Protein AF-A0AAU0U426-F1 (afdb_monomer_lite)

Foldseek 3Di:
DPPDPPPLLVLLPPPAQDDDQLLQLLLCQLLVQLVCCVLVFFDHQDLPSSQGQDADPDPDPALLFGADHPRTLETEHEEADPDDDPVNVVSSLRSQLPHDWWHQEYEYEYSAPDHDPRVVVVLVVLQVVQADPVHGPGRPTDRSVVPNHRYHYHYPSRSLVSQVVDPLSCLLCPVDDDDNLQVQSRSDNLNLLLVLLVCLVAADAQLDDFDDPLLLVLLCVLLVQADLVLLLCFLVAQKHFLSNLVSLVSSLVSLVVLNVLSVVSVCLSVLCSDPDPVSVVSSSSSVSVSSVSSSVSNNNNNCVVLSVLSVVLSVQCVDPQFWAFDWDWDDDPNDTDIDTHSRIIGGACDDQPDPGGPHYDPSVVSSVSSNVSSVSSVRNSDRDDDDPPPPD

Radius of gyration: 29.65 Å; chains: 1; bounding box: 84×39×88 Å

Sequence (392 aa):
MNTLLTAASDQTRGITPPSTWQEFQSFCVDAFPLVQHKYSIGRRPTVNYWVSSGYGKNGDTQNGVDIFDHFSPATMQCKRVEKFNLAHLQKELRALEGYHAPLSAHFIVTSLEETNQQVSKFVTQHNSALEDDKHPGQVPPMLPAVRLPKLYLLNWPEIRAILCTDLFLAWKWGFHLAHPQYHNLNGVDLKTVIGAASTLGCSLPPGGGGKSPRVLDAINVLTQSLDAIAIASLGETEKVASSTIFGMREFLELMGQTRDMARAVRPSLAQCESLDGVSKRNGLKALNHIVTFQARIEAYKYLNRLEGMIERLVRNLDHEHFFSYGQKEFHYEEMSVWDTDESTRYYNFSDSNTETPPWYIPGQRLLQDARFIASQIRKVRVNIPPPRFDFD

Secondary structure (DSSP, 8-state):
---SSSHHHHHTTTPPPPSSHHHHHHHHHHHHHHHHHHTT-SPPPPTTTTS-S---SSTTSSTT-SEE-TTSSEEEEEE--S---HHHHHHHHHHHTT--S-BSEEEEEES-SS--HHHHHHHHHHHHHH--TTSTT----B-TTTS--EEEEE-HHHHHHHHTT-HHHHHHTT-SSS--TTTTTTT--HHHHHHHHHTTT--PPTT-SPPPHHHHHHHHHHTTT--HHHHHTBTTBSEEEHHHHHHHHHHHHHHHHHHHHHHHHHHHHHHHT-SSHHHHHHHHHHHHHHGGGHHHHHHHHHHHHHHHHHHHHHHHHSSTTTEEEEEEEEEETTEEEEEEEEEEEEEBSS-TT-SSSSPB--HHHHHHHHHHHHHHHHHHTS--PPP-----

Structure (mmCIF, N/CA/C/O backbone):
data_AF-A0AAU0U426-F1
#
_entry.id   AF-A0AAU0U426-F1
#
loop_
_atom_site.group_PDB
_atom_site.id
_atom_site.type_symbol
_atom_site.label_atom_id
_atom_site.label_alt_id
_atom_site.label_comp_id
_atom_site.label_asym_id
_atom_site.label_entity_id
_atom_site.label_seq_id
_atom_site.pdbx_PDB_ins_code
_atom_site.Cartn_x
_atom_site.Cartn_y
_atom_site.Cartn_z
_atom_site.occupancy
_atom_site.B_iso_or_equiv
_atom_site.auth_seq_id
_atom_site.auth_comp_id
_atom_site.auth_asym_id
_atom_site.auth_atom_id
_atom_site.pdbx_PDB_model_num
ATOM 1 N N . MET A 1 1 ? -0.231 -15.416 44.839 1.00 26.36 1 MET A N 1
ATOM 2 C CA . MET A 1 1 ? 0.720 -15.066 43.760 1.00 26.36 1 MET A CA 1
ATOM 3 C C . MET A 1 1 ? -0.014 -14.178 42.763 1.00 26.36 1 MET A C 1
ATOM 5 O O . MET A 1 1 ? -0.779 -14.712 41.983 1.00 26.36 1 MET A O 1
ATOM 9 N N . ASN A 1 2 ? 0.100 -12.847 42.871 1.00 31.23 2 ASN A N 1
ATOM 10 C CA . ASN A 1 2 ? -0.672 -11.872 42.070 1.00 31.23 2 ASN A CA 1
ATOM 11 C C . ASN A 1 2 ? 0.090 -10.531 41.945 1.00 31.23 2 ASN A C 1
ATOM 13 O O . ASN A 1 2 ? -0.428 -9.468 42.265 1.00 31.23 2 ASN A O 1
ATOM 17 N N . THR A 1 3 ? 1.359 -10.570 41.537 1.00 28.41 3 THR A N 1
ATOM 18 C CA . THR A 1 3 ? 2.248 -9.388 41.550 1.00 28.41 3 THR A CA 1
ATOM 19 C C . THR A 1 3 ? 3.034 -9.202 40.248 1.00 28.41 3 THR A C 1
ATOM 21 O O . THR A 1 3 ? 4.191 -8.801 40.274 1.00 28.41 3 THR A O 1
ATOM 24 N N . LEU A 1 4 ? 2.414 -9.467 39.090 1.00 28.88 4 LEU A N 1
ATOM 25 C CA . LEU A 1 4 ? 3.029 -9.201 37.774 1.00 28.88 4 LEU A CA 1
ATOM 26 C C . LEU A 1 4 ? 2.209 -8.294 36.832 1.00 28.88 4 LEU A C 1
ATOM 28 O O . LEU A 1 4 ? 2.685 -7.979 35.748 1.00 28.88 4 LEU A O 1
ATOM 32 N N . LEU A 1 5 ? 1.021 -7.810 37.222 1.00 33.09 5 LEU A N 1
ATOM 33 C CA . LEU A 1 5 ? 0.148 -7.027 36.323 1.00 33.09 5 LEU A CA 1
ATOM 34 C C . LEU A 1 5 ? 0.309 -5.496 36.400 1.00 33.09 5 LEU A C 1
ATOM 36 O O . LEU A 1 5 ? -0.232 -4.793 35.553 1.00 33.09 5 LEU A O 1
ATOM 40 N N . THR A 1 6 ? 1.047 -4.949 37.367 1.00 35.31 6 THR A N 1
ATOM 41 C CA . THR A 1 6 ? 1.113 -3.489 37.586 1.00 35.31 6 THR A CA 1
ATOM 42 C C . THR A 1 6 ? 2.337 -2.800 36.976 1.00 35.31 6 THR A C 1
ATOM 44 O O . THR A 1 6 ? 2.234 -1.641 36.582 1.00 35.31 6 THR A O 1
ATOM 47 N N . ALA A 1 7 ? 3.468 -3.494 36.811 1.00 33.03 7 ALA A N 1
ATOM 48 C CA . ALA A 1 7 ? 4.722 -2.868 36.368 1.00 33.03 7 ALA A CA 1
ATOM 49 C C . ALA A 1 7 ? 4.751 -2.494 34.869 1.00 33.03 7 ALA A C 1
ATOM 51 O O . ALA A 1 7 ? 5.378 -1.507 34.497 1.00 33.03 7 ALA A O 1
ATOM 52 N N . ALA A 1 8 ? 4.028 -3.222 34.008 1.00 39.12 8 ALA A N 1
ATOM 53 C CA . ALA A 1 8 ? 3.905 -2.868 32.588 1.00 39.12 8 ALA A CA 1
ATOM 54 C C . ALA A 1 8 ? 2.995 -1.642 32.351 1.00 39.12 8 ALA A C 1
ATOM 56 O O . ALA A 1 8 ? 3.082 -1.005 31.303 1.00 39.12 8 ALA A O 1
ATOM 57 N N . SER A 1 9 ? 2.138 -1.286 33.323 1.00 43.19 9 SER A N 1
ATOM 58 C CA . SER A 1 9 ? 1.142 -0.216 33.169 1.00 43.19 9 SER A CA 1
ATOM 59 C C . SER A 1 9 ? 1.755 1.189 33.227 1.00 43.19 9 SER A C 1
ATOM 61 O O . SER A 1 9 ? 1.293 2.080 32.516 1.00 43.19 9 SER A O 1
ATOM 63 N N . ASP A 1 10 ? 2.830 1.389 34.000 1.00 48.34 10 ASP A N 1
ATOM 64 C CA . ASP A 1 10 ? 3.435 2.717 34.181 1.00 48.34 10 ASP A CA 1
ATOM 65 C C . ASP A 1 10 ? 4.200 3.205 32.945 1.00 48.34 10 ASP A C 1
ATOM 67 O O . ASP A 1 10 ? 4.209 4.398 32.649 1.00 48.34 10 ASP A O 1
ATOM 71 N N . GLN A 1 11 ? 4.782 2.295 32.165 1.00 51.81 11 GLN A N 1
ATOM 72 C CA . GLN A 1 11 ? 5.619 2.651 31.015 1.00 51.81 11 GLN A CA 1
ATOM 73 C C . GLN A 1 11 ? 4.812 3.004 29.757 1.00 51.81 11 GLN A C 1
ATOM 75 O O . GLN A 1 11 ? 5.325 3.668 28.860 1.00 51.81 11 GLN A O 1
ATOM 80 N N . THR A 1 12 ? 3.532 2.622 29.702 1.00 58.00 12 THR A N 1
ATOM 81 C CA . THR A 1 12 ? 2.620 2.973 28.600 1.00 58.00 12 THR A CA 1
ATOM 82 C C . THR A 1 12 ? 1.748 4.196 28.885 1.00 58.00 12 THR A C 1
ATOM 84 O O . THR A 1 12 ? 1.035 4.647 27.991 1.00 58.00 12 THR A O 1
ATOM 87 N N . ARG A 1 13 ? 1.791 4.762 30.105 1.00 63.84 13 ARG A N 1
ATOM 88 C CA . ARG A 1 13 ? 0.946 5.909 30.498 1.00 63.84 13 ARG A CA 1
ATOM 89 C C . ARG A 1 13 ? 1.147 7.135 29.612 1.00 63.84 13 ARG A C 1
ATOM 91 O O . ARG A 1 13 ? 0.164 7.790 29.288 1.00 63.84 13 ARG A O 1
ATOM 98 N N . GLY A 1 14 ? 2.386 7.403 29.193 1.00 67.06 14 GLY A N 1
ATOM 99 C CA . GLY A 1 14 ? 2.741 8.551 28.349 1.00 67.06 14 GLY A CA 1
ATOM 100 C C . GLY A 1 14 ? 2.368 8.412 26.870 1.00 67.06 14 GLY A C 1
ATOM 101 O O . GLY A 1 14 ? 2.594 9.338 26.098 1.00 67.06 14 GLY A O 1
ATOM 102 N N . ILE A 1 15 ? 1.816 7.269 26.458 1.00 77.81 15 ILE A N 1
ATOM 103 C CA . ILE A 1 15 ? 1.409 7.043 25.073 1.00 77.81 15 ILE A CA 1
ATOM 104 C C . ILE A 1 15 ? 0.055 7.709 24.848 1.00 77.81 15 ILE A C 1
ATOM 106 O O . ILE A 1 15 ? -0.939 7.309 25.459 1.00 77.81 15 ILE A O 1
ATOM 110 N N . THR A 1 16 ? 0.030 8.693 23.954 1.00 84.69 16 THR A N 1
ATOM 111 C CA . THR A 1 16 ? -1.151 9.467 23.566 1.00 84.69 16 THR A CA 1
ATOM 112 C C . THR A 1 16 ? -1.900 8.824 22.391 1.00 84.69 16 THR A C 1
ATOM 114 O O . THR A 1 16 ? -1.311 8.056 21.625 1.00 84.69 16 THR A O 1
ATOM 117 N N . PRO A 1 17 ? -3.202 9.121 22.221 1.00 86.62 17 PRO A N 1
ATOM 118 C CA . PRO A 1 17 ? -3.971 8.641 21.076 1.00 86.62 17 PRO A CA 1
ATOM 119 C C . PRO A 1 17 ? -3.431 9.201 19.743 1.00 86.62 17 PRO A C 1
ATOM 121 O O . PRO A 1 17 ? -3.073 10.385 19.699 1.00 86.62 17 PRO A O 1
ATOM 124 N N . PRO A 1 18 ? -3.448 8.410 18.644 1.00 85.88 18 PRO A N 1
ATOM 125 C CA . PRO A 1 18 ? -2.975 8.819 17.318 1.00 85.88 18 PRO A CA 1
ATOM 126 C C . PRO A 1 18 ? -3.478 10.189 16.866 1.00 85.88 18 PRO A C 1
ATOM 128 O O . PRO A 1 18 ? -4.664 10.475 17.002 1.00 85.88 18 PRO A O 1
ATOM 131 N N . SER A 1 19 ? -2.582 11.017 16.324 1.00 82.56 19 SER A N 1
ATOM 132 C CA . SER A 1 19 ? -2.743 12.471 16.176 1.00 82.56 19 SER A CA 1
ATOM 133 C C . SER A 1 19 ? -3.817 12.928 15.182 1.00 82.56 19 SER A C 1
ATOM 135 O O . SER A 1 19 ? -4.388 14.012 15.344 1.00 82.56 19 SER A O 1
ATOM 137 N N . THR A 1 20 ? -4.127 12.100 14.188 1.00 83.50 20 THR A N 1
ATOM 138 C CA . THR A 1 20 ? -5.126 12.383 13.150 1.00 83.50 20 THR A CA 1
ATOM 139 C C . THR A 1 20 ? -6.326 11.444 13.268 1.00 83.50 20 THR A C 1
ATOM 141 O O . THR A 1 20 ? -6.245 10.372 13.873 1.00 83.50 20 THR A O 1
ATOM 144 N N . TRP A 1 21 ? -7.475 11.841 12.712 1.00 82.81 21 TRP A N 1
ATOM 145 C CA . TRP A 1 21 ? -8.669 10.992 12.745 1.00 82.81 21 TRP A CA 1
ATOM 146 C C . TRP A 1 21 ? -8.479 9.719 11.909 1.00 82.81 21 TRP A C 1
ATOM 148 O O . TRP A 1 21 ? -8.935 8.656 12.322 1.00 82.81 21 TRP A O 1
ATOM 158 N N . GLN A 1 22 ? -7.746 9.802 10.792 1.00 81.12 22 GLN A N 1
ATOM 159 C CA . GLN A 1 22 ? -7.433 8.661 9.932 1.00 81.12 22 GLN A CA 1
ATOM 160 C C . GLN A 1 22 ? -6.568 7.635 10.666 1.00 81.12 22 GLN A C 1
ATOM 162 O O . GLN A 1 22 ? -6.876 6.447 10.653 1.00 81.12 22 GLN A O 1
ATOM 167 N N . GLU A 1 23 ? -5.511 8.085 11.348 1.00 79.88 23 GLU A N 1
ATOM 168 C CA . GLU A 1 23 ? -4.664 7.192 12.142 1.00 79.88 23 GLU A CA 1
ATOM 169 C C . GLU A 1 23 ? -5.442 6.567 13.301 1.00 79.88 23 GLU A C 1
ATOM 171 O O . GLU A 1 23 ? -5.262 5.385 13.581 1.00 79.88 23 GLU A O 1
ATOM 176 N N . PHE A 1 24 ? -6.331 7.323 13.957 1.00 86.38 24 PHE A N 1
ATOM 177 C CA . PHE A 1 24 ? -7.166 6.790 15.035 1.00 86.38 24 PHE A CA 1
ATOM 178 C C . PHE A 1 24 ? -8.150 5.727 14.532 1.00 86.38 24 PHE A C 1
ATOM 180 O O . PHE A 1 24 ? -8.339 4.700 15.181 1.00 86.38 24 PHE A O 1
ATOM 187 N N . GLN A 1 25 ? -8.736 5.926 13.349 1.00 84.50 25 GLN A N 1
ATOM 188 C CA . GLN A 1 25 ? -9.575 4.916 12.713 1.00 84.50 25 GLN A CA 1
ATOM 189 C C . GLN A 1 25 ? -8.761 3.667 12.347 1.00 84.50 25 GLN A C 1
ATOM 191 O O . GLN A 1 25 ? -9.185 2.561 12.670 1.00 84.50 25 GLN A O 1
ATOM 196 N N . SER A 1 26 ? -7.572 3.814 11.752 1.00 81.38 26 SER A N 1
ATOM 197 C CA . SER A 1 26 ? -6.676 2.678 11.478 1.00 81.38 26 SER A CA 1
ATOM 198 C C . SER A 1 26 ? -6.273 1.936 12.759 1.00 81.38 26 SER A C 1
ATOM 200 O O . SER A 1 26 ? -6.247 0.708 12.781 1.00 81.38 26 SER A O 1
ATOM 202 N N . PHE A 1 27 ? -6.008 2.667 13.844 1.00 85.69 27 PHE A N 1
ATOM 203 C CA . PHE A 1 27 ? -5.718 2.098 15.163 1.00 85.69 27 PHE A CA 1
ATOM 204 C C . PHE A 1 27 ? -6.874 1.244 15.669 1.00 85.69 27 PHE A C 1
ATOM 206 O O . PHE A 1 27 ? -6.701 0.097 16.075 1.00 85.69 27 PHE A O 1
ATOM 213 N N . CYS A 1 28 ? -8.078 1.793 15.591 1.00 87.44 28 CYS A N 1
ATOM 214 C CA . CYS A 1 28 ? -9.295 1.087 15.918 1.00 87.44 28 CYS A CA 1
ATOM 215 C C . CYS A 1 28 ? -9.495 -0.181 15.074 1.00 87.44 28 CYS A C 1
ATOM 217 O O . CYS A 1 28 ? -9.854 -1.222 15.616 1.00 87.44 28 CYS A O 1
ATOM 219 N N . VAL A 1 29 ? -9.247 -0.119 13.762 1.00 84.94 29 VAL A N 1
ATOM 220 C CA . VAL A 1 29 ? -9.362 -1.275 12.856 1.00 84.94 29 VAL A CA 1
ATOM 221 C C . VAL A 1 29 ? -8.477 -2.431 13.326 1.00 84.94 29 VAL A C 1
ATOM 223 O O . VAL A 1 29 ? -8.947 -3.568 13.371 1.00 84.94 29 VAL A O 1
ATOM 226 N N . ASP A 1 30 ? -7.236 -2.143 13.722 1.00 83.06 30 ASP A N 1
ATOM 227 C CA . ASP A 1 30 ? -6.317 -3.148 14.266 1.00 83.06 30 ASP A CA 1
ATOM 228 C C . ASP A 1 30 ? -6.780 -3.689 15.628 1.00 83.06 30 ASP A C 1
ATOM 230 O O . ASP A 1 30 ? -6.631 -4.876 15.918 1.00 83.06 30 ASP A O 1
ATOM 234 N N . ALA A 1 31 ? -7.341 -2.825 16.479 1.00 86.75 31 ALA A N 1
ATOM 235 C CA . ALA A 1 31 ? -7.774 -3.191 17.824 1.00 86.75 31 ALA A CA 1
ATOM 236 C C . ALA A 1 31 ? -9.077 -4.010 17.842 1.00 86.75 31 ALA A C 1
ATOM 238 O O . ALA A 1 31 ? -9.312 -4.757 18.795 1.00 86.75 31 ALA A O 1
ATOM 239 N N . PHE A 1 32 ? -9.931 -3.885 16.818 1.00 88.19 32 PHE A N 1
ATOM 240 C CA . PHE A 1 32 ? -11.293 -4.425 16.838 1.00 88.19 32 PHE A CA 1
ATOM 241 C C . PHE A 1 32 ? -11.373 -5.927 17.160 1.00 88.19 32 PHE A C 1
ATOM 243 O O . PHE A 1 32 ? -12.149 -6.287 18.048 1.00 88.19 32 PHE A O 1
ATOM 250 N N . PRO A 1 33 ? -10.545 -6.811 16.568 1.00 86.19 33 PRO A N 1
ATOM 251 C CA . PRO A 1 33 ? -10.603 -8.236 16.894 1.00 86.19 33 PRO A CA 1
ATOM 252 C C . PRO A 1 33 ? -10.205 -8.548 18.343 1.00 86.19 33 PRO A C 1
ATOM 254 O O . PRO A 1 33 ? -10.738 -9.476 18.953 1.00 86.19 33 PRO A O 1
ATOM 257 N N . LEU A 1 34 ? -9.290 -7.764 18.924 1.00 86.81 34 LEU A N 1
ATOM 258 C CA . LEU A 1 34 ? -8.903 -7.898 20.331 1.00 86.81 34 LEU A CA 1
ATOM 259 C C . LEU A 1 34 ? -10.010 -7.391 21.265 1.00 86.81 34 LEU A C 1
ATOM 261 O O . LEU A 1 34 ? -10.251 -7.993 22.312 1.00 86.81 34 LEU A O 1
ATOM 265 N N . VAL A 1 35 ? -10.719 -6.326 20.874 1.00 90.12 35 VAL A N 1
ATOM 266 C CA . VAL A 1 35 ? -11.910 -5.832 21.582 1.00 90.12 35 VAL A CA 1
ATOM 267 C C . VAL A 1 35 ? -13.002 -6.900 21.581 1.00 90.12 35 VAL A C 1
ATOM 269 O O . VAL A 1 35 ? -13.468 -7.302 22.646 1.00 90.12 35 VAL A O 1
ATOM 272 N N . GLN A 1 36 ? -13.357 -7.418 20.405 1.00 88.25 36 GLN A N 1
ATOM 273 C CA . GLN A 1 36 ? -14.320 -8.510 20.237 1.00 88.25 36 GLN A CA 1
ATOM 274 C C . GLN A 1 36 ? -13.975 -9.708 21.133 1.00 88.25 36 GLN A C 1
ATOM 276 O O . GLN A 1 36 ? -14.822 -10.190 21.887 1.00 88.25 36 GLN A O 1
ATOM 281 N N . HIS A 1 37 ? -12.707 -10.126 21.136 1.00 86.12 37 HIS A N 1
ATOM 282 C CA . HIS A 1 37 ? -12.229 -11.206 21.992 1.00 86.12 37 HIS A CA 1
ATOM 283 C C . HIS A 1 37 ? -12.366 -10.902 23.488 1.00 86.12 37 HIS A C 1
ATOM 285 O O . HIS A 1 37 ? -12.906 -11.726 24.225 1.00 86.12 37 HIS A O 1
ATOM 291 N N . LYS A 1 38 ? -11.917 -9.725 23.947 1.00 88.81 38 LYS A N 1
ATOM 292 C CA . LYS A 1 38 ? -11.970 -9.341 25.368 1.00 88.81 38 LYS A CA 1
ATOM 293 C C . LYS A 1 38 ? -13.390 -9.384 25.923 1.00 88.81 38 LYS A C 1
ATOM 295 O O . LYS A 1 38 ? -13.583 -9.810 27.058 1.00 88.81 38 LYS A O 1
ATOM 300 N N . TYR A 1 39 ? -14.370 -8.958 25.132 1.00 88.12 39 TYR A N 1
ATOM 301 C CA . TYR A 1 39 ? -15.772 -8.954 25.545 1.00 88.12 39 TYR A CA 1
ATOM 302 C C . TYR A 1 39 ? -16.524 -10.235 25.164 1.00 88.12 39 TYR A C 1
ATOM 304 O O . TYR A 1 39 ? -17.728 -10.311 25.386 1.00 88.12 39 TYR A O 1
ATOM 312 N N . SER A 1 40 ? -15.832 -11.257 24.644 1.00 84.81 40 SER A N 1
ATOM 313 C CA . SER A 1 40 ? -16.429 -12.526 24.202 1.00 84.81 40 SER A CA 1
ATOM 314 C C . SER A 1 40 ? -17.554 -12.346 23.171 1.00 84.81 40 SER A C 1
ATOM 316 O O . SER A 1 40 ? -18.519 -13.107 23.150 1.00 84.81 40 SER A O 1
ATOM 318 N N . ILE A 1 41 ? -17.434 -11.334 22.306 1.00 82.31 41 ILE A N 1
ATOM 319 C CA . ILE A 1 41 ? -18.411 -11.019 21.263 1.00 82.31 41 ILE A CA 1
ATOM 320 C C . ILE A 1 41 ? -17.799 -11.328 19.899 1.00 82.31 41 ILE A C 1
ATOM 322 O O . ILE A 1 41 ? -16.936 -10.603 19.413 1.00 82.31 41 ILE A O 1
ATOM 326 N N . GLY A 1 42 ? -18.301 -12.370 19.241 1.00 71.50 42 GLY A N 1
ATOM 327 C CA . GLY A 1 42 ? -17.915 -12.695 17.871 1.00 71.50 42 GLY A CA 1
ATOM 328 C C . GLY A 1 42 ? -16.635 -13.524 17.766 1.00 71.50 42 GLY A C 1
ATOM 329 O O . GLY A 1 42 ? -16.472 -14.537 18.447 1.00 71.50 42 GLY A O 1
ATOM 330 N N . ARG A 1 43 ? -15.770 -13.151 16.817 1.00 65.00 43 ARG A N 1
ATOM 331 C CA . ARG A 1 43 ? -14.671 -13.993 16.331 1.00 65.00 43 ARG A CA 1
ATOM 332 C C . ARG A 1 43 ? -13.496 -14.022 17.315 1.00 65.00 43 ARG A C 1
ATOM 334 O O . ARG A 1 43 ? -13.072 -12.990 17.826 1.00 65.00 43 ARG A O 1
ATOM 341 N N . ARG A 1 44 ? -12.918 -15.210 17.538 1.00 64.69 44 ARG A N 1
ATOM 342 C CA . ARG A 1 44 ? -11.624 -15.334 18.233 1.00 64.69 44 ARG A CA 1
ATOM 343 C C . ARG A 1 44 ? -10.514 -14.665 17.406 1.00 64.69 44 ARG A C 1
ATOM 345 O O . ARG A 1 44 ? -10.587 -14.727 16.174 1.00 64.69 44 ARG A O 1
ATOM 352 N N . PRO A 1 45 ? -9.468 -14.103 18.043 1.00 64.19 45 PRO A N 1
ATOM 353 C CA . PRO A 1 45 ? -8.300 -13.608 17.336 1.00 64.19 45 PRO A CA 1
ATOM 354 C C . PRO A 1 45 ? -7.755 -14.736 16.464 1.00 64.19 45 PRO A C 1
ATOM 356 O O . PRO A 1 45 ? -7.551 -15.858 16.931 1.00 64.19 45 PRO A O 1
ATOM 359 N N . THR A 1 46 ? -7.590 -14.464 15.175 1.00 64.25 46 THR A N 1
ATOM 360 C CA . THR A 1 46 ? -6.915 -15.401 14.270 1.00 64.25 46 THR A CA 1
ATOM 361 C C . THR A 1 46 ? -5.421 -15.131 14.294 1.00 64.25 46 THR A C 1
ATOM 363 O O . THR A 1 46 ? -5.004 -14.076 14.749 1.00 64.25 46 THR A O 1
ATOM 366 N N . VAL A 1 47 ? -4.611 -16.026 13.732 1.00 60.19 47 VAL A N 1
ATOM 367 C CA . VAL A 1 47 ? -3.162 -15.800 13.600 1.00 60.19 47 VAL A CA 1
ATOM 368 C C . VAL A 1 47 ? -2.840 -14.481 12.865 1.00 60.19 47 VAL A C 1
ATOM 370 O O . VAL A 1 47 ? -1.777 -13.935 13.078 1.00 60.19 47 VAL A O 1
ATOM 373 N N . ASN A 1 48 ? -3.782 -13.912 12.097 1.00 64.06 48 ASN A N 1
ATOM 374 C CA . ASN A 1 48 ? -3.649 -12.641 11.377 1.00 64.06 48 ASN A CA 1
ATOM 375 C C . ASN A 1 48 ? -4.675 -11.580 11.829 1.00 64.06 48 ASN A C 1
ATOM 377 O O . ASN A 1 48 ? -5.253 -10.886 10.995 1.00 64.06 48 ASN A O 1
ATOM 381 N N . TYR A 1 49 ? -4.975 -11.447 13.127 1.00 66.06 49 TYR A N 1
ATOM 382 C CA . TYR A 1 49 ? -6.001 -10.488 13.584 1.00 66.06 49 TYR A CA 1
ATOM 383 C C . TYR A 1 49 ? -5.645 -9.006 13.298 1.00 66.06 49 TYR A C 1
ATOM 385 O O . TYR A 1 49 ? -6.542 -8.175 13.267 1.00 66.06 49 TYR A O 1
ATOM 393 N N . TRP A 1 50 ? -4.385 -8.664 13.002 1.00 65.62 50 TRP A N 1
ATOM 394 C CA . TRP A 1 50 ? -3.975 -7.344 12.473 1.00 65.62 50 TRP A CA 1
ATOM 395 C C . TRP A 1 50 ? -4.330 -7.120 10.991 1.00 65.62 50 TRP A C 1
ATOM 397 O O . TRP A 1 50 ? -4.078 -6.053 10.433 1.00 65.62 50 TRP A O 1
ATOM 407 N N . VAL A 1 51 ? -4.877 -8.131 10.314 1.00 62.75 51 VAL A N 1
ATOM 408 C CA . VAL A 1 51 ? -5.397 -8.051 8.947 1.00 62.75 51 VAL A CA 1
ATOM 409 C C . VAL A 1 51 ? -6.922 -8.031 9.043 1.00 62.75 51 VAL A C 1
ATOM 411 O O . VAL A 1 51 ? -7.581 -9.066 8.955 1.00 62.75 51 VAL A O 1
ATOM 414 N N . SER A 1 52 ? -7.494 -6.849 9.285 1.00 58.06 52 SER A N 1
ATOM 415 C CA . SER A 1 52 ? -8.933 -6.703 9.553 1.00 58.06 52 SER A CA 1
ATOM 416 C C . SER A 1 52 ? -9.831 -7.305 8.454 1.00 58.06 52 SER A C 1
ATOM 418 O O . SER A 1 52 ? -9.603 -7.149 7.244 1.00 58.06 52 SER A O 1
ATOM 420 N N . SER A 1 53 ? -10.901 -7.996 8.866 1.00 51.62 53 SER A N 1
ATOM 421 C CA . SER A 1 53 ? -11.863 -8.643 7.965 1.00 51.62 53 SER A CA 1
ATOM 422 C C . SER A 1 53 ? -12.747 -7.642 7.210 1.00 51.62 53 SER A C 1
ATOM 424 O O . SER A 1 53 ? -13.064 -7.904 6.047 1.00 51.62 53 SER A O 1
ATOM 426 N N . GLY A 1 54 ? -13.031 -6.460 7.763 1.00 57.25 54 GLY A N 1
ATOM 427 C CA . GLY A 1 54 ? -13.856 -5.432 7.123 1.00 57.25 54 GLY A CA 1
ATOM 428 C C . GLY A 1 54 ? -13.816 -4.089 7.858 1.00 57.25 54 GLY A C 1
ATOM 429 O O . GLY A 1 54 ? -13.720 -4.035 9.078 1.00 57.25 54 GLY A O 1
ATOM 430 N N . TYR A 1 55 ? -13.850 -2.995 7.101 1.00 62.22 55 TYR A N 1
ATOM 431 C CA . TYR A 1 55 ? -14.154 -1.651 7.597 1.00 62.22 55 TYR A CA 1
ATOM 432 C C . TYR A 1 55 ? -14.659 -0.797 6.430 1.00 62.22 55 TYR A C 1
ATOM 434 O O . TYR A 1 55 ? -14.386 -1.108 5.262 1.00 62.22 55 TYR A O 1
ATOM 442 N N . GLY A 1 56 ? -15.413 0.260 6.728 1.00 52.91 56 GLY A N 1
ATOM 443 C CA . GLY A 1 56 ? -15.910 1.178 5.714 1.00 52.91 56 GLY A CA 1
ATOM 444 C C . GLY A 1 56 ? -14.774 1.922 5.028 1.00 52.91 56 GLY A C 1
ATOM 445 O O . GLY A 1 56 ? -14.108 2.758 5.636 1.00 52.91 56 GLY A O 1
ATOM 446 N N . LYS A 1 57 ? -14.537 1.639 3.742 1.00 42.25 57 LYS A N 1
ATOM 447 C CA . LYS A 1 57 ? -13.699 2.499 2.902 1.00 42.25 57 LYS A CA 1
ATOM 448 C C . LYS A 1 57 ? -14.535 3.714 2.510 1.00 42.25 57 LYS A C 1
ATOM 450 O O . LYS A 1 57 ? -15.299 3.628 1.556 1.00 42.25 57 LYS A O 1
ATOM 455 N N . ASN A 1 58 ? -14.334 4.803 3.253 1.00 39.41 58 ASN A N 1
ATOM 456 C CA . ASN A 1 58 ? -14.822 6.179 3.070 1.00 39.41 58 ASN A CA 1
ATOM 457 C C . ASN A 1 58 ? -15.842 6.618 4.128 1.00 39.41 58 ASN A C 1
ATOM 459 O O . ASN A 1 58 ? -16.837 5.942 4.381 1.00 39.41 58 ASN A O 1
ATOM 463 N N . GLY A 1 59 ? -15.556 7.783 4.719 1.00 39.56 59 GLY A N 1
ATOM 464 C CA . GLY A 1 59 ? -16.348 8.426 5.761 1.00 39.56 59 GLY A CA 1
ATOM 465 C C . GLY A 1 59 ? -17.816 8.639 5.392 1.00 39.56 59 GLY A C 1
ATOM 466 O O . GLY A 1 59 ? -18.194 8.647 4.220 1.00 39.56 59 GLY A O 1
ATOM 467 N N . ASP A 1 60 ? -18.629 8.781 6.436 1.00 41.12 60 ASP A N 1
ATOM 468 C CA . ASP A 1 60 ? -20.035 9.214 6.458 1.00 41.12 60 ASP A CA 1
ATOM 469 C C . ASP A 1 60 ? -21.066 8.450 5.606 1.00 41.12 60 ASP A C 1
ATOM 471 O O . ASP A 1 60 ? -22.259 8.711 5.731 1.00 41.12 60 ASP A O 1
ATOM 475 N N . THR A 1 61 ? -20.677 7.450 4.812 1.00 45.75 61 THR A N 1
ATOM 476 C CA . THR A 1 61 ? -21.620 6.681 3.970 1.00 45.75 61 THR A CA 1
ATOM 477 C C . THR A 1 61 ? -22.197 5.427 4.639 1.00 45.75 61 THR A C 1
ATOM 479 O O . THR A 1 61 ? -23.002 4.729 4.030 1.00 45.75 61 THR A O 1
ATOM 482 N N . GLN A 1 62 ? -21.826 5.131 5.891 1.00 57.25 62 GLN A N 1
ATOM 483 C CA . GLN A 1 62 ? -22.184 3.881 6.579 1.00 57.25 62 GLN A CA 1
ATOM 484 C C . GLN A 1 62 ? -23.048 4.063 7.832 1.00 57.25 62 GLN A C 1
ATOM 486 O O . GLN A 1 62 ? -22.818 3.383 8.826 1.00 57.25 62 GLN A O 1
ATOM 491 N N . ASN A 1 63 ? -24.044 4.958 7.802 1.00 66.69 63 ASN A N 1
ATOM 492 C CA . ASN A 1 63 ? -25.080 5.067 8.846 1.00 66.69 63 ASN A CA 1
ATOM 493 C C . ASN A 1 63 ? -24.509 5.017 10.289 1.00 66.69 63 ASN A C 1
ATOM 495 O O . ASN A 1 63 ? -25.026 4.311 11.146 1.00 66.69 63 ASN A O 1
ATOM 499 N N . GLY A 1 64 ? -23.398 5.720 10.551 1.00 67.38 64 GLY A N 1
ATOM 500 C CA . GLY A 1 64 ? -22.767 5.761 11.880 1.00 67.38 64 GLY A CA 1
ATOM 501 C C . GLY A 1 64 ? -21.961 4.519 12.289 1.00 67.38 64 GLY A C 1
ATOM 502 O O . GLY A 1 64 ? -21.867 4.240 13.482 1.00 67.38 64 GLY A O 1
ATOM 503 N N . VAL A 1 65 ? -21.406 3.764 11.333 1.00 76.31 65 VAL A N 1
ATOM 504 C CA . VAL A 1 65 ? -20.460 2.664 11.582 1.00 76.31 65 VAL A CA 1
ATOM 505 C C . VAL A 1 65 ? -19.143 2.914 10.849 1.00 76.31 65 VAL A C 1
ATOM 507 O O . VAL A 1 65 ? -19.118 2.995 9.625 1.00 76.31 65 VAL A O 1
ATOM 510 N N . ASP A 1 66 ? -18.031 2.956 11.585 1.00 77.56 66 ASP A N 1
ATOM 511 C CA . ASP A 1 66 ? -16.694 3.050 10.982 1.00 77.56 66 ASP A CA 1
ATOM 512 C C . ASP A 1 66 ? -16.127 1.666 10.627 1.00 77.56 66 ASP A C 1
ATOM 514 O O . ASP A 1 66 ? -15.411 1.501 9.633 1.00 77.56 66 ASP A O 1
ATOM 518 N N . ILE A 1 67 ? -16.393 0.666 11.477 1.00 85.69 67 ILE A N 1
ATOM 519 C CA . ILE A 1 67 ? -15.770 -0.662 11.435 1.00 85.69 67 ILE A CA 1
ATOM 520 C C . ILE A 1 67 ? -16.825 -1.731 11.733 1.00 85.69 67 ILE A C 1
ATOM 522 O O . ILE A 1 67 ? -17.585 -1.632 12.697 1.00 85.69 67 ILE A O 1
ATOM 526 N N . PHE A 1 68 ? -16.855 -2.790 10.927 1.00 83.62 68 PHE A N 1
ATOM 527 C CA . PHE A 1 68 ? -17.766 -3.921 11.092 1.00 83.62 68 PHE A CA 1
ATOM 528 C C . PHE A 1 68 ? -17.065 -5.223 10.709 1.00 83.62 68 PHE A C 1
ATOM 530 O O . PHE A 1 68 ? -16.190 -5.243 9.846 1.00 83.62 68 PHE A O 1
ATOM 537 N N . ASP A 1 69 ? -17.500 -6.338 11.286 1.00 77.12 69 ASP A N 1
ATOM 538 C CA . ASP A 1 69 ? -17.060 -7.669 10.866 1.00 77.12 69 ASP A CA 1
ATOM 539 C C . ASP A 1 69 ? -18.268 -8.464 10.371 1.00 77.12 69 ASP A C 1
ATOM 541 O O . ASP A 1 69 ? -19.178 -8.746 11.144 1.00 77.12 69 ASP A O 1
ATOM 545 N N . HIS A 1 70 ? -18.274 -8.838 9.087 1.00 74.81 70 HIS A N 1
ATOM 546 C CA . HIS A 1 70 ? -19.371 -9.587 8.449 1.00 74.81 70 HIS A CA 1
ATOM 547 C C . HIS A 1 70 ? -19.683 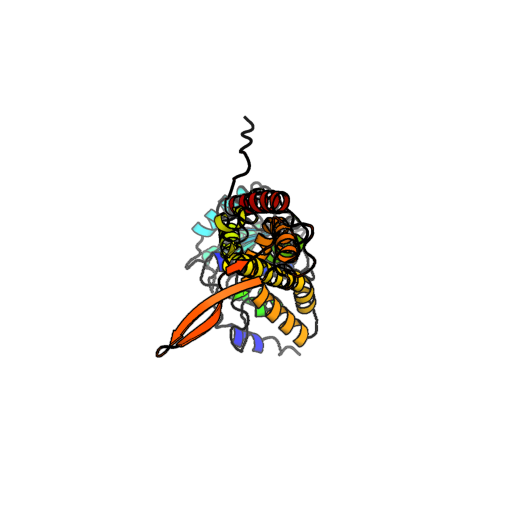-10.922 9.130 1.00 74.81 70 HIS A C 1
ATOM 549 O O . HIS A 1 70 ? -20.768 -11.469 8.952 1.00 74.81 70 HIS A O 1
ATOM 555 N N . PHE A 1 71 ? -18.734 -11.453 9.898 1.00 75.31 71 PHE A N 1
ATOM 556 C CA . PHE A 1 71 ? -18.870 -12.723 10.600 1.00 75.31 71 PHE A CA 1
ATOM 557 C C . PHE A 1 71 ? -19.186 -12.548 12.089 1.00 75.31 71 PHE A C 1
ATOM 559 O O . PHE A 1 71 ? -19.132 -13.518 12.844 1.00 75.31 71 PHE A O 1
ATOM 566 N N . SER A 1 72 ? -19.514 -11.328 12.525 1.00 83.31 72 SER A N 1
ATOM 567 C CA . SER A 1 72 ? -19.878 -11.043 13.907 1.00 83.31 72 SER A CA 1
ATOM 568 C C . SER A 1 72 ? -21.083 -10.099 14.002 1.00 83.31 72 SER A C 1
ATOM 570 O O . SER A 1 72 ? -21.247 -9.217 13.163 1.00 83.31 72 SER A O 1
ATOM 572 N N . PRO A 1 73 ? -21.884 -10.198 15.072 1.00 88.50 73 PRO A N 1
ATOM 573 C CA . PRO A 1 73 ? -22.948 -9.240 15.367 1.00 88.50 73 PRO A CA 1
ATOM 574 C C . PRO A 1 73 ? -22.417 -7.967 16.061 1.00 88.50 73 PRO A C 1
ATOM 576 O O . PRO A 1 73 ? -23.122 -7.365 16.874 1.00 88.50 73 PRO A O 1
ATOM 579 N N . ALA A 1 74 ? -21.162 -7.583 15.804 1.00 89.94 74 ALA A N 1
ATOM 580 C CA . ALA A 1 74 ? -20.505 -6.443 16.430 1.00 89.94 74 ALA A CA 1
ATOM 581 C C . ALA A 1 74 ? -20.065 -5.397 15.409 1.00 89.94 74 ALA A C 1
ATOM 583 O O . ALA A 1 74 ? -19.590 -5.712 14.316 1.00 89.94 74 ALA A O 1
ATOM 584 N N . THR A 1 75 ? -20.161 -4.138 15.819 1.00 91.00 75 THR A N 1
ATOM 585 C CA . THR A 1 75 ? -19.658 -2.976 15.077 1.00 91.00 75 THR A CA 1
ATOM 586 C C . THR A 1 75 ? -18.896 -2.052 16.006 1.00 91.00 75 THR A C 1
ATOM 588 O O . THR A 1 75 ? -19.036 -2.133 17.228 1.00 91.00 75 THR A O 1
ATOM 591 N N . MET A 1 76 ? -18.092 -1.169 15.427 1.00 91.00 76 MET A N 1
ATOM 592 C CA . MET A 1 76 ? -17.344 -0.176 16.170 1.00 91.00 76 MET A CA 1
ATOM 593 C C . MET A 1 76 ? -17.341 1.179 15.463 1.00 91.00 76 MET A C 1
ATOM 595 O O . MET A 1 76 ? -17.145 1.265 14.252 1.00 91.00 76 MET A O 1
ATOM 599 N N . GLN A 1 77 ? -17.536 2.229 16.252 1.00 91.12 77 GLN A N 1
ATOM 600 C CA . GLN A 1 77 ? -17.432 3.627 15.868 1.00 91.12 77 GLN A CA 1
ATOM 601 C C . GLN A 1 77 ? -16.247 4.259 16.601 1.00 91.12 77 GLN A C 1
ATOM 603 O O . GLN A 1 77 ? -16.130 4.138 17.819 1.00 91.12 77 GLN A O 1
ATOM 608 N N . CYS A 1 78 ? -15.382 4.962 15.879 1.00 89.69 78 CYS A N 1
ATOM 609 C CA . CYS A 1 78 ? -14.150 5.542 16.391 1.00 89.69 78 CYS A CA 1
ATOM 610 C C . CYS A 1 78 ? -14.148 7.060 16.271 1.00 89.69 78 CYS A C 1
ATOM 612 O O . CYS A 1 78 ? -14.211 7.638 15.191 1.00 89.69 78 CYS A O 1
ATOM 614 N N . LYS A 1 79 ? -14.054 7.732 17.417 1.00 89.81 79 LYS A N 1
ATOM 615 C CA . LYS A 1 79 ? -14.152 9.186 17.521 1.00 89.81 79 LYS A CA 1
ATOM 616 C C . LYS A 1 79 ? -12.885 9.772 18.135 1.00 89.81 79 LYS A C 1
ATOM 618 O O . LYS A 1 79 ? -12.667 9.685 19.343 1.00 89.81 79 LYS A O 1
ATOM 623 N N . ARG A 1 80 ? -12.079 10.443 17.308 1.00 90.12 80 ARG A N 1
ATOM 624 C CA . ARG A 1 80 ? -11.029 11.341 17.800 1.00 90.12 80 ARG A CA 1
ATOM 625 C C . ARG A 1 80 ? -11.654 12.695 18.137 1.00 90.12 80 ARG A C 1
ATOM 627 O O . ARG A 1 80 ? -11.952 13.474 17.239 1.00 90.12 80 ARG A O 1
ATOM 634 N N . VAL A 1 81 ? -11.906 12.945 19.418 1.00 89.94 81 VAL A N 1
ATOM 635 C CA . VAL A 1 81 ? -12.650 14.115 19.910 1.00 89.94 81 VAL A CA 1
ATOM 636 C C . VAL A 1 81 ? -12.033 14.675 21.187 1.00 89.94 81 VAL A C 1
ATOM 638 O O . VAL A 1 81 ? -11.444 13.941 21.973 1.00 89.94 81 VAL A O 1
ATOM 641 N N . GLU A 1 82 ? -12.234 15.972 21.419 1.00 88.94 82 GLU A N 1
ATOM 642 C CA . GLU A 1 82 ? -11.900 16.637 22.690 1.00 88.94 82 GLU A CA 1
ATOM 643 C C . GLU A 1 82 ? -13.008 16.482 23.740 1.00 88.94 82 GLU A C 1
ATOM 645 O O . GLU A 1 82 ? -12.761 16.574 24.939 1.00 88.94 82 GLU A O 1
ATOM 650 N N . LYS A 1 83 ? -14.251 16.238 23.300 1.00 91.19 83 LYS A N 1
ATOM 651 C CA . LYS A 1 83 ? -15.401 16.010 24.180 1.00 91.19 83 LYS A CA 1
ATOM 652 C C . LYS A 1 83 ? -16.419 15.059 23.561 1.00 91.19 83 LYS A C 1
ATOM 654 O O . LYS A 1 83 ? -16.764 15.169 22.385 1.00 91.19 83 LYS A O 1
ATOM 659 N N . PHE A 1 84 ? -16.987 14.189 24.390 1.00 92.88 84 PHE A N 1
ATOM 660 C CA . PHE A 1 84 ? -18.078 13.293 24.018 1.00 92.88 84 PHE A CA 1
ATOM 661 C C . PHE A 1 84 ? -19.195 13.400 25.061 1.00 92.88 84 PHE A C 1
ATOM 663 O O . PHE A 1 84 ? -19.010 13.043 26.222 1.00 92.88 84 PHE A O 1
ATOM 670 N N . ASN A 1 85 ? -20.332 13.980 24.668 1.00 93.69 85 ASN A N 1
ATOM 671 C CA . ASN A 1 85 ? -21.472 14.232 25.548 1.00 93.69 85 ASN A CA 1
ATOM 672 C C . ASN A 1 85 ? -22.697 13.424 25.094 1.00 93.69 85 ASN A C 1
ATOM 674 O O . ASN A 1 85 ? -22.660 12.728 24.078 1.00 93.69 85 ASN A O 1
ATOM 678 N N . LEU A 1 86 ? -23.796 13.534 25.842 1.00 94.44 86 LEU A N 1
ATOM 679 C CA . LEU A 1 86 ? -25.009 12.771 25.560 1.00 94.44 86 LEU A CA 1
ATOM 680 C C . LEU A 1 86 ? -25.609 13.082 24.179 1.00 94.44 86 LEU A C 1
ATOM 682 O O . LEU A 1 86 ? -26.080 12.170 23.510 1.00 94.44 86 LEU A O 1
ATOM 686 N N . ALA A 1 87 ? -25.548 14.336 23.723 1.00 93.62 87 ALA A N 1
ATOM 687 C CA . ALA A 1 87 ? -26.045 14.713 22.401 1.00 93.62 87 ALA A CA 1
ATOM 688 C C . ALA A 1 87 ? -25.237 14.044 21.275 1.00 93.62 87 ALA A C 1
ATOM 690 O O . ALA A 1 87 ? -25.817 13.591 20.289 1.00 93.62 87 ALA A O 1
ATOM 691 N N . HIS A 1 88 ? -23.912 13.933 21.437 1.00 93.44 88 HIS A N 1
ATOM 692 C CA . HIS A 1 88 ? -23.067 13.186 20.504 1.00 93.44 88 HIS A CA 1
ATOM 693 C C . HIS A 1 88 ? -23.460 11.708 20.479 1.00 93.44 88 HIS A C 1
ATOM 695 O O . HIS A 1 88 ? -23.716 11.181 19.403 1.00 93.44 88 HIS A O 1
ATOM 701 N N . LEU A 1 89 ? -23.601 11.066 21.647 1.00 93.94 89 LEU A N 1
ATOM 702 C CA . LEU A 1 89 ? -24.040 9.670 21.723 1.00 93.94 89 LEU A CA 1
ATOM 703 C C . LEU A 1 89 ? -25.392 9.463 21.027 1.00 93.94 89 LEU A C 1
ATOM 705 O O . LEU A 1 89 ? -25.525 8.573 20.198 1.00 93.94 89 LEU A O 1
ATOM 709 N N . GLN A 1 90 ? -26.386 10.302 21.317 1.00 94.38 90 GLN A N 1
ATOM 710 C CA . GLN A 1 90 ? -27.714 10.197 20.706 1.00 94.38 90 GLN A CA 1
ATOM 711 C C . GLN A 1 90 ? -27.675 10.349 19.183 1.00 94.38 90 GLN A C 1
ATOM 713 O O . GLN A 1 90 ? -28.429 9.675 18.487 1.00 94.38 90 GLN A O 1
ATOM 718 N N . LYS A 1 91 ? -26.797 11.212 18.657 1.00 92.25 91 LYS A N 1
ATOM 719 C CA . LYS A 1 91 ? -26.592 11.344 17.212 1.00 92.25 91 LYS A CA 1
ATOM 720 C C . LYS A 1 91 ? -26.037 10.053 16.605 1.00 92.25 91 LYS A C 1
ATOM 722 O O . LYS A 1 91 ? -26.552 9.621 15.580 1.00 92.25 91 LYS A O 1
ATOM 727 N N . GLU A 1 92 ? -25.040 9.435 17.240 1.00 90.81 92 GLU A N 1
ATOM 728 C CA . GLU A 1 92 ? -24.482 8.155 16.777 1.00 90.81 92 GLU A CA 1
ATOM 729 C C . GLU A 1 92 ? -25.529 7.037 16.815 1.00 90.81 92 GLU A C 1
ATOM 731 O O . GLU A 1 92 ? -25.673 6.299 15.848 1.00 90.81 92 GLU A O 1
ATOM 736 N N . LEU A 1 93 ? -26.323 6.950 17.887 1.00 93.12 93 LEU A N 1
ATOM 737 C CA . LEU A 1 93 ? -27.366 5.927 18.011 1.00 93.12 93 LEU A CA 1
ATOM 738 C C . LEU A 1 93 ? -28.472 6.085 16.962 1.00 93.12 93 LEU A C 1
ATOM 740 O O . LEU A 1 93 ? -28.896 5.091 16.384 1.00 93.12 93 LEU A O 1
ATOM 744 N N . ARG A 1 94 ? -28.887 7.322 16.659 1.00 92.50 94 ARG A N 1
ATOM 745 C CA . ARG A 1 94 ? -29.837 7.592 15.566 1.00 92.50 94 ARG A CA 1
ATOM 746 C C . ARG A 1 94 ? -29.275 7.209 14.202 1.00 92.50 94 ARG A C 1
ATOM 748 O O . ARG A 1 94 ? -30.017 6.735 13.354 1.00 92.50 94 ARG A O 1
ATOM 755 N N . ALA A 1 95 ? -27.982 7.432 13.971 1.00 90.31 95 ALA A N 1
ATOM 756 C CA . ALA A 1 95 ? -27.351 6.988 12.735 1.00 90.31 95 ALA A CA 1
ATOM 757 C C . ALA A 1 95 ? -27.358 5.452 12.654 1.00 90.31 95 ALA A C 1
ATOM 759 O O . ALA A 1 95 ? -27.774 4.899 11.635 1.00 90.31 95 ALA A O 1
ATOM 760 N N . LEU A 1 96 ? -27.004 4.783 13.759 1.00 91.06 96 LEU A N 1
ATOM 761 C CA . LEU A 1 96 ? -26.921 3.326 13.861 1.00 91.06 96 LEU A CA 1
ATOM 762 C C . LEU A 1 96 ? -28.246 2.617 13.551 1.00 91.06 96 LEU A C 1
ATOM 764 O O . LEU A 1 96 ? -28.215 1.507 13.028 1.00 91.06 96 LEU A O 1
ATOM 768 N N . GLU A 1 97 ? -29.401 3.238 13.815 1.00 90.88 97 GLU A N 1
ATOM 769 C CA . GLU A 1 97 ? -30.725 2.709 13.439 1.00 90.88 97 GLU A CA 1
ATOM 770 C C . GLU A 1 97 ? -30.827 2.384 11.938 1.00 90.88 97 GLU A C 1
ATOM 772 O O . GLU A 1 97 ? -31.506 1.431 11.560 1.00 90.88 97 GLU A O 1
ATOM 777 N N . GLY A 1 98 ? -30.107 3.119 11.083 1.00 87.19 98 GLY A N 1
ATOM 778 C CA . GLY A 1 98 ? -30.044 2.867 9.643 1.00 87.19 98 GLY A CA 1
ATOM 779 C C . GLY A 1 98 ? -29.164 1.679 9.239 1.00 87.19 98 GLY A C 1
ATOM 780 O O . GLY A 1 98 ? -29.099 1.348 8.057 1.00 87.19 98 GLY A O 1
ATOM 781 N N . TYR A 1 99 ? -28.449 1.036 10.163 1.00 88.44 99 TYR A N 1
ATOM 782 C CA . TYR A 1 99 ? -27.565 -0.082 9.842 1.00 88.44 99 TYR A CA 1
ATOM 783 C C . TYR A 1 99 ? -28.358 -1.364 9.532 1.00 88.44 99 TYR A C 1
ATOM 785 O O . TYR A 1 99 ? -29.254 -1.772 10.268 1.00 88.44 99 TYR A O 1
ATOM 793 N N . HIS A 1 100 ? -28.019 -2.023 8.422 1.00 86.94 100 HIS A N 1
ATOM 794 C CA . HIS A 1 100 ? -28.870 -3.051 7.810 1.00 86.94 100 HIS A CA 1
ATOM 795 C C . HIS A 1 100 ? -28.610 -4.491 8.277 1.00 86.94 100 HIS A C 1
ATOM 797 O O . HIS A 1 100 ? -29.264 -5.410 7.787 1.00 86.94 100 HIS A O 1
ATOM 803 N N . ALA A 1 101 ? -27.667 -4.716 9.195 1.00 87.38 101 ALA A N 1
ATOM 804 C CA . ALA A 1 101 ? -27.360 -6.052 9.706 1.00 87.38 101 ALA A CA 1
ATOM 805 C C . ALA A 1 101 ? -27.661 -6.167 11.213 1.00 87.38 101 ALA A C 1
ATOM 807 O O . ALA A 1 101 ? -27.484 -5.189 11.943 1.00 87.38 101 ALA A O 1
ATOM 808 N N . PRO A 1 102 ? -28.106 -7.343 11.701 1.00 90.19 102 PRO A N 1
ATOM 809 C CA . PRO A 1 102 ? -28.378 -7.544 13.120 1.00 90.19 102 PRO A CA 1
ATOM 810 C C . PRO A 1 102 ? -27.129 -7.376 13.990 1.00 90.19 102 PRO A C 1
ATOM 812 O O . PRO A 1 102 ? -26.077 -7.943 13.693 1.00 90.19 102 PRO A O 1
ATOM 815 N N . LEU A 1 103 ? -27.270 -6.651 15.100 1.00 90.75 103 LEU A N 1
ATOM 816 C CA . LEU A 1 103 ? -26.207 -6.386 16.064 1.00 90.75 103 LEU A CA 1
ATOM 817 C C . LEU A 1 103 ? -26.605 -6.831 17.468 1.00 90.75 103 LEU A C 1
ATOM 819 O O . LEU A 1 103 ? -27.738 -6.628 17.903 1.00 90.75 103 LEU A O 1
ATOM 823 N N . SER A 1 104 ? -25.652 -7.407 18.195 1.00 91.44 104 SER A N 1
ATOM 824 C CA . SER A 1 104 ? -25.746 -7.625 19.643 1.00 91.44 104 SER A CA 1
ATOM 825 C C . SER A 1 104 ? -24.914 -6.615 20.424 1.00 91.44 104 SER A C 1
ATOM 827 O O . SER A 1 104 ? -25.270 -6.283 21.555 1.00 91.44 104 SER A O 1
ATOM 829 N N . ALA A 1 105 ? -23.840 -6.095 19.822 1.00 92.88 105 ALA A N 1
ATOM 830 C CA . ALA A 1 105 ? -22.949 -5.134 20.453 1.00 92.88 105 ALA A CA 1
ATOM 831 C C . ALA A 1 105 ? -22.520 -4.020 19.497 1.00 92.88 105 ALA A C 1
ATOM 833 O O . ALA A 1 105 ? -22.254 -4.250 18.316 1.00 92.88 105 ALA A O 1
ATOM 834 N N . HIS A 1 106 ? -22.394 -2.817 20.042 1.00 93.75 106 HIS A N 1
ATOM 835 C CA . HIS A 1 106 ? -21.808 -1.676 19.358 1.00 93.75 106 HIS A CA 1
ATOM 836 C C . HIS A 1 106 ? -20.782 -1.008 20.271 1.00 93.75 106 HIS A C 1
ATOM 838 O O . HIS A 1 106 ? -21.089 -0.614 21.400 1.00 93.75 106 HIS A O 1
ATOM 844 N N . PHE A 1 107 ? -19.549 -0.921 19.783 1.00 94.44 107 PHE A N 1
ATOM 845 C CA . PHE A 1 107 ? -18.431 -0.316 20.489 1.00 94.44 107 PHE A CA 1
ATOM 846 C C . PHE A 1 107 ? -18.259 1.127 20.033 1.00 94.44 107 PHE A C 1
ATOM 848 O O . PHE A 1 107 ? -18.140 1.401 18.846 1.00 94.44 107 PHE A O 1
ATOM 855 N N . ILE A 1 108 ? -18.196 2.055 20.972 1.00 94.69 108 ILE A N 1
ATOM 856 C CA . ILE A 1 108 ? -17.867 3.451 20.718 1.00 94.69 108 ILE A CA 1
ATOM 857 C C . ILE A 1 108 ? -16.505 3.675 21.355 1.00 94.69 108 ILE A C 1
ATOM 859 O O . ILE A 1 108 ? -16.363 3.601 22.572 1.00 94.69 108 ILE A O 1
ATOM 863 N N . VAL A 1 109 ? -15.489 3.903 20.534 1.00 94.69 109 VAL A N 1
ATOM 864 C CA . VAL A 1 109 ? -14.118 4.128 20.987 1.00 94.69 109 VAL A CA 1
ATOM 865 C C . VAL A 1 109 ? -13.800 5.603 20.852 1.00 94.69 109 VAL A C 1
ATOM 867 O O . VAL A 1 109 ? -13.952 6.182 19.775 1.00 94.69 109 VAL A O 1
ATOM 870 N N . THR A 1 110 ? -13.350 6.224 21.937 1.00 94.12 110 THR A N 1
ATOM 871 C CA . THR A 1 110 ? -13.007 7.647 21.948 1.00 94.12 110 THR A CA 1
ATOM 872 C C . THR A 1 110 ? -11.537 7.866 22.282 1.00 94.12 110 THR A C 1
ATOM 874 O O . THR A 1 110 ? -10.915 7.068 22.982 1.00 94.12 110 THR A O 1
ATOM 877 N N . SER A 1 111 ? -10.968 8.968 21.792 1.00 93.31 111 SER A N 1
ATOM 878 C CA . SER A 1 111 ? -9.610 9.399 22.152 1.00 93.31 111 SER A CA 1
ATOM 879 C C . SER A 1 111 ? -9.512 10.044 23.542 1.00 93.31 111 SER A C 1
ATOM 881 O O . SER A 1 111 ? -8.475 10.614 23.866 1.00 93.31 111 SER A O 1
ATOM 883 N N . LEU A 1 112 ? -10.586 10.032 24.335 1.00 93.38 112 LEU A N 1
ATOM 884 C CA . LEU A 1 112 ? -10.629 10.665 25.651 1.00 93.38 112 LEU A CA 1
ATOM 885 C C . LEU A 1 112 ? -9.965 9.777 26.703 1.00 93.38 112 LEU A C 1
ATOM 887 O O . LEU A 1 112 ? -9.990 8.555 26.586 1.00 93.38 112 LEU A O 1
ATOM 891 N N . GLU A 1 113 ? -9.419 10.384 27.755 1.00 91.25 113 GLU A N 1
ATOM 892 C CA . GLU A 1 113 ? -8.932 9.652 28.935 1.00 91.25 113 GLU A CA 1
ATOM 893 C C . GLU A 1 113 ? -10.095 9.113 29.781 1.00 91.25 113 GLU A C 1
ATOM 895 O O . GLU A 1 113 ? -10.035 8.003 30.310 1.00 91.25 113 GLU A O 1
ATOM 900 N N . GLU A 1 114 ? -11.189 9.875 29.860 1.00 90.25 114 GLU A N 1
ATOM 901 C CA . GLU A 1 114 ? -12.339 9.572 30.707 1.00 90.25 114 GLU A CA 1
ATOM 902 C C . GLU A 1 114 ? -13.674 9.808 29.992 1.00 90.25 114 GLU A C 1
ATOM 904 O O . GLU A 1 114 ? -13.810 10.656 29.106 1.00 90.25 114 GLU A O 1
ATOM 909 N N . THR A 1 115 ? -14.693 9.069 30.434 1.00 89.44 115 THR A N 1
ATOM 910 C CA . THR A 1 115 ? -16.061 9.175 29.929 1.00 89.44 115 THR A CA 1
ATOM 911 C C . THR A 1 115 ? -16.830 10.208 30.738 1.00 89.44 115 THR A C 1
ATOM 913 O O . THR A 1 115 ? -16.825 10.186 31.968 1.00 89.44 115 THR A O 1
ATOM 916 N N . ASN A 1 116 ? -17.611 11.048 30.057 1.00 92.38 116 ASN A N 1
ATOM 917 C CA . ASN A 1 116 ? -18.566 11.926 30.720 1.00 92.38 116 ASN A CA 1
ATOM 918 C C . ASN A 1 116 ? -19.599 11.130 31.550 1.00 92.38 116 ASN A C 1
ATOM 920 O O . ASN A 1 116 ? -20.305 10.272 31.024 1.00 92.38 116 ASN A O 1
ATOM 924 N N . GLN A 1 117 ? -19.773 11.474 32.829 1.00 92.94 117 GLN A N 1
ATOM 925 C CA . GLN A 1 117 ? -20.674 10.753 33.741 1.00 92.94 117 GLN A CA 1
ATOM 926 C C . GLN A 1 117 ? -22.122 10.611 33.240 1.00 92.94 117 GLN A C 1
ATOM 928 O O . GLN A 1 117 ? -22.758 9.594 33.510 1.00 92.94 117 GLN A O 1
ATOM 933 N N . GLN A 1 118 ? -22.665 11.606 32.528 1.00 94.81 118 GLN A N 1
ATOM 934 C CA . GLN A 1 118 ? -24.020 11.522 31.968 1.00 94.81 118 GLN A CA 1
ATOM 935 C C . GLN A 1 118 ? -24.104 10.462 30.868 1.00 94.81 118 GLN A C 1
ATOM 937 O O . GLN A 1 118 ? -25.087 9.729 30.794 1.00 94.81 118 GLN A O 1
ATOM 942 N N . VAL A 1 119 ? -23.052 10.349 30.055 1.00 94.56 119 VAL A N 1
ATOM 943 C CA . VAL A 1 119 ? -22.930 9.311 29.028 1.00 94.56 119 VAL A CA 1
ATOM 944 C C . VAL A 1 119 ? -22.830 7.936 29.688 1.00 94.56 119 VAL A C 1
ATOM 946 O O . VAL A 1 119 ? -23.588 7.044 29.316 1.00 94.56 119 VAL A O 1
ATOM 949 N N . SER A 1 120 ? -21.988 7.777 30.718 1.00 93.56 120 SER A N 1
ATOM 950 C CA . SER A 1 120 ? -21.892 6.515 31.471 1.00 93.56 120 SER A CA 1
ATOM 951 C C . SER A 1 120 ? -23.238 6.095 32.059 1.00 93.56 120 SER A C 1
ATOM 953 O O . SER A 1 120 ? -23.649 4.953 31.888 1.00 93.56 120 SER A O 1
ATOM 955 N N . LYS A 1 121 ? -23.957 7.019 32.713 1.00 95.50 121 LYS A N 1
ATOM 956 C CA . LYS A 1 121 ? -25.280 6.740 33.295 1.00 95.50 121 LYS A CA 1
ATOM 957 C C . LYS A 1 121 ? -26.282 6.286 32.237 1.00 95.50 121 LYS A C 1
ATOM 959 O O . LYS A 1 121 ? -26.985 5.308 32.467 1.00 95.50 121 LYS A O 1
ATOM 964 N N . PHE A 1 122 ? -26.319 6.965 31.091 1.00 96.38 122 PHE A N 1
ATOM 965 C CA . PHE A 1 122 ? -27.197 6.590 29.985 1.00 96.38 122 PHE A CA 1
ATOM 966 C C . PHE A 1 122 ? -26.868 5.190 29.452 1.00 96.38 122 PHE A C 1
ATOM 968 O O . PHE A 1 122 ? -27.766 4.366 29.316 1.00 96.38 122 PHE A O 1
ATOM 975 N N . VAL A 1 123 ? -25.587 4.896 29.198 1.00 94.50 123 VAL A N 1
ATOM 976 C CA . VAL A 1 123 ? -25.142 3.582 28.703 1.00 94.50 123 VAL A CA 1
ATOM 977 C C . VAL A 1 123 ? -25.494 2.470 29.691 1.00 94.50 123 VAL A C 1
ATOM 979 O O . VAL A 1 123 ? -25.996 1.430 29.274 1.00 94.50 123 VAL A O 1
ATOM 982 N N . THR A 1 124 ? -25.296 2.689 30.994 1.00 93.44 124 THR A N 1
ATOM 983 C CA . THR A 1 124 ? -25.689 1.721 32.027 1.00 93.44 124 THR A CA 1
ATOM 984 C C . THR A 1 124 ? -27.196 1.485 32.028 1.00 93.44 124 THR A C 1
ATOM 986 O O . THR A 1 124 ? -27.618 0.337 31.979 1.00 93.44 124 THR A O 1
ATOM 989 N N . GLN A 1 125 ? -28.009 2.546 32.028 1.00 94.12 125 GLN A N 1
ATOM 990 C CA . GLN A 1 125 ? -29.472 2.427 32.005 1.00 94.12 125 GLN A CA 1
ATOM 991 C C . GLN A 1 125 ? -29.970 1.692 30.757 1.00 94.12 125 GLN A C 1
ATOM 993 O O . GLN A 1 125 ? -30.797 0.790 30.866 1.00 94.12 125 GLN A O 1
ATOM 998 N N . HIS A 1 126 ? -29.431 2.045 29.587 1.00 93.62 126 HIS A N 1
ATOM 999 C CA . HIS A 1 126 ? -29.732 1.383 28.319 1.00 93.62 126 HIS A CA 1
ATOM 1000 C C . HIS A 1 126 ? -29.381 -0.106 28.364 1.00 93.62 126 HIS A C 1
ATOM 1002 O O . HIS A 1 126 ? -30.219 -0.949 28.066 1.00 93.62 126 HIS A O 1
ATOM 1008 N N . ASN A 1 127 ? -28.162 -0.445 28.789 1.00 93.00 127 ASN A N 1
ATOM 1009 C CA . ASN A 1 127 ? -27.712 -1.832 28.842 1.00 93.00 127 ASN A CA 1
ATOM 1010 C C . ASN A 1 127 ? -28.497 -2.661 29.864 1.00 93.00 127 ASN A C 1
ATOM 1012 O O . ASN A 1 127 ? -28.839 -3.797 29.559 1.00 93.00 127 ASN A O 1
ATOM 1016 N N . SER A 1 128 ? -28.821 -2.105 31.035 1.00 89.00 128 SER A N 1
ATOM 1017 C CA . SER A 1 128 ? -29.653 -2.789 32.031 1.00 89.00 128 SER A CA 1
ATOM 1018 C C . SER A 1 128 ? -31.069 -3.051 31.518 1.00 89.00 128 SER A C 1
ATOM 1020 O O . SER A 1 128 ? -31.633 -4.093 31.820 1.00 89.00 128 SER A O 1
ATOM 1022 N N . ALA A 1 129 ? -31.630 -2.161 30.694 1.00 88.50 129 ALA A N 1
ATOM 1023 C CA . ALA A 1 129 ? -32.935 -2.383 30.065 1.00 88.50 129 ALA A CA 1
ATOM 1024 C C . ALA A 1 129 ? -32.920 -3.489 28.988 1.00 88.50 129 ALA A C 1
ATOM 1026 O O . ALA A 1 129 ? -33.979 -3.966 28.583 1.00 88.50 129 ALA A O 1
ATOM 1027 N N . LEU A 1 130 ? -31.737 -3.885 28.504 1.00 85.62 130 LEU A N 1
ATOM 1028 C CA . LEU A 1 130 ? -31.564 -4.972 27.537 1.00 85.62 130 LEU A CA 1
ATOM 1029 C C . LEU A 1 130 ? -31.332 -6.339 28.191 1.00 85.62 130 LEU A C 1
ATOM 1031 O O . LEU A 1 130 ? -31.407 -7.350 27.489 1.00 85.62 130 LEU A O 1
ATOM 1035 N N . GLU A 1 131 ? -30.991 -6.375 29.479 1.00 75.50 131 GLU A N 1
ATOM 1036 C CA . GLU A 1 131 ? -30.718 -7.617 30.197 1.00 75.50 131 GLU A CA 1
ATOM 1037 C C . GLU A 1 131 ? -32.037 -8.353 30.480 1.00 75.50 131 GLU A C 1
ATOM 1039 O O . GLU A 1 131 ? -32.948 -7.821 31.103 1.00 75.50 131 GLU A O 1
ATOM 1044 N N . ASP A 1 132 ? -32.147 -9.578 29.959 1.00 66.88 132 ASP A N 1
ATOM 1045 C CA . ASP A 1 132 ? -33.249 -10.501 30.239 1.00 66.88 132 ASP A CA 1
ATOM 1046 C C . ASP A 1 132 ? -32.884 -11.333 31.476 1.00 66.88 132 ASP A C 1
ATOM 1048 O O . ASP A 1 132 ? -31.817 -11.957 31.506 1.00 66.88 132 ASP A O 1
ATOM 1052 N N . ASP A 1 133 ? -33.782 -11.388 32.464 1.00 54.84 133 ASP A N 1
ATOM 1053 C CA . ASP A 1 133 ? -33.632 -12.179 33.694 1.00 54.84 133 ASP A CA 1
ATOM 1054 C C . ASP A 1 133 ? -33.316 -13.660 33.409 1.00 54.84 133 ASP A C 1
ATOM 1056 O O . ASP A 1 133 ? -32.704 -14.343 34.233 1.00 54.84 133 ASP A O 1
ATOM 1060 N N . LYS A 1 134 ? -33.711 -14.178 32.236 1.00 56.78 134 LYS A N 1
ATOM 1061 C CA . LYS A 1 134 ? -33.473 -15.576 31.844 1.00 56.78 134 LYS A CA 1
ATOM 1062 C C . LYS A 1 134 ? -32.071 -15.848 31.291 1.00 56.78 134 LYS A C 1
ATOM 1064 O O . LYS A 1 134 ? -31.615 -16.986 31.380 1.00 56.78 134 LYS A O 1
ATOM 1069 N N . HIS A 1 135 ? -31.393 -14.851 30.721 1.00 57.66 135 HIS A N 1
ATOM 1070 C CA . HIS A 1 135 ? -30.075 -15.008 30.086 1.00 57.66 135 HIS A CA 1
ATOM 1071 C C . HIS A 1 135 ? -29.176 -13.795 30.386 1.00 57.66 135 HIS A C 1
ATOM 1073 O O . HIS A 1 135 ? -28.893 -12.987 29.492 1.00 57.66 135 HIS A O 1
ATOM 1079 N N . PRO A 1 136 ? -28.704 -13.650 31.640 1.00 61.19 136 PRO A N 1
ATOM 1080 C CA . PRO A 1 136 ? -27.942 -12.482 32.060 1.00 61.19 136 PRO A CA 1
ATOM 1081 C C . PRO A 1 136 ? -26.689 -12.293 31.195 1.00 61.19 136 PRO A C 1
ATOM 1083 O O . PRO A 1 136 ? -25.894 -13.211 30.989 1.00 61.19 136 PRO A O 1
ATOM 1086 N N . GLY A 1 137 ? -26.518 -11.078 30.673 1.00 63.25 137 GLY A N 1
ATOM 1087 C CA . GLY A 1 137 ? -25.350 -10.678 29.887 1.00 63.25 137 GLY A CA 1
ATOM 1088 C C . GLY A 1 137 ? -25.371 -11.047 28.398 1.00 63.25 137 GLY A C 1
ATOM 1089 O O . GLY A 1 137 ? -24.491 -10.573 27.676 1.00 63.25 137 GLY A O 1
ATOM 1090 N N . GLN A 1 138 ? -26.355 -11.813 27.911 1.00 67.12 138 GLN A N 1
ATOM 1091 C CA . GLN A 1 138 ? -26.488 -12.149 26.489 1.00 67.12 138 GLN A CA 1
ATOM 1092 C C . GLN A 1 138 ? -27.612 -11.344 25.831 1.00 67.12 138 GLN A C 1
ATOM 1094 O O . GLN A 1 138 ? -28.788 -11.528 26.125 1.00 67.12 138 GLN A O 1
ATOM 1099 N N . VAL A 1 139 ? -27.246 -10.462 24.897 1.00 79.19 139 VAL A N 1
ATOM 1100 C CA . VAL A 1 139 ? -28.209 -9.709 24.082 1.00 79.19 139 VAL A CA 1
ATOM 1101 C C . VAL A 1 139 ? -28.300 -10.376 22.707 1.00 79.19 139 VAL A C 1
ATOM 1103 O O . VAL A 1 139 ? -27.297 -10.394 21.989 1.00 79.19 139 VAL A O 1
ATOM 1106 N N . PRO A 1 140 ? -29.458 -10.940 22.308 1.00 85.12 140 PRO A N 1
ATOM 1107 C CA . PRO A 1 140 ? -29.584 -11.564 20.996 1.00 85.12 140 PRO A CA 1
ATOM 1108 C C . PRO A 1 140 ? -29.429 -10.513 19.881 1.00 85.12 140 PRO A C 1
ATOM 1110 O O . PRO A 1 140 ? -29.957 -9.402 20.030 1.00 85.12 140 PRO A O 1
ATOM 1113 N N . PRO A 1 141 ? -28.724 -10.831 18.775 1.00 89.12 141 PRO A N 1
ATOM 1114 C CA . PRO A 1 141 ? -28.550 -9.902 17.666 1.00 89.12 141 PRO A CA 1
ATOM 1115 C C . PRO A 1 141 ? -29.891 -9.488 17.058 1.00 89.12 141 PRO A C 1
ATOM 1117 O O . PRO A 1 141 ? -30.695 -10.342 16.694 1.00 89.12 141 PRO A O 1
ATOM 1120 N N . MET A 1 142 ? -30.119 -8.184 16.927 1.00 90.69 142 MET A N 1
ATOM 1121 C CA . MET A 1 142 ? -31.342 -7.611 16.356 1.00 90.69 142 MET A CA 1
ATOM 1122 C C . MET A 1 142 ? -30.994 -6.463 15.414 1.00 90.69 142 MET A C 1
ATOM 1124 O O . MET A 1 142 ? -29.937 -5.849 15.545 1.00 90.69 142 MET A O 1
ATOM 1128 N N . LEU A 1 143 ? -31.876 -6.163 14.457 1.00 92.31 143 LEU A N 1
ATOM 1129 C CA . LEU A 1 143 ? -31.715 -4.967 13.630 1.00 92.31 143 LEU A CA 1
ATOM 1130 C C . LEU A 1 143 ? -31.752 -3.712 14.523 1.00 92.31 143 LEU A C 1
ATOM 1132 O O . LEU A 1 143 ? -32.700 -3.581 15.305 1.00 92.31 143 LEU A O 1
ATOM 1136 N N . PRO A 1 144 ? -30.792 -2.777 14.389 1.00 90.75 144 PRO A N 1
ATOM 1137 C CA . PRO A 1 144 ? -30.757 -1.557 15.197 1.00 90.75 144 PRO A CA 1
ATOM 1138 C C . PRO A 1 144 ? -32.030 -0.708 15.124 1.00 90.75 144 PRO A C 1
ATOM 1140 O O . PRO A 1 144 ? -32.431 -0.152 16.140 1.00 90.75 144 PRO A O 1
ATOM 1143 N N . ALA A 1 145 ? -32.708 -0.683 13.969 1.00 90.88 145 ALA A N 1
ATOM 1144 C CA . ALA A 1 145 ? -34.014 -0.035 13.795 1.00 90.88 145 ALA A CA 1
ATOM 1145 C C . ALA A 1 145 ? -35.123 -0.607 14.701 1.00 90.88 145 ALA A C 1
ATOM 1147 O O . ALA A 1 145 ? -36.092 0.080 15.006 1.00 90.88 145 ALA A O 1
ATOM 1148 N N . VAL A 1 146 ? -35.012 -1.878 15.100 1.00 92.31 146 VAL A N 1
ATOM 1149 C CA . VAL A 1 146 ? -35.977 -2.546 15.988 1.00 92.31 146 VAL A CA 1
ATOM 1150 C C . VAL A 1 146 ? -35.563 -2.372 17.442 1.00 92.31 146 VAL A C 1
ATOM 1152 O O . VAL A 1 146 ? -36.393 -2.098 18.307 1.00 92.31 146 VAL A O 1
ATOM 1155 N N . ARG A 1 147 ? -34.274 -2.572 17.723 1.00 91.06 147 ARG A N 1
ATOM 1156 C CA . ARG A 1 147 ? -33.702 -2.447 19.059 1.00 91.06 147 ARG A CA 1
ATOM 1157 C C . ARG A 1 147 ? -32.214 -2.165 18.948 1.00 91.06 147 ARG A C 1
ATOM 1159 O O . ARG A 1 147 ? -31.479 -2.949 18.348 1.00 91.06 147 ARG A O 1
ATOM 1166 N N . LEU A 1 148 ? -31.767 -1.100 19.601 1.00 92.81 148 LEU A N 1
ATOM 1167 C CA . LEU A 1 148 ? -30.347 -0.779 19.685 1.00 92.81 148 LEU A CA 1
ATOM 1168 C C . LEU A 1 148 ? -29.566 -1.888 20.424 1.00 92.81 148 LEU A C 1
ATOM 1170 O O . LEU A 1 148 ? -30.080 -2.471 21.384 1.00 92.81 148 LEU A O 1
ATOM 1174 N N . PRO A 1 149 ? -28.323 -2.182 20.001 1.00 93.00 149 PRO A N 1
ATOM 1175 C CA . PRO A 1 149 ? -27.492 -3.214 20.616 1.00 93.00 149 PRO A CA 1
ATOM 1176 C C . PRO A 1 149 ? -26.988 -2.806 22.008 1.00 93.00 149 PRO A C 1
ATOM 1178 O O . PRO A 1 149 ? -27.155 -1.663 22.446 1.00 93.00 149 PRO A O 1
ATOM 1181 N N . LYS A 1 150 ? -26.313 -3.738 22.696 1.00 93.75 150 LYS A N 1
ATOM 1182 C CA . LYS A 1 150 ? -25.556 -3.422 23.912 1.00 93.75 150 LYS A CA 1
ATOM 1183 C C . LYS A 1 150 ? -24.428 -2.451 23.570 1.00 93.75 150 LYS A C 1
ATOM 1185 O O . LYS A 1 150 ? -23.673 -2.679 22.623 1.00 93.75 150 LYS A O 1
ATOM 1190 N N . LEU A 1 151 ? -24.316 -1.375 24.338 1.00 94.88 151 LEU A N 1
ATOM 1191 C CA . LEU A 1 151 ? -23.352 -0.310 24.087 1.00 94.88 151 LEU A CA 1
ATOM 1192 C C . LEU A 1 151 ? -22.119 -0.492 24.964 1.00 94.88 151 LEU A C 1
ATOM 1194 O O . LEU A 1 151 ? -22.225 -0.665 26.179 1.00 94.88 151 LEU A O 1
ATOM 1198 N N . TYR A 1 152 ? -20.948 -0.397 24.350 1.00 94.62 152 TYR A N 1
ATOM 1199 C CA . TYR A 1 152 ? -19.664 -0.402 25.039 1.00 94.62 152 TYR A CA 1
ATOM 1200 C C . TYR A 1 152 ? -18.937 0.888 24.707 1.00 94.62 152 TYR A C 1
ATOM 1202 O O . TYR A 1 152 ? -18.639 1.137 23.544 1.00 94.62 152 TYR A O 1
ATOM 1210 N N . LEU A 1 153 ? -18.652 1.708 25.713 1.00 94.44 153 LEU A N 1
ATOM 1211 C CA . LEU A 1 153 ? -17.879 2.926 25.524 1.00 94.44 153 LEU A CA 1
ATOM 1212 C C . LEU A 1 153 ? -16.463 2.696 26.040 1.00 94.44 153 LEU A C 1
ATOM 1214 O O . LEU A 1 153 ? -16.288 2.478 27.235 1.00 94.44 153 LEU A O 1
ATOM 1218 N N . LEU A 1 154 ? -15.491 2.728 25.130 1.00 95.06 154 LEU A N 1
ATOM 1219 C CA . LEU A 1 154 ? -14.083 2.496 25.424 1.00 95.06 154 LEU A CA 1
ATOM 1220 C C . LEU A 1 154 ? -13.299 3.794 25.265 1.00 95.06 154 LEU A C 1
ATOM 1222 O O . LEU A 1 154 ? -13.303 4.421 24.204 1.00 95.06 154 LEU A O 1
ATOM 1226 N N . ASN A 1 155 ? -12.593 4.173 26.318 1.00 93.75 155 ASN A N 1
ATOM 1227 C CA . ASN A 1 155 ? -11.692 5.321 26.301 1.00 93.75 155 ASN A CA 1
ATOM 1228 C C . ASN A 1 155 ? -10.277 4.915 25.914 1.00 93.75 155 ASN A C 1
ATOM 1230 O O . ASN A 1 155 ? -9.938 3.727 25.858 1.00 93.75 155 ASN A O 1
ATOM 1234 N N . TRP A 1 156 ? -9.427 5.918 25.708 1.00 91.88 156 TRP A N 1
ATOM 1235 C CA . TRP A 1 156 ? -8.041 5.722 25.324 1.00 91.88 156 TRP A CA 1
ATOM 1236 C C . TRP A 1 156 ? -7.280 4.745 26.240 1.00 91.88 156 TRP A C 1
ATOM 1238 O O . TRP A 1 156 ? -6.682 3.803 25.711 1.00 91.88 156 TRP A O 1
ATOM 1248 N N . PRO A 1 157 ? -7.344 4.845 27.585 1.00 89.75 157 PRO A N 1
ATOM 1249 C CA . PRO A 1 157 ? -6.661 3.895 28.462 1.00 89.75 157 PRO A CA 1
ATOM 1250 C C . PRO A 1 157 ? -7.098 2.445 28.253 1.00 89.75 157 PRO A C 1
ATOM 1252 O O . PRO A 1 157 ? -6.265 1.537 28.294 1.00 89.75 157 PRO A O 1
ATOM 1255 N N . GLU A 1 158 ? -8.391 2.224 28.015 1.00 89.75 158 GLU A N 1
ATOM 1256 C CA . GLU A 1 158 ? -8.965 0.889 27.873 1.00 89.75 158 GLU A CA 1
ATOM 1257 C C . GLU A 1 158 ? -8.568 0.254 26.547 1.00 89.75 158 GLU A C 1
ATOM 1259 O O . GLU A 1 158 ? -8.099 -0.885 26.534 1.00 89.75 158 GLU A O 1
ATOM 1264 N N . ILE A 1 159 ? -8.712 0.988 25.439 1.00 89.00 159 ILE A N 1
ATOM 1265 C CA . ILE A 1 159 ? -8.359 0.472 24.115 1.00 89.00 159 ILE A CA 1
ATOM 1266 C C . ILE A 1 159 ? -6.844 0.285 23.977 1.00 89.00 159 ILE A C 1
ATOM 1268 O O . ILE A 1 159 ? -6.398 -0.725 23.432 1.00 89.00 159 ILE A O 1
ATOM 1272 N N . ARG A 1 160 ? -6.045 1.185 24.569 1.00 87.12 160 ARG A N 1
ATOM 1273 C CA . ARG A 1 160 ? -4.588 1.038 24.670 1.00 87.12 160 ARG A CA 1
ATOM 1274 C C . ARG A 1 160 ? -4.221 -0.246 25.409 1.00 87.12 160 ARG A C 1
ATOM 1276 O O . ARG A 1 160 ? -3.419 -1.024 24.904 1.00 87.12 160 ARG A O 1
ATOM 1283 N N . ALA A 1 161 ? -4.827 -0.501 26.570 1.00 84.06 161 ALA A N 1
ATOM 1284 C CA . ALA A 1 161 ? -4.560 -1.710 27.346 1.00 84.06 161 ALA A CA 1
ATOM 1285 C C . ALA A 1 161 ? -4.950 -2.992 26.591 1.00 84.06 161 ALA A C 1
ATOM 1287 O O . ALA A 1 161 ? -4.226 -3.980 26.667 1.00 84.06 161 ALA A O 1
ATOM 1288 N N . ILE A 1 162 ? -6.061 -2.971 25.844 1.00 86.50 162 ILE A N 1
ATOM 1289 C CA . ILE A 1 162 ? -6.483 -4.088 24.984 1.00 86.50 162 ILE A CA 1
ATOM 1290 C C . ILE A 1 162 ? -5.431 -4.368 23.918 1.00 86.50 162 ILE A C 1
ATOM 1292 O O . ILE A 1 162 ? -5.021 -5.513 23.756 1.00 86.50 162 ILE A O 1
ATOM 1296 N N . L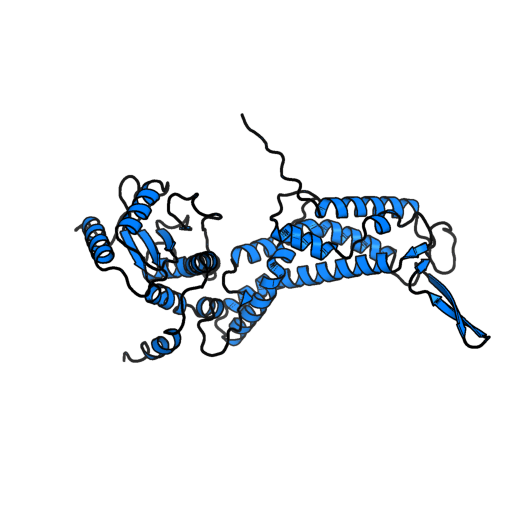EU A 1 163 ? -4.960 -3.337 23.219 1.00 82.00 163 LEU A N 1
ATOM 1297 C CA . LEU A 1 163 ? -3.983 -3.507 22.150 1.00 82.00 163 LEU A CA 1
ATOM 1298 C C . LEU A 1 163 ? -2.615 -3.963 22.679 1.00 82.00 163 LEU A C 1
ATOM 1300 O O . LEU A 1 163 ? -1.986 -4.815 22.064 1.00 82.00 163 LEU A O 1
ATOM 1304 N N . CYS A 1 164 ? -2.200 -3.492 23.861 1.00 78.50 164 CYS A N 1
ATOM 1305 C CA . CYS A 1 164 ? -0.979 -3.948 24.535 1.00 78.50 164 CYS A CA 1
ATOM 1306 C C . CYS A 1 164 ? -0.996 -5.432 24.939 1.00 78.50 164 CYS A C 1
ATOM 1308 O O . CYS A 1 164 ? 0.058 -5.965 25.284 1.00 78.50 164 CYS A O 1
ATOM 1310 N N . THR A 1 165 ? -2.151 -6.111 24.907 1.00 77.75 165 THR A N 1
ATOM 1311 C CA . THR A 1 165 ? -2.186 -7.578 25.068 1.00 77.75 165 THR A CA 1
ATOM 1312 C C . THR A 1 165 ? -1.532 -8.300 23.897 1.00 77.75 165 THR A C 1
ATOM 1314 O O . THR A 1 165 ? -1.173 -9.470 24.030 1.00 77.75 165 THR A O 1
ATOM 1317 N N . ASP A 1 166 ? -1.322 -7.595 22.784 1.00 78.56 166 ASP A N 1
ATOM 1318 C CA . ASP A 1 166 ? -0.615 -8.102 21.636 1.00 78.56 166 ASP A CA 1
ATOM 1319 C C . ASP A 1 166 ? 0.710 -7.377 21.360 1.00 78.56 166 ASP A C 1
ATOM 1321 O O . ASP A 1 166 ? 0.770 -6.168 21.133 1.00 78.56 166 ASP A O 1
ATOM 1325 N N . LEU A 1 167 ? 1.787 -8.163 21.303 1.00 75.56 167 LEU A N 1
ATOM 1326 C CA . LEU A 1 167 ? 3.140 -7.650 21.110 1.00 75.56 167 LEU A CA 1
ATOM 1327 C C . LEU A 1 167 ? 3.360 -7.048 19.715 1.00 75.56 167 LEU A C 1
ATOM 1329 O O . LEU A 1 167 ? 4.060 -6.047 19.593 1.00 75.56 167 LEU A O 1
ATOM 1333 N N . PHE A 1 168 ? 2.793 -7.647 18.663 1.00 76.62 168 PHE A N 1
ATOM 1334 C CA . PHE A 1 168 ? 2.970 -7.159 17.297 1.00 76.62 168 PHE A CA 1
ATOM 1335 C C . PHE A 1 168 ? 2.279 -5.811 17.112 1.00 76.62 168 PHE A C 1
ATOM 1337 O O . PHE A 1 168 ? 2.908 -4.880 16.620 1.00 76.62 168 PHE A O 1
ATOM 1344 N N . LEU A 1 169 ? 1.021 -5.678 17.536 1.00 78.75 169 LEU A N 1
ATOM 1345 C CA . LEU A 1 169 ? 0.287 -4.421 17.441 1.00 78.75 169 LEU A CA 1
ATOM 1346 C C . LEU A 1 169 ? 0.871 -3.349 18.357 1.00 78.75 169 LEU A C 1
ATOM 1348 O O . LEU A 1 169 ? 1.011 -2.207 17.923 1.00 78.75 169 LEU A O 1
ATOM 1352 N N . ALA A 1 170 ? 1.278 -3.703 19.580 1.00 79.00 170 ALA A N 1
ATOM 1353 C CA . ALA A 1 170 ? 1.992 -2.774 20.451 1.00 79.00 170 ALA A CA 1
ATOM 1354 C C . ALA A 1 170 ? 3.250 -2.229 19.755 1.00 79.00 170 ALA A C 1
ATOM 1356 O O . ALA A 1 170 ? 3.496 -1.026 19.760 1.00 79.00 170 ALA A O 1
ATOM 1357 N N . TRP A 1 171 ? 4.022 -3.087 19.083 1.00 77.00 171 TRP A N 1
ATOM 1358 C CA . TRP A 1 171 ? 5.207 -2.664 18.331 1.00 77.00 171 TRP A CA 1
ATOM 1359 C C . TRP A 1 171 ? 4.861 -1.879 17.069 1.00 77.00 171 TRP A C 1
ATOM 1361 O O . TRP A 1 171 ? 5.515 -0.869 16.805 1.00 77.00 171 TRP A O 1
ATOM 1371 N N . LYS A 1 172 ? 3.824 -2.300 16.331 1.00 79.31 172 LYS A N 1
ATOM 1372 C CA . LYS A 1 172 ? 3.296 -1.612 15.147 1.00 79.31 172 LYS A CA 1
ATOM 1373 C C . LYS A 1 172 ? 3.001 -0.159 15.470 1.00 79.31 172 LYS A C 1
ATOM 1375 O O . LYS A 1 172 ? 3.419 0.676 14.693 1.00 79.31 172 LYS A O 1
ATOM 1380 N N . TRP A 1 173 ? 2.343 0.100 16.603 1.00 79.31 173 TRP A N 1
ATOM 1381 C CA . TRP A 1 173 ? 1.906 1.425 17.056 1.00 79.31 173 TRP A CA 1
ATOM 1382 C C . TRP A 1 173 ? 2.924 2.167 17.934 1.00 79.31 173 TRP A C 1
ATOM 1384 O O . TRP A 1 173 ? 2.621 3.218 18.497 1.00 79.31 173 TRP A O 1
ATOM 1394 N N . GLY A 1 174 ? 4.147 1.642 18.059 1.00 71.88 174 GLY A N 1
ATOM 1395 C CA . GLY A 1 174 ? 5.233 2.307 18.780 1.00 71.88 174 GLY A CA 1
ATOM 1396 C C . GLY A 1 174 ? 5.090 2.307 20.305 1.00 71.88 174 GLY A C 1
ATOM 1397 O O . GLY A 1 174 ? 5.703 3.135 20.975 1.00 71.88 174 GLY A O 1
ATOM 1398 N N . PHE A 1 175 ? 4.316 1.384 20.879 1.00 75.06 175 PHE A N 1
ATOM 1399 C CA . PHE A 1 175 ? 4.116 1.250 22.323 1.00 75.06 175 PHE A CA 1
ATOM 1400 C C . PHE A 1 175 ? 5.301 0.512 22.960 1.00 75.06 175 PHE A C 1
ATOM 1402 O O . PHE A 1 175 ? 5.179 -0.621 23.429 1.00 75.06 175 PHE A O 1
ATOM 1409 N N . HIS A 1 176 ? 6.487 1.132 22.921 1.00 61.59 176 HIS A N 1
ATOM 1410 C CA . HIS A 1 176 ? 7.728 0.488 23.340 1.00 61.59 176 HIS A CA 1
ATOM 1411 C C . HIS A 1 176 ? 8.735 1.426 24.028 1.00 61.59 176 HIS A C 1
ATOM 1413 O O . HIS A 1 176 ? 8.784 2.623 23.766 1.00 61.59 176 HIS A O 1
ATOM 1419 N N . LEU A 1 177 ? 9.574 0.844 24.895 1.00 49.19 177 LEU A N 1
ATOM 1420 C CA . LEU A 1 177 ? 10.517 1.529 25.798 1.00 49.19 177 LEU A CA 1
ATOM 1421 C C . LEU A 1 177 ? 11.738 2.168 25.120 1.00 49.19 177 LEU A C 1
ATOM 1423 O O . LEU A 1 177 ? 12.480 2.895 25.774 1.00 49.19 177 LEU A O 1
ATOM 1427 N N . ALA A 1 178 ? 11.986 1.897 23.837 1.00 46.97 178 ALA A N 1
ATOM 1428 C CA . ALA A 1 178 ? 13.180 2.378 23.150 1.00 46.97 178 ALA A CA 1
ATOM 1429 C C . ALA A 1 178 ? 12.923 2.653 21.658 1.00 46.97 178 ALA A C 1
ATOM 1431 O O . ALA A 1 178 ? 13.025 1.747 20.829 1.00 46.97 178 ALA A O 1
ATOM 1432 N N . HIS A 1 179 ? 12.675 3.936 21.360 1.00 49.88 179 HIS A N 1
ATOM 1433 C CA . HIS A 1 179 ? 12.611 4.585 20.038 1.00 49.88 179 HIS A CA 1
ATOM 1434 C C . HIS A 1 179 ? 11.521 4.063 19.071 1.00 49.88 179 HIS A C 1
ATOM 1436 O O . HIS A 1 179 ? 11.219 2.870 19.044 1.00 49.88 179 HIS A O 1
ATOM 1442 N N . PRO A 1 180 ? 10.939 4.928 18.214 1.00 55.72 180 PRO A N 1
ATOM 1443 C CA . PRO A 1 180 ? 9.950 4.508 17.224 1.00 55.72 180 PRO A CA 1
ATOM 1444 C C . PRO A 1 180 ? 10.645 3.763 16.072 1.00 55.72 180 PRO A C 1
ATOM 1446 O O . PRO A 1 180 ? 10.942 4.331 15.023 1.00 55.72 180 PRO A O 1
ATOM 1449 N N . GLN A 1 181 ? 10.940 2.474 16.265 1.00 64.31 181 GLN A N 1
ATOM 1450 C CA . GLN A 1 181 ? 11.653 1.663 15.266 1.00 64.31 181 GLN A CA 1
ATOM 1451 C C . GLN A 1 181 ? 10.818 1.418 13.993 1.00 64.31 181 GLN A C 1
ATOM 1453 O O . GLN A 1 181 ? 11.396 1.131 12.946 1.00 64.31 181 GLN A O 1
ATOM 1458 N N . TYR A 1 182 ? 9.486 1.573 14.056 1.00 73.06 182 TYR A N 1
ATOM 1459 C CA . TYR A 1 182 ? 8.565 1.176 12.981 1.00 73.06 182 TYR A CA 1
ATOM 1460 C C . TYR A 1 182 ? 7.527 2.247 12.590 1.00 73.06 182 TYR A C 1
ATOM 1462 O O . TYR A 1 182 ? 6.359 1.942 12.368 1.00 73.06 182 TYR A O 1
ATOM 1470 N N . HIS A 1 183 ? 7.942 3.513 12.497 1.00 72.00 183 HIS A N 1
ATOM 1471 C CA . HIS A 1 183 ? 7.052 4.647 12.196 1.00 72.00 183 HIS A CA 1
ATOM 1472 C C . HIS A 1 183 ? 6.230 4.505 10.903 1.00 72.00 183 HIS A C 1
ATOM 1474 O O . HIS A 1 183 ? 5.131 5.044 10.839 1.00 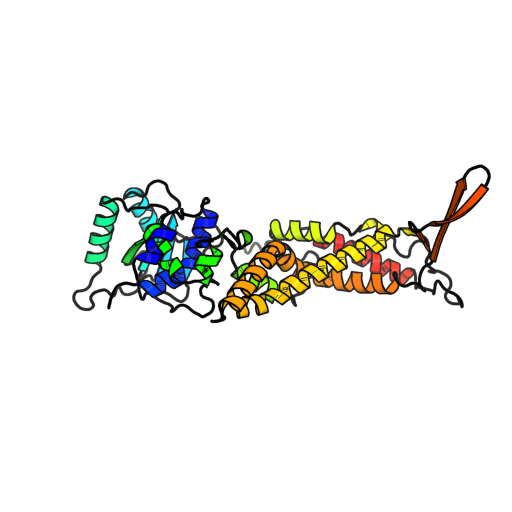72.00 183 HIS A O 1
ATOM 1480 N N . ASN A 1 184 ? 6.719 3.774 9.895 1.00 80.12 184 ASN A N 1
ATOM 1481 C CA . ASN A 1 184 ? 5.989 3.601 8.637 1.00 80.12 184 ASN A CA 1
ATOM 1482 C C . ASN A 1 184 ? 4.858 2.576 8.750 1.00 80.12 184 ASN A C 1
ATOM 1484 O O . ASN A 1 184 ? 3.995 2.550 7.882 1.00 80.12 184 ASN A O 1
ATOM 1488 N N . LEU A 1 185 ? 4.854 1.715 9.775 1.00 75.25 185 LEU A N 1
ATOM 1489 C CA . LEU A 1 185 ? 3.761 0.766 10.004 1.00 75.25 185 LEU A CA 1
ATOM 1490 C C . LEU A 1 185 ? 2.549 1.406 10.688 1.00 75.25 185 LEU A C 1
ATOM 1492 O O . LEU A 1 185 ? 1.442 0.869 10.577 1.00 75.25 185 LEU A O 1
ATOM 1496 N N . ASN A 1 186 ? 2.741 2.538 11.371 1.00 72.69 186 ASN A N 1
ATOM 1497 C CA . ASN A 1 186 ? 1.662 3.287 12.005 1.00 72.69 186 ASN A CA 1
ATOM 1498 C C . ASN A 1 186 ? 0.607 3.670 10.961 1.00 72.69 186 ASN A C 1
ATOM 1500 O O . ASN A 1 186 ? 0.924 4.238 9.919 1.00 72.69 186 ASN A O 1
ATOM 1504 N N . GLY A 1 187 ? -0.661 3.358 11.230 1.00 67.00 187 GLY A N 1
ATOM 1505 C CA . GLY A 1 187 ? -1.773 3.752 10.361 1.00 67.00 187 GLY A CA 1
ATOM 1506 C C . GLY A 1 187 ? -1.885 3.010 9.023 1.00 67.00 187 GLY A C 1
ATOM 1507 O O . GLY A 1 187 ? -2.898 3.183 8.342 1.00 67.00 187 GLY A O 1
ATOM 1508 N N . VAL A 1 188 ? -0.917 2.160 8.653 1.00 76.12 188 VAL A N 1
ATOM 1509 C CA . VAL A 1 188 ? -0.964 1.389 7.403 1.00 76.12 188 VAL A CA 1
ATOM 1510 C C . VAL A 1 188 ? -1.917 0.201 7.525 1.00 76.12 188 VAL A C 1
ATOM 1512 O O . VAL A 1 188 ? -1.794 -0.645 8.420 1.00 76.12 188 VAL A O 1
ATOM 1515 N N . ASP A 1 189 ? -2.833 0.104 6.560 1.00 75.62 189 ASP A N 1
ATOM 1516 C CA . ASP A 1 189 ? -3.665 -1.077 6.344 1.00 75.62 189 ASP A CA 1
ATOM 1517 C C . ASP A 1 189 ? -2.846 -2.193 5.674 1.00 75.62 189 ASP A C 1
ATOM 1519 O O . ASP A 1 189 ? -2.656 -2.228 4.450 1.00 75.62 189 ASP A O 1
ATOM 1523 N N . LEU A 1 190 ? -2.378 -3.139 6.491 1.00 79.19 190 LEU A N 1
ATOM 1524 C CA . LEU A 1 190 ? -1.609 -4.296 6.033 1.00 79.19 190 LEU A CA 1
ATOM 1525 C C . LEU A 1 190 ? -2.405 -5.181 5.069 1.00 79.19 190 LEU A C 1
ATOM 1527 O O . LEU A 1 190 ? -1.801 -5.817 4.207 1.00 79.19 190 LEU A O 1
ATOM 1531 N N . LYS A 1 191 ? -3.744 -5.187 5.132 1.00 78.31 191 LYS A N 1
ATOM 1532 C CA . LYS A 1 191 ? -4.579 -5.926 4.173 1.00 78.31 191 LYS A CA 1
ATOM 1533 C C . LYS A 1 191 ? -4.373 -5.415 2.759 1.00 78.31 191 LYS A C 1
ATOM 1535 O O . LYS A 1 191 ? -4.314 -6.209 1.822 1.00 78.31 191 LYS A O 1
ATOM 1540 N N . THR A 1 192 ? -4.238 -4.103 2.597 1.00 80.38 192 THR A N 1
ATOM 1541 C CA . THR A 1 192 ? -3.997 -3.511 1.286 1.00 80.38 192 THR A CA 1
ATOM 1542 C C . THR A 1 192 ? -2.609 -3.908 0.759 1.00 80.38 192 THR A C 1
ATOM 1544 O O . THR A 1 192 ? -2.499 -4.306 -0.400 1.00 80.38 192 THR A O 1
ATOM 1547 N N . VAL A 1 193 ? -1.572 -3.920 1.606 1.00 86.25 193 VAL A N 1
ATOM 1548 C CA . VAL A 1 193 ? -0.216 -4.382 1.235 1.00 86.25 193 VAL A CA 1
ATOM 1549 C C . VAL A 1 193 ? -0.221 -5.866 0.841 1.00 86.25 193 VAL A C 1
ATOM 1551 O O . VAL A 1 193 ? 0.311 -6.237 -0.204 1.00 86.25 193 VAL A O 1
ATOM 1554 N N . ILE A 1 194 ? -0.873 -6.714 1.643 1.00 87.38 194 ILE A N 1
ATOM 1555 C CA . ILE A 1 194 ? -1.021 -8.156 1.390 1.00 87.38 194 ILE A CA 1
ATOM 1556 C C . ILE A 1 194 ? -1.784 -8.407 0.091 1.00 87.38 194 ILE A C 1
ATOM 1558 O O . ILE A 1 194 ? -1.367 -9.227 -0.730 1.00 87.38 194 ILE A O 1
ATOM 1562 N N . GLY A 1 195 ? -2.895 -7.698 -0.110 1.00 84.50 195 GLY A N 1
ATOM 1563 C CA . GLY A 1 195 ? -3.698 -7.786 -1.322 1.00 84.50 195 GLY A CA 1
ATOM 1564 C C . GLY A 1 195 ? -2.892 -7.391 -2.556 1.00 84.50 195 GLY A C 1
ATOM 1565 O O . GLY A 1 195 ? -2.896 -8.117 -3.547 1.00 84.50 195 GLY A O 1
ATOM 1566 N N . ALA A 1 196 ? -2.134 -6.297 -2.475 1.00 85.12 196 ALA A N 1
ATOM 1567 C CA . ALA A 1 196 ? -1.259 -5.845 -3.550 1.00 85.12 196 ALA A CA 1
ATOM 1568 C C . ALA A 1 196 ? -0.203 -6.899 -3.909 1.00 85.12 196 ALA A C 1
ATOM 1570 O O . ALA A 1 196 ? -0.103 -7.296 -5.072 1.00 85.12 196 ALA A O 1
ATOM 1571 N N . ALA A 1 197 ? 0.505 -7.423 -2.905 1.00 88.81 197 ALA A N 1
ATOM 1572 C CA . ALA A 1 197 ? 1.498 -8.480 -3.074 1.00 88.81 197 ALA A CA 1
ATOM 1573 C C . ALA A 1 197 ? 0.893 -9.767 -3.661 1.00 88.81 197 ALA A C 1
ATOM 1575 O O . ALA A 1 197 ? 1.481 -10.401 -4.534 1.00 88.81 197 ALA A O 1
ATOM 1576 N N . SER A 1 198 ? -0.327 -10.124 -3.254 1.00 85.62 198 SER A N 1
ATOM 1577 C CA . SER A 1 198 ? -1.044 -11.291 -3.787 1.00 85.62 198 SER A CA 1
ATOM 1578 C C . SER A 1 198 ? -1.417 -11.128 -5.266 1.00 85.62 198 SER A C 1
ATOM 1580 O O . SER A 1 198 ? -1.571 -12.118 -5.977 1.00 85.62 198 SER A O 1
ATOM 1582 N N . THR A 1 199 ? -1.518 -9.888 -5.756 1.00 83.19 199 THR A N 1
ATOM 1583 C CA . THR A 1 199 ? -1.802 -9.571 -7.167 1.00 83.19 199 THR A CA 1
ATOM 1584 C C . THR A 1 199 ? -0.555 -9.362 -8.029 1.00 83.19 199 THR A C 1
ATOM 1586 O O . THR A 1 199 ? -0.683 -8.936 -9.174 1.00 83.19 199 THR A O 1
ATOM 1589 N N . LEU A 1 200 ? 0.645 -9.693 -7.539 1.00 81.38 200 LEU A N 1
ATOM 1590 C CA . LEU A 1 200 ? 1.896 -9.595 -8.310 1.00 81.38 200 LEU A CA 1
ATOM 1591 C C . LEU A 1 200 ? 1.848 -10.331 -9.656 1.00 81.38 200 LEU A C 1
ATOM 1593 O O . LEU A 1 200 ? 2.372 -9.846 -10.656 1.00 81.38 200 LEU A O 1
ATOM 1597 N N . GLY A 1 201 ? 1.221 -11.511 -9.675 1.00 75.56 201 GLY A N 1
ATOM 1598 C CA . GLY A 1 201 ? 1.047 -12.310 -10.890 1.00 75.56 201 GLY A CA 1
ATOM 1599 C C . GLY A 1 201 ? -0.069 -11.802 -11.808 1.00 75.56 201 GLY A C 1
ATOM 1600 O O . GLY A 1 201 ? -0.183 -12.257 -12.944 1.00 75.56 201 GLY A O 1
ATOM 1601 N N . CYS A 1 202 ? -0.904 -10.868 -11.343 1.00 80.75 202 CYS A N 1
ATOM 1602 C CA . CYS A 1 202 ? -1.952 -10.284 -12.16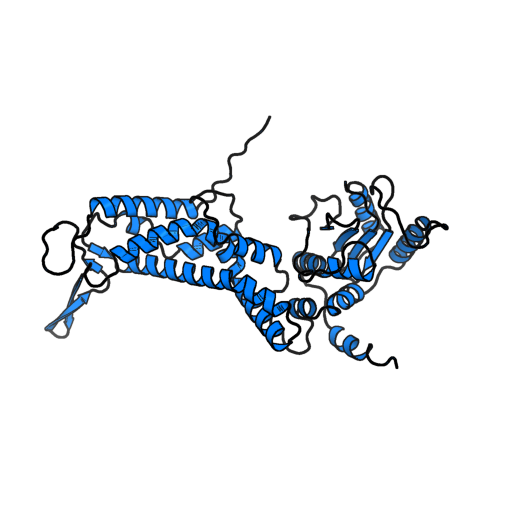5 1.00 80.75 202 CYS A CA 1
ATOM 1603 C C . CYS A 1 202 ? -1.345 -9.314 -13.175 1.00 80.75 202 CYS A C 1
ATOM 1605 O O . CYS A 1 202 ? -0.425 -8.552 -12.882 1.00 80.75 202 CYS A O 1
ATOM 1607 N N . SER A 1 203 ? -1.917 -9.312 -14.373 1.00 77.62 203 SER A N 1
ATOM 1608 C CA . SER A 1 203 ? -1.440 -8.480 -15.460 1.00 77.62 203 SER A CA 1
ATOM 1609 C C . SER A 1 203 ? -2.611 -7.784 -16.130 1.00 77.62 203 SER A C 1
ATOM 1611 O O . SER A 1 203 ? -3.360 -8.404 -16.893 1.00 77.62 203 SER A O 1
ATOM 1613 N N . LEU A 1 204 ? -2.773 -6.497 -15.832 1.00 76.94 204 LEU A N 1
ATOM 1614 C CA . LEU A 1 204 ? -3.780 -5.659 -16.469 1.00 76.94 204 LEU A CA 1
ATOM 1615 C C . LEU A 1 204 ? -3.219 -5.068 -17.769 1.00 76.94 204 LEU A C 1
ATOM 1617 O O . LEU A 1 204 ? -2.025 -4.765 -17.847 1.00 76.94 204 LEU A O 1
ATOM 1621 N N . PRO A 1 205 ? -4.046 -4.915 -18.816 1.00 68.88 205 PRO A N 1
ATOM 1622 C CA . PRO A 1 205 ? -3.614 -4.208 -20.012 1.00 68.88 205 PRO A CA 1
ATOM 1623 C C . PRO A 1 205 ? -3.271 -2.746 -19.667 1.00 68.88 205 PRO A C 1
ATOM 1625 O O . PRO A 1 205 ? -3.957 -2.145 -18.835 1.00 68.88 205 PRO A O 1
ATOM 1628 N N . PRO A 1 206 ? -2.252 -2.147 -20.308 1.00 63.31 206 PRO A N 1
ATOM 1629 C CA . PRO A 1 206 ? -1.939 -0.729 -20.153 1.00 63.31 206 PRO A CA 1
ATOM 1630 C C . PRO A 1 206 ? -3.158 0.168 -20.391 1.00 63.31 206 PRO A C 1
ATOM 1632 O O . PRO A 1 206 ? -3.845 0.041 -21.403 1.00 63.31 206 PRO A O 1
ATOM 1635 N N . GLY A 1 207 ? -3.443 1.057 -19.436 1.00 60.72 207 GLY A N 1
ATOM 1636 C CA . GLY A 1 207 ? -4.642 1.906 -19.435 1.00 60.72 207 GLY A CA 1
ATOM 1637 C C . GLY A 1 207 ? -5.899 1.250 -18.842 1.00 60.72 207 GLY A C 1
ATOM 1638 O O . GLY A 1 207 ? -6.843 1.959 -18.516 1.00 60.72 207 GLY A O 1
ATOM 1639 N N . GLY A 1 208 ? -5.905 -0.065 -18.607 1.00 61.81 208 GLY A N 1
ATOM 1640 C CA . GLY A 1 208 ? -7.009 -0.774 -17.956 1.00 61.81 208 GLY A CA 1
ATOM 1641 C C . GLY A 1 208 ? -7.049 -0.572 -16.439 1.00 61.81 208 GLY A C 1
ATOM 1642 O O . GLY A 1 208 ? -6.019 -0.308 -15.814 1.00 61.81 208 GLY A O 1
ATOM 1643 N N . GLY A 1 209 ? -8.244 -0.722 -15.857 1.00 65.81 209 GLY A N 1
ATOM 1644 C CA . GLY A 1 209 ? -8.504 -0.644 -14.416 1.00 65.81 209 GLY A CA 1
ATOM 1645 C C . GLY A 1 209 ? -8.448 0.779 -13.847 1.00 65.81 209 GLY A C 1
ATOM 1646 O O . GLY A 1 209 ? -7.545 1.558 -14.161 1.00 65.81 209 GLY A O 1
ATOM 1647 N N . GLY A 1 210 ? -9.407 1.109 -12.977 1.00 71.69 210 GLY A N 1
ATOM 1648 C CA . GLY A 1 210 ? -9.391 2.369 -12.235 1.00 71.69 210 GLY A CA 1
ATOM 1649 C C . GLY A 1 210 ? -8.185 2.431 -11.294 1.00 71.69 210 GLY A C 1
ATOM 1650 O O . GLY A 1 210 ? -7.979 1.526 -10.482 1.00 71.69 210 GLY A O 1
ATOM 1651 N N . LYS A 1 211 ? -7.377 3.488 -11.412 1.00 81.94 211 LYS A N 1
ATOM 1652 C CA . LYS A 1 211 ? -6.196 3.723 -10.568 1.00 81.94 211 LYS A CA 1
ATOM 1653 C C . LYS A 1 211 ? -6.546 4.760 -9.510 1.00 81.94 211 LYS A C 1
ATOM 1655 O O . LYS A 1 211 ? -7.159 5.780 -9.824 1.00 81.94 211 LYS A O 1
ATOM 1660 N N . SER A 1 212 ? -6.158 4.515 -8.261 1.00 83.50 212 SER A N 1
ATOM 1661 C CA . SER A 1 212 ? -6.186 5.571 -7.248 1.00 83.50 212 SER A CA 1
ATOM 1662 C C . SER A 1 212 ? -5.084 6.601 -7.548 1.00 83.50 212 SER A C 1
ATOM 1664 O O . SER A 1 212 ? -4.082 6.230 -8.169 1.00 83.50 212 SER A O 1
ATOM 1666 N N . PRO A 1 213 ? -5.217 7.865 -7.101 1.00 85.62 213 PRO A N 1
ATOM 1667 C CA . PRO A 1 213 ? -4.194 8.894 -7.317 1.00 85.62 213 PRO A CA 1
ATOM 1668 C C . PRO A 1 213 ? -2.794 8.442 -6.883 1.00 85.62 213 PRO A C 1
ATOM 1670 O O . PRO A 1 213 ? -1.860 8.477 -7.672 1.00 85.62 213 PRO A O 1
ATOM 1673 N N . ARG A 1 214 ? -2.683 7.841 -5.692 1.00 87.75 214 ARG A N 1
ATOM 1674 C CA . ARG A 1 214 ? -1.420 7.308 -5.161 1.00 87.75 214 ARG A CA 1
ATOM 1675 C C . ARG A 1 214 ? -0.770 6.251 -6.065 1.00 87.75 214 ARG A C 1
ATOM 1677 O O . ARG A 1 214 ? 0.450 6.198 -6.185 1.00 87.75 214 ARG A O 1
ATOM 1684 N N . VAL A 1 215 ? -1.576 5.376 -6.669 1.00 89.19 215 VAL A N 1
ATOM 1685 C CA . VAL A 1 215 ? -1.073 4.350 -7.596 1.00 89.19 215 VAL A CA 1
ATOM 1686 C C . VAL A 1 215 ? -0.629 4.988 -8.910 1.00 89.19 215 VAL A C 1
ATOM 1688 O O . VAL A 1 215 ? 0.381 4.570 -9.468 1.00 89.19 215 VAL A O 1
ATOM 1691 N N . LEU A 1 216 ? -1.344 6.006 -9.392 1.00 90.06 216 LEU A N 1
ATOM 1692 C CA . LEU A 1 216 ? -0.949 6.752 -10.584 1.00 90.06 216 LEU A CA 1
ATOM 1693 C C . LEU A 1 216 ? 0.375 7.499 -10.371 1.00 90.06 216 LEU A C 1
ATOM 1695 O O . LEU A 1 216 ? 1.254 7.419 -11.223 1.00 90.06 216 LEU A O 1
ATOM 1699 N N . ASP A 1 217 ? 0.554 8.139 -9.217 1.00 91.56 217 ASP A N 1
ATOM 1700 C CA . ASP A 1 217 ? 1.811 8.801 -8.856 1.00 91.56 217 ASP A CA 1
ATOM 1701 C C . ASP A 1 217 ? 2.971 7.801 -8.815 1.00 91.56 217 ASP A C 1
ATOM 1703 O O . ASP A 1 217 ? 4.034 8.049 -9.383 1.00 91.56 217 ASP A O 1
ATOM 1707 N N . ALA A 1 218 ? 2.751 6.620 -8.229 1.00 93.12 218 ALA A N 1
ATOM 1708 C CA . ALA A 1 218 ? 3.745 5.552 -8.238 1.00 93.12 218 ALA A CA 1
ATOM 1709 C C . ALA A 1 218 ? 4.074 5.065 -9.659 1.00 93.12 218 ALA A C 1
ATOM 1711 O O . ALA A 1 218 ? 5.242 4.821 -9.950 1.00 93.12 218 ALA A O 1
ATOM 1712 N N . ILE A 1 219 ? 3.086 4.959 -10.557 1.00 94.06 219 ILE A N 1
ATOM 1713 C CA . ILE A 1 219 ? 3.317 4.637 -11.976 1.00 94.06 219 ILE A CA 1
ATOM 1714 C C . ILE A 1 219 ? 4.164 5.720 -12.653 1.00 94.06 219 ILE A C 1
ATOM 1716 O O . ILE A 1 219 ? 5.089 5.397 -13.400 1.00 94.06 219 ILE A O 1
ATOM 1720 N N . ASN A 1 220 ? 3.874 6.995 -12.397 1.00 93.50 220 ASN A N 1
ATOM 1721 C CA . ASN A 1 220 ? 4.623 8.107 -12.976 1.00 93.50 220 ASN A CA 1
ATOM 1722 C C . ASN A 1 220 ? 6.082 8.096 -12.514 1.00 93.50 220 ASN A C 1
ATOM 1724 O O . ASN A 1 220 ? 6.968 8.209 -13.353 1.00 93.50 220 ASN A O 1
ATOM 1728 N N . VAL A 1 221 ? 6.327 7.866 -11.220 1.00 93.75 221 VAL A N 1
ATOM 1729 C CA . VAL A 1 221 ? 7.683 7.723 -10.666 1.00 93.75 221 VAL A CA 1
ATOM 1730 C C . VAL A 1 221 ? 8.398 6.511 -11.260 1.00 93.75 221 VAL A C 1
ATOM 1732 O O . VAL A 1 221 ? 9.517 6.640 -11.740 1.00 93.75 221 VAL A O 1
ATOM 1735 N N . LEU A 1 222 ? 7.755 5.338 -11.276 1.00 95.62 222 LEU A N 1
ATOM 1736 C CA . LEU A 1 222 ? 8.367 4.116 -11.808 1.00 95.62 222 LEU A CA 1
ATOM 1737 C C . LEU A 1 222 ? 8.716 4.256 -13.289 1.00 95.62 222 LEU A C 1
ATOM 1739 O O . LEU A 1 222 ? 9.743 3.756 -13.718 1.00 95.62 222 LEU A O 1
ATOM 1743 N N . THR A 1 223 ? 7.881 4.938 -14.072 1.00 96.00 223 THR A N 1
ATOM 1744 C CA . THR A 1 223 ? 8.100 5.102 -15.514 1.00 96.00 223 THR A CA 1
ATOM 1745 C C . THR A 1 223 ? 8.866 6.372 -15.877 1.00 96.00 223 THR A C 1
ATOM 1747 O O . THR A 1 223 ? 9.019 6.624 -17.067 1.00 96.00 223 THR A O 1
ATOM 1750 N N . GLN A 1 224 ? 9.325 7.183 -14.919 1.00 95.00 224 GLN A N 1
ATOM 1751 C CA . GLN A 1 224 ? 9.879 8.520 -15.177 1.00 95.00 224 GLN A CA 1
ATOM 1752 C C . GLN A 1 224 ? 11.087 8.503 -16.122 1.00 95.00 224 GLN A C 1
ATOM 1754 O O . GLN A 1 224 ? 11.201 9.377 -16.978 1.00 95.00 224 GLN A O 1
ATOM 1759 N N . SER A 1 225 ? 11.940 7.486 -16.006 1.00 96.12 225 SER A N 1
ATOM 1760 C CA . SER A 1 225 ? 13.137 7.301 -16.832 1.00 96.12 225 SER A CA 1
ATOM 1761 C C . SER A 1 225 ? 12.832 6.932 -18.293 1.00 96.12 225 SER A C 1
ATOM 1763 O O . SER A 1 225 ? 13.717 6.961 -19.146 1.00 96.12 225 SER A O 1
ATOM 1765 N N . LEU A 1 226 ? 11.583 6.571 -18.611 1.00 96.81 226 LEU A N 1
ATOM 1766 C CA . LEU A 1 226 ? 11.183 6.149 -19.951 1.00 96.81 226 LEU A CA 1
ATOM 1767 C C . LEU A 1 226 ? 10.796 7.348 -20.824 1.00 96.81 226 LEU A C 1
ATOM 1769 O O . LEU A 1 226 ? 9.698 7.908 -20.693 1.00 96.81 226 LEU A O 1
ATOM 1773 N N . ASP A 1 227 ? 11.648 7.677 -21.790 1.00 95.31 227 ASP A N 1
ATOM 1774 C CA . ASP A 1 227 ? 11.314 8.616 -22.859 1.00 95.31 227 ASP A CA 1
ATOM 1775 C C . ASP A 1 227 ? 10.541 7.902 -23.980 1.00 95.31 227 ASP A C 1
ATOM 1777 O O . ASP A 1 227 ? 11.100 7.244 -24.855 1.00 95.31 227 ASP A O 1
ATOM 1781 N N . ALA A 1 228 ? 9.213 8.040 -23.963 1.00 94.62 228 ALA A N 1
ATOM 1782 C CA . ALA A 1 228 ? 8.345 7.429 -24.966 1.00 94.62 228 ALA A CA 1
ATOM 1783 C C . ALA A 1 228 ? 8.552 7.988 -26.386 1.00 94.62 228 ALA A C 1
ATOM 1785 O O . ALA A 1 228 ? 8.135 7.341 -27.345 1.00 94.62 228 ALA A O 1
ATOM 1786 N N . ILE A 1 229 ? 9.111 9.190 -26.547 1.00 94.69 229 ILE A N 1
ATOM 1787 C CA . ILE A 1 229 ? 9.402 9.759 -27.869 1.00 94.69 229 ILE A CA 1
ATOM 1788 C C . ILE A 1 229 ? 10.680 9.119 -28.404 1.00 94.69 229 ILE A C 1
ATOM 1790 O O . ILE A 1 229 ? 10.635 8.535 -29.483 1.00 94.69 229 ILE A O 1
ATOM 1794 N N . ALA A 1 230 ? 11.759 9.126 -27.617 1.00 94.00 230 ALA A N 1
ATOM 1795 C CA . ALA A 1 230 ? 13.028 8.513 -28.011 1.00 94.00 230 ALA A CA 1
ATOM 1796 C C . ALA A 1 230 ? 12.915 6.993 -28.224 1.00 94.00 230 ALA A C 1
ATOM 1798 O O . ALA A 1 230 ? 13.492 6.444 -29.161 1.00 94.00 230 ALA A O 1
ATOM 1799 N N . ILE A 1 231 ? 12.113 6.300 -27.405 1.00 96.00 231 ILE A N 1
ATOM 1800 C CA . ILE A 1 231 ? 11.831 4.872 -27.608 1.00 96.00 231 ILE A CA 1
ATOM 1801 C C . ILE A 1 231 ? 11.073 4.657 -28.926 1.00 96.00 231 ILE A C 1
ATOM 1803 O O . ILE A 1 231 ? 11.377 3.717 -29.648 1.00 96.00 231 ILE A O 1
ATOM 1807 N N . ALA A 1 232 ? 10.116 5.519 -29.288 1.00 95.81 232 ALA A N 1
ATOM 1808 C CA . ALA A 1 232 ? 9.328 5.341 -30.512 1.00 95.81 232 ALA A CA 1
ATOM 1809 C C . ALA A 1 232 ? 10.154 5.435 -31.809 1.00 95.81 232 ALA A C 1
ATOM 1811 O O . ALA A 1 232 ? 9.695 4.924 -32.830 1.00 95.81 232 ALA A O 1
ATOM 1812 N N . SER A 1 233 ? 11.328 6.074 -31.768 1.00 93.19 233 SER A N 1
ATOM 1813 C CA . SER A 1 233 ? 12.241 6.226 -32.908 1.00 93.19 233 SER A CA 1
ATOM 1814 C C . SER A 1 233 ? 13.335 5.152 -32.983 1.00 93.19 233 SER A C 1
ATOM 1816 O O . SER A 1 233 ? 14.162 5.181 -33.893 1.00 93.19 233 SER A O 1
ATOM 1818 N N . LEU A 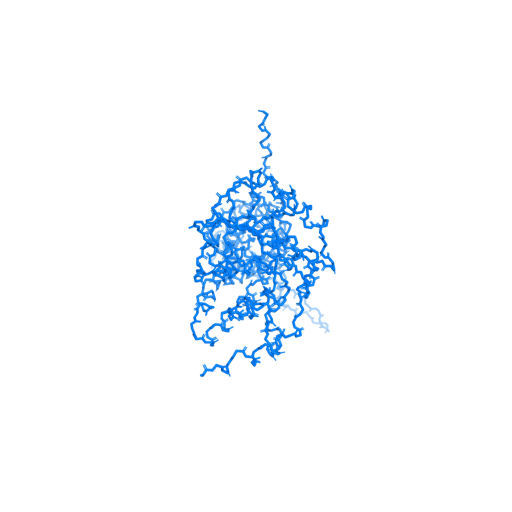1 234 ? 13.382 4.193 -32.049 1.00 93.00 234 LEU A N 1
ATOM 1819 C CA . LEU A 1 234 ? 14.361 3.102 -32.114 1.00 93.00 234 LEU A CA 1
ATOM 1820 C C . LEU A 1 234 ? 14.164 2.280 -33.394 1.00 93.00 234 LEU A C 1
ATOM 1822 O O . LEU A 1 234 ? 13.064 1.808 -33.668 1.00 93.00 234 LEU A O 1
ATOM 1826 N N . GLY A 1 235 ? 15.237 2.093 -34.166 1.00 88.50 235 GLY A N 1
ATOM 1827 C CA . GLY A 1 235 ? 15.196 1.405 -35.460 1.00 88.50 235 GLY A CA 1
ATOM 1828 C C . GLY A 1 235 ? 14.910 2.307 -36.665 1.00 88.50 235 GLY A C 1
ATOM 1829 O O . GLY A 1 235 ? 14.947 1.808 -37.786 1.00 88.50 235 GLY A O 1
ATOM 1830 N N . GLU A 1 236 ? 14.653 3.610 -36.473 1.00 89.44 236 GLU A N 1
ATOM 1831 C CA . GLU A 1 236 ? 14.583 4.580 -37.585 1.00 89.44 236 GLU A CA 1
ATOM 1832 C C . GLU A 1 236 ? 15.977 4.981 -38.075 1.00 89.44 236 GLU A C 1
ATOM 1834 O O . GLU A 1 236 ? 16.200 5.120 -39.275 1.00 89.44 236 GLU A O 1
ATOM 1839 N N . THR A 1 237 ? 16.918 5.153 -37.144 1.00 89.94 237 THR A N 1
ATOM 1840 C CA . THR A 1 237 ? 18.302 5.539 -37.427 1.00 89.94 237 THR A CA 1
ATOM 1841 C C . THR A 1 237 ? 19.271 4.654 -36.665 1.00 89.94 237 THR A C 1
ATOM 1843 O O . THR A 1 237 ? 19.007 4.294 -35.524 1.00 89.94 237 THR A O 1
ATOM 1846 N N . GLU A 1 238 ? 20.430 4.376 -37.258 1.00 89.75 238 GLU A N 1
ATOM 1847 C CA . GLU A 1 238 ? 21.512 3.597 -36.632 1.00 89.75 238 GLU A CA 1
ATOM 1848 C C . GLU A 1 238 ? 22.076 4.273 -35.372 1.00 89.75 238 GLU A C 1
ATOM 1850 O O . GLU A 1 238 ? 22.605 3.605 -34.489 1.00 89.75 238 GLU A O 1
ATOM 1855 N N . LYS A 1 239 ? 21.917 5.597 -35.256 1.00 92.38 239 LYS A N 1
ATOM 1856 C CA . LYS A 1 239 ? 22.303 6.387 -34.083 1.00 92.38 239 LYS A CA 1
ATOM 1857 C C . LYS A 1 239 ? 21.184 6.394 -33.048 1.00 92.38 239 LYS A C 1
ATOM 1859 O O . LYS A 1 239 ? 20.075 6.839 -33.339 1.00 92.38 239 LYS A O 1
ATOM 1864 N N . VAL A 1 240 ? 21.494 5.974 -31.828 1.00 92.12 240 VAL A N 1
ATOM 1865 C CA . VAL A 1 240 ? 20.574 5.971 -30.686 1.00 92.12 240 VAL A CA 1
ATOM 1866 C C . VAL A 1 240 ? 21.278 6.565 -29.470 1.00 92.12 240 VAL A C 1
ATOM 1868 O O . VAL A 1 240 ? 22.393 6.171 -29.135 1.00 92.12 240 VAL A O 1
ATOM 1871 N N . ALA A 1 241 ? 20.621 7.485 -28.767 1.00 93.06 241 ALA A N 1
ATOM 1872 C CA . ALA A 1 241 ? 21.171 8.055 -27.540 1.00 93.06 241 ALA A CA 1
ATOM 1873 C C . ALA A 1 241 ? 21.271 6.991 -26.432 1.00 93.06 241 ALA A C 1
ATOM 1875 O O . ALA A 1 241 ? 20.275 6.331 -26.110 1.00 93.06 241 ALA A O 1
ATOM 1876 N N . SER A 1 242 ? 22.440 6.870 -25.797 1.00 93.44 242 SER A N 1
ATOM 1877 C CA . SER A 1 242 ? 22.680 5.927 -24.693 1.00 93.44 242 SER A CA 1
ATOM 1878 C C . SER A 1 242 ? 21.712 6.133 -23.530 1.00 93.44 242 SER A C 1
ATOM 1880 O O . SER A 1 242 ? 21.279 5.161 -22.913 1.00 93.44 242 SER A O 1
ATOM 1882 N N . SER A 1 243 ? 21.304 7.380 -23.274 1.00 94.81 243 SER A N 1
ATOM 1883 C CA . SER A 1 243 ? 20.309 7.736 -22.255 1.00 94.81 243 SER A CA 1
ATOM 1884 C C . SER A 1 243 ? 18.971 7.013 -22.438 1.00 94.81 243 SER A C 1
ATOM 1886 O O . SER A 1 243 ? 18.335 6.667 -21.448 1.00 94.81 243 SER A O 1
ATOM 1888 N N . THR A 1 244 ? 18.568 6.708 -23.676 1.00 95.62 244 THR A N 1
ATOM 1889 C CA . THR A 1 244 ? 17.333 5.954 -23.959 1.00 95.62 244 THR A CA 1
ATOM 1890 C C . THR A 1 244 ? 17.438 4.526 -23.431 1.00 95.62 244 THR A C 1
ATOM 1892 O O . THR A 1 244 ? 16.506 4.010 -22.815 1.00 95.62 244 THR A O 1
ATOM 1895 N N . ILE A 1 245 ? 18.592 3.886 -23.640 1.00 95.38 245 ILE A N 1
ATOM 1896 C CA . ILE A 1 245 ? 18.842 2.523 -23.168 1.00 95.38 245 ILE A CA 1
ATOM 1897 C C . ILE A 1 245 ? 19.014 2.505 -21.644 1.00 95.38 245 ILE A C 1
ATOM 1899 O O . ILE A 1 245 ? 18.413 1.669 -20.968 1.00 95.38 245 ILE A O 1
ATOM 1903 N N . PHE A 1 246 ? 19.761 3.463 -21.089 1.00 95.12 246 PHE A N 1
ATOM 1904 C CA . PHE A 1 246 ? 19.926 3.600 -19.642 1.00 95.12 246 PHE A CA 1
ATOM 1905 C C . PHE A 1 246 ? 18.595 3.854 -18.928 1.00 95.12 246 PHE A C 1
ATOM 1907 O O . PHE A 1 246 ? 18.320 3.197 -17.929 1.00 95.12 246 PHE A O 1
ATOM 1914 N N . GLY A 1 247 ? 17.722 4.702 -19.478 1.00 96.31 247 GLY A N 1
ATOM 1915 C CA . GLY A 1 247 ? 16.394 4.941 -18.913 1.00 96.31 247 GLY A CA 1
ATOM 1916 C C . GLY A 1 247 ? 15.518 3.684 -18.892 1.00 96.31 247 GLY A C 1
ATOM 1917 O O . GLY A 1 247 ? 14.798 3.436 -17.921 1.00 96.31 247 GLY A O 1
ATOM 1918 N N . MET A 1 248 ? 15.623 2.828 -19.917 1.00 97.56 248 MET A N 1
ATOM 1919 C CA . MET A 1 248 ? 14.973 1.513 -19.916 1.00 97.56 248 MET A CA 1
ATOM 1920 C C . MET A 1 248 ? 15.555 0.566 -18.859 1.00 97.56 248 MET A C 1
ATOM 1922 O O . MET A 1 248 ? 14.786 -0.135 -18.202 1.00 97.56 248 MET A O 1
ATOM 1926 N N . ARG A 1 249 ? 16.880 0.550 -18.654 1.00 96.56 249 ARG A N 1
ATOM 1927 C CA . ARG A 1 249 ? 17.509 -0.236 -17.576 1.00 96.56 249 ARG A CA 1
ATOM 1928 C C . ARG A 1 249 ? 17.076 0.233 -16.191 1.00 96.56 249 ARG A C 1
ATOM 1930 O O . ARG A 1 249 ? 16.719 -0.606 -15.371 1.00 96.56 249 ARG A O 1
ATOM 1937 N N . GLU A 1 250 ? 17.060 1.540 -15.954 1.00 97.44 250 GLU A N 1
ATOM 1938 C CA . GLU A 1 250 ? 16.625 2.132 -14.685 1.00 97.44 250 GLU A CA 1
ATOM 1939 C C . GLU A 1 250 ? 15.181 1.727 -14.354 1.00 97.44 250 GLU A C 1
ATOM 1941 O O . GLU A 1 250 ? 14.882 1.302 -13.238 1.00 97.44 250 GLU A O 1
ATOM 1946 N N . PHE A 1 251 ? 14.290 1.747 -15.350 1.00 97.75 251 PHE A N 1
ATOM 1947 C CA . PHE A 1 251 ? 12.925 1.249 -15.186 1.00 97.75 251 PHE A CA 1
ATOM 1948 C C . PHE A 1 251 ? 12.891 -0.232 -14.778 1.00 97.75 251 PHE A C 1
ATOM 1950 O O . PHE A 1 251 ? 12.171 -0.595 -13.846 1.00 97.75 251 PHE A O 1
ATOM 1957 N N . LEU A 1 252 ? 13.665 -1.094 -15.451 1.00 97.56 252 LEU A N 1
ATOM 1958 C CA . LEU A 1 252 ? 13.736 -2.521 -15.116 1.00 97.56 252 LEU A CA 1
ATOM 1959 C C . LEU A 1 252 ? 14.290 -2.751 -13.705 1.00 97.56 252 LEU A C 1
ATOM 1961 O O . LEU A 1 252 ? 13.795 -3.624 -12.993 1.00 97.56 252 LEU A O 1
ATOM 1965 N N . GLU A 1 253 ? 15.266 -1.953 -13.276 1.00 97.06 253 GLU A N 1
ATOM 1966 C CA . GLU A 1 253 ? 15.816 -2.012 -11.923 1.00 97.06 253 GLU A CA 1
ATOM 1967 C C . GLU A 1 253 ? 14.762 -1.636 -10.873 1.00 97.06 253 GLU A C 1
ATOM 1969 O O . GLU A 1 253 ? 14.528 -2.395 -9.931 1.00 97.06 253 GLU A O 1
ATOM 1974 N N . LEU A 1 254 ? 14.054 -0.517 -11.062 1.00 96.12 254 LEU A N 1
ATOM 1975 C CA . LEU A 1 254 ? 12.978 -0.081 -10.165 1.00 96.12 254 LEU A CA 1
ATOM 1976 C C . LEU A 1 254 ? 11.837 -1.106 -10.081 1.00 96.12 254 LEU A C 1
ATOM 1978 O O . LEU A 1 254 ? 11.263 -1.335 -9.006 1.00 96.12 254 LEU A O 1
ATOM 1982 N N . MET A 1 255 ? 11.509 -1.741 -11.206 1.00 95.75 255 MET A N 1
ATOM 1983 C CA . MET A 1 255 ? 10.529 -2.823 -11.258 1.00 95.75 255 MET A CA 1
ATOM 1984 C C . MET A 1 255 ? 11.025 -4.079 -10.531 1.00 95.75 255 MET A C 1
ATOM 1986 O O . MET A 1 255 ? 10.260 -4.670 -9.764 1.00 95.75 255 MET A O 1
ATOM 1990 N N . GLY A 1 256 ? 12.302 -4.442 -10.686 1.00 95.56 256 GLY A N 1
ATOM 1991 C CA . GLY A 1 256 ? 12.957 -5.520 -9.941 1.00 95.56 256 GLY A CA 1
ATOM 1992 C C . GLY A 1 256 ? 12.913 -5.292 -8.429 1.00 95.56 256 GLY A C 1
ATOM 1993 O O . GLY A 1 256 ? 12.381 -6.129 -7.700 1.00 95.56 256 GLY A O 1
ATOM 1994 N N . GLN A 1 257 ? 13.339 -4.113 -7.966 1.00 95.38 257 GLN A N 1
ATOM 1995 C CA . GLN A 1 257 ? 13.272 -3.720 -6.552 1.00 95.38 257 GLN A CA 1
ATOM 1996 C C . GLN A 1 257 ? 11.839 -3.818 -6.004 1.00 95.38 257 GLN A C 1
ATOM 1998 O O . GLN A 1 257 ? 11.604 -4.369 -4.927 1.00 95.38 257 GLN A O 1
ATOM 2003 N N . THR A 1 258 ? 10.852 -3.329 -6.763 1.00 94.62 258 THR A N 1
ATOM 2004 C CA . THR A 1 258 ? 9.432 -3.395 -6.378 1.00 94.62 258 THR A CA 1
ATOM 2005 C C . THR A 1 258 ? 8.945 -4.842 -6.256 1.00 94.62 258 THR A C 1
ATOM 2007 O O . THR A 1 258 ? 8.238 -5.185 -5.304 1.00 94.62 258 THR A O 1
ATOM 2010 N N . ARG A 1 259 ? 9.337 -5.704 -7.198 1.00 94.69 259 ARG A N 1
ATOM 2011 C CA . ARG A 1 259 ? 8.994 -7.131 -7.217 1.00 94.69 259 ARG A CA 1
ATOM 2012 C C . ARG A 1 259 ? 9.579 -7.868 -6.015 1.00 94.69 259 ARG A C 1
ATOM 2014 O O . ARG A 1 259 ? 8.876 -8.671 -5.400 1.00 94.69 259 ARG A O 1
ATOM 2021 N N . ASP A 1 260 ? 10.826 -7.581 -5.661 1.00 95.00 260 ASP A N 1
ATOM 2022 C CA . ASP A 1 260 ? 11.507 -8.205 -4.527 1.00 95.00 260 ASP A CA 1
ATOM 2023 C C . ASP A 1 260 ? 10.877 -7.788 -3.194 1.00 95.00 260 ASP A C 1
ATOM 2025 O O . ASP A 1 260 ? 10.573 -8.649 -2.364 1.00 95.00 260 ASP A O 1
ATOM 2029 N N . MET A 1 261 ? 10.552 -6.499 -3.028 1.00 94.88 261 MET A N 1
ATOM 2030 C CA . MET A 1 261 ? 9.816 -6.013 -1.851 1.00 94.88 261 MET A CA 1
ATOM 2031 C C . MET A 1 261 ? 8.451 -6.684 -1.714 1.00 94.88 261 MET A C 1
ATOM 2033 O O . MET A 1 261 ? 8.055 -7.106 -0.628 1.00 94.88 261 MET A O 1
ATOM 2037 N N . ALA A 1 262 ? 7.734 -6.842 -2.822 1.00 92.75 262 ALA A N 1
ATOM 2038 C CA . ALA A 1 262 ? 6.437 -7.494 -2.816 1.00 92.75 262 ALA A CA 1
ATOM 2039 C C . ALA A 1 262 ? 6.532 -8.999 -2.491 1.00 92.75 262 ALA A C 1
ATOM 2041 O O . ALA A 1 262 ? 5.699 -9.527 -1.754 1.00 92.75 262 ALA A O 1
ATOM 2042 N N . ARG A 1 263 ? 7.564 -9.695 -2.989 1.00 93.94 263 ARG A N 1
ATOM 2043 C CA . ARG A 1 263 ? 7.841 -11.104 -2.650 1.00 93.94 263 ARG A CA 1
ATOM 2044 C C . ARG A 1 263 ? 8.214 -11.288 -1.179 1.00 93.94 263 ARG A C 1
ATOM 2046 O O . ARG A 1 263 ? 7.883 -12.325 -0.607 1.00 93.94 263 ARG A O 1
ATOM 2053 N N . ALA A 1 264 ? 8.846 -10.290 -0.564 1.00 94.50 264 ALA A N 1
ATOM 2054 C CA . ALA A 1 264 ? 9.233 -10.316 0.844 1.00 94.50 264 ALA A CA 1
ATOM 2055 C C . ALA A 1 264 ? 8.041 -10.217 1.819 1.00 94.50 264 ALA A C 1
ATOM 2057 O O . ALA A 1 264 ? 8.163 -10.655 2.959 1.00 94.50 264 ALA A O 1
ATOM 2058 N N . VAL A 1 265 ? 6.868 -9.743 1.376 1.00 91.75 265 VAL A N 1
ATOM 2059 C CA . VAL A 1 265 ? 5.672 -9.559 2.228 1.00 91.75 265 VAL A CA 1
ATOM 2060 C C . VAL A 1 265 ? 5.284 -10.844 2.962 1.00 91.75 265 VAL A C 1
ATOM 2062 O O . VAL A 1 265 ? 5.133 -10.840 4.182 1.00 91.75 265 VAL A O 1
ATOM 2065 N N . ARG A 1 266 ? 5.138 -11.962 2.241 1.00 90.00 266 ARG A N 1
ATOM 2066 C CA . ARG A 1 266 ? 4.684 -13.230 2.835 1.00 90.00 266 ARG A CA 1
ATOM 2067 C C . ARG A 1 266 ? 5.702 -13.811 3.834 1.00 90.00 266 ARG A C 1
ATOM 2069 O O . ARG A 1 266 ? 5.280 -14.150 4.939 1.00 90.00 266 ARG A O 1
ATOM 2076 N N . PRO A 1 267 ? 7.008 -13.907 3.514 1.00 91.81 267 PRO A N 1
ATOM 2077 C CA . PRO A 1 267 ? 8.028 -14.285 4.492 1.00 91.81 267 PRO A CA 1
ATOM 2078 C C . PRO A 1 267 ? 8.061 -13.383 5.732 1.00 91.81 267 PRO A C 1
ATOM 2080 O O . PRO A 1 267 ? 8.152 -13.895 6.846 1.00 91.81 267 PRO A O 1
ATOM 2083 N N . SER A 1 268 ? 7.951 -12.060 5.567 1.00 91.19 268 SER A N 1
ATOM 2084 C CA . SER A 1 268 ? 7.965 -11.125 6.699 1.00 91.19 268 SER A CA 1
ATOM 2085 C C . SER A 1 268 ? 6.753 -11.296 7.614 1.00 91.19 268 SER A C 1
ATOM 2087 O O . SER A 1 268 ? 6.904 -11.245 8.830 1.00 91.19 268 SER A O 1
ATOM 2089 N N . LEU A 1 269 ? 5.570 -11.574 7.057 1.00 87.62 269 LEU A N 1
ATOM 2090 C CA . LEU A 1 269 ? 4.378 -11.885 7.852 1.00 87.62 269 LEU A CA 1
ATOM 2091 C C . LEU A 1 269 ? 4.550 -13.171 8.661 1.00 87.62 269 LEU A C 1
ATOM 2093 O O . LEU A 1 269 ? 4.293 -13.168 9.859 1.00 87.62 269 LEU A O 1
ATOM 2097 N N . ALA A 1 270 ? 5.067 -14.238 8.045 1.00 86.94 270 ALA A N 1
ATOM 2098 C CA . ALA A 1 270 ? 5.340 -15.489 8.754 1.00 86.94 270 ALA A CA 1
ATOM 2099 C C . ALA A 1 270 ? 6.342 -15.294 9.909 1.00 86.94 270 ALA A C 1
ATOM 2101 O O . ALA A 1 270 ? 6.210 -15.896 10.972 1.00 86.94 270 ALA A O 1
ATOM 2102 N N . GLN A 1 271 ? 7.330 -14.412 9.732 1.00 88.12 271 GLN A N 1
ATOM 2103 C CA . GLN A 1 271 ? 8.254 -14.036 10.802 1.00 88.12 271 GLN A CA 1
ATOM 2104 C C . GLN A 1 271 ? 7.555 -13.282 11.941 1.00 88.12 271 GLN A C 1
ATOM 2106 O O . GLN A 1 271 ? 7.858 -13.538 13.105 1.00 88.12 271 GLN A O 1
ATOM 2111 N N . CYS A 1 272 ? 6.604 -12.395 11.633 1.00 81.88 272 CYS A N 1
ATOM 2112 C CA . CYS A 1 272 ? 5.804 -11.689 12.638 1.00 81.88 272 CYS A CA 1
ATOM 2113 C C . CYS A 1 272 ? 4.916 -12.625 13.469 1.00 81.88 272 CYS A C 1
ATOM 2115 O O . CYS A 1 272 ? 4.682 -12.346 14.642 1.00 81.88 272 CYS A O 1
ATOM 2117 N N . GLU A 1 273 ? 4.474 -13.742 12.895 1.00 79.94 273 GLU A N 1
ATOM 2118 C CA . GLU A 1 273 ? 3.704 -14.780 13.593 1.00 79.94 273 GLU A CA 1
ATOM 2119 C C . GLU A 1 273 ? 4.571 -15.658 14.519 1.00 79.94 273 GLU A C 1
ATOM 2121 O O . GLU A 1 273 ? 4.042 -16.385 15.360 1.00 79.94 273 GLU A O 1
ATOM 2126 N N . SER A 1 274 ? 5.903 -15.587 14.407 1.00 79.38 274 SER A N 1
ATOM 2127 C CA . SER A 1 274 ? 6.820 -16.417 15.191 1.00 79.38 274 SER A CA 1
ATOM 2128 C C . SER A 1 274 ? 6.734 -16.143 16.699 1.00 79.38 274 SER A C 1
ATOM 2130 O O . SER A 1 274 ? 6.571 -15.005 17.152 1.00 79.38 274 SER A O 1
ATOM 2132 N N . LEU A 1 275 ? 6.903 -17.201 17.496 1.00 76.31 275 LEU A N 1
ATOM 2133 C CA . LEU A 1 275 ? 7.074 -17.103 18.950 1.00 76.31 275 LEU A CA 1
ATOM 2134 C C . LEU A 1 275 ? 8.478 -16.608 19.334 1.00 76.31 275 LEU A C 1
ATOM 2136 O O . LEU A 1 275 ? 8.659 -16.080 20.430 1.00 76.31 275 LEU A O 1
ATOM 2140 N N . ASP A 1 276 ? 9.458 -16.744 18.437 1.00 78.81 276 ASP A N 1
ATOM 2141 C CA . ASP A 1 276 ? 10.799 -16.198 18.629 1.00 78.81 276 ASP A CA 1
ATOM 2142 C C . ASP A 1 276 ? 10.791 -14.669 18.465 1.00 78.81 276 ASP A C 1
ATOM 2144 O O . ASP A 1 276 ? 10.461 -14.129 17.403 1.00 78.81 276 ASP A O 1
ATOM 2148 N N . GLY A 1 277 ? 11.195 -13.967 19.526 1.00 73.19 277 GLY A N 1
ATOM 2149 C CA . GLY A 1 277 ? 11.240 -12.508 19.565 1.00 73.19 277 GLY A CA 1
ATOM 2150 C C . GLY A 1 277 ? 12.193 -11.898 18.532 1.00 73.19 277 GLY A C 1
ATOM 2151 O O . GLY A 1 277 ? 11.903 -10.818 18.015 1.00 73.19 277 GLY A O 1
ATOM 2152 N N . VAL A 1 278 ? 13.290 -12.583 18.181 1.00 82.56 278 VAL A N 1
ATOM 2153 C CA . VAL A 1 278 ? 14.237 -12.105 17.157 1.00 82.56 278 VAL A CA 1
ATOM 2154 C C . VAL A 1 278 ? 13.598 -12.174 15.773 1.00 82.56 278 VAL A C 1
ATOM 2156 O O . VAL A 1 278 ? 13.575 -11.173 15.053 1.00 82.56 278 VAL A O 1
ATOM 2159 N N . SER A 1 279 ? 13.016 -13.322 15.421 1.00 83.62 279 SER A N 1
ATOM 2160 C CA . SER A 1 279 ? 12.268 -13.506 14.173 1.00 83.62 279 SER A CA 1
ATOM 2161 C C . SER A 1 279 ? 11.132 -12.495 14.040 1.00 83.62 279 SER A C 1
ATOM 2163 O O . SER A 1 279 ? 11.038 -11.816 13.019 1.00 83.62 279 SER A O 1
ATOM 2165 N N . LYS A 1 280 ? 10.332 -12.303 15.095 1.00 80.94 280 LYS A N 1
ATOM 2166 C CA . LYS A 1 280 ? 9.238 -11.321 15.108 1.00 80.94 280 LYS A CA 1
ATOM 2167 C C . LYS A 1 280 ? 9.733 -9.896 14.858 1.00 80.94 280 LYS A C 1
ATOM 2169 O O . LYS A 1 280 ? 9.148 -9.171 14.051 1.00 80.94 280 LYS A O 1
ATOM 2174 N N . ARG A 1 281 ? 10.839 -9.503 15.502 1.00 81.19 281 ARG A N 1
ATOM 2175 C CA . ARG A 1 281 ? 11.476 -8.192 15.303 1.00 81.19 281 ARG A CA 1
ATOM 2176 C C . ARG A 1 281 ? 11.968 -8.008 13.865 1.00 81.19 281 ARG A C 1
ATOM 2178 O O . ARG A 1 281 ? 11.758 -6.949 13.278 1.00 81.19 281 ARG A O 1
ATOM 2185 N N . ASN A 1 282 ? 12.596 -9.033 13.290 1.00 87.12 282 ASN A N 1
ATOM 2186 C CA . ASN A 1 282 ? 13.070 -9.009 11.905 1.00 87.12 282 ASN A CA 1
ATOM 2187 C C . ASN A 1 282 ? 11.909 -8.886 10.911 1.00 87.12 282 ASN A C 1
ATOM 2189 O O . ASN A 1 282 ? 11.984 -8.061 10.000 1.00 87.12 282 ASN A O 1
ATOM 2193 N N . GLY A 1 283 ? 10.817 -9.622 11.141 1.00 88.38 283 GLY A N 1
ATOM 2194 C CA . GLY A 1 283 ? 9.595 -9.519 10.345 1.00 88.38 283 GLY A CA 1
ATOM 2195 C C . GLY A 1 283 ? 9.022 -8.103 10.359 1.00 88.38 283 GLY A C 1
ATOM 2196 O O . GLY A 1 283 ? 8.745 -7.538 9.305 1.00 88.38 283 GLY A O 1
ATOM 2197 N N . LEU A 1 284 ? 8.940 -7.470 11.533 1.00 85.12 284 LEU A N 1
ATOM 2198 C CA . LEU A 1 284 ? 8.458 -6.090 11.660 1.00 85.12 284 LEU A CA 1
ATOM 2199 C C . LEU A 1 284 ? 9.371 -5.065 11.002 1.00 85.12 284 LEU A C 1
ATOM 2201 O O . LEU A 1 284 ? 8.886 -4.162 10.324 1.00 85.12 284 LEU A O 1
ATOM 2205 N N . LYS A 1 285 ? 10.689 -5.209 11.158 1.00 87.62 285 LYS A N 1
ATOM 2206 C CA . LYS A 1 285 ? 11.659 -4.350 10.471 1.00 87.62 285 LYS A CA 1
ATOM 2207 C C . LYS A 1 285 ? 11.496 -4.451 8.953 1.00 87.62 285 LYS A C 1
ATOM 2209 O O . LYS A 1 285 ? 11.509 -3.427 8.273 1.00 87.62 285 LYS A O 1
ATOM 2214 N N . ALA A 1 286 ? 11.313 -5.666 8.440 1.00 90.88 286 ALA A N 1
ATOM 2215 C CA . ALA A 1 286 ? 11.081 -5.904 7.025 1.00 90.88 286 ALA A CA 1
ATOM 2216 C C . ALA A 1 286 ? 9.743 -5.307 6.566 1.00 90.88 286 ALA A C 1
ATOM 2218 O O . ALA A 1 286 ? 9.729 -4.546 5.603 1.00 90.88 286 ALA A O 1
ATOM 2219 N N . LEU A 1 287 ? 8.642 -5.543 7.290 1.00 89.88 287 LEU A N 1
ATOM 2220 C CA . LEU A 1 287 ? 7.344 -4.941 6.972 1.00 89.88 287 LEU A CA 1
ATOM 2221 C C . LEU A 1 287 ? 7.411 -3.411 6.982 1.00 89.88 287 LEU A C 1
ATOM 2223 O O . LEU A 1 287 ? 6.913 -2.786 6.054 1.00 89.88 287 LEU A O 1
ATOM 2227 N N . ASN A 1 288 ? 8.073 -2.803 7.970 1.00 89.56 288 ASN A N 1
ATOM 2228 C CA . ASN A 1 288 ? 8.241 -1.351 8.058 1.00 89.56 288 ASN A CA 1
ATOM 2229 C C . ASN A 1 288 ? 8.999 -0.757 6.864 1.00 89.56 288 ASN A C 1
ATOM 2231 O O . ASN A 1 288 ? 8.790 0.401 6.510 1.00 89.56 288 ASN A O 1
ATOM 2235 N N . HIS A 1 289 ? 9.880 -1.538 6.244 1.00 90.81 289 HIS A N 1
ATOM 2236 C CA . HIS A 1 289 ? 10.518 -1.149 4.996 1.00 90.81 289 HIS A CA 1
ATOM 2237 C C . HIS A 1 289 ? 9.590 -1.379 3.797 1.00 90.81 289 HIS A C 1
ATOM 2239 O O . HIS A 1 289 ? 9.410 -0.484 2.986 1.00 90.81 289 HIS A O 1
ATOM 2245 N N . ILE A 1 290 ? 8.929 -2.535 3.717 1.00 93.00 290 ILE A N 1
ATOM 2246 C CA . ILE A 1 290 ? 8.030 -2.907 2.613 1.00 93.00 290 ILE A CA 1
ATOM 2247 C C . ILE A 1 290 ? 6.878 -1.911 2.440 1.00 93.00 290 ILE A C 1
ATOM 2249 O O . ILE A 1 290 ? 6.515 -1.578 1.312 1.00 93.00 290 ILE A O 1
ATOM 2253 N N . VAL A 1 291 ? 6.288 -1.416 3.532 1.00 89.00 291 VAL A N 1
ATOM 2254 C CA . VAL A 1 291 ? 5.142 -0.494 3.455 1.00 89.00 291 VAL A CA 1
ATOM 2255 C C . VAL A 1 291 ? 5.472 0.823 2.751 1.00 89.00 291 VAL A C 1
ATOM 2257 O O . VAL A 1 291 ? 4.583 1.407 2.133 1.00 89.00 291 VAL A O 1
ATOM 2260 N N . THR A 1 292 ? 6.736 1.261 2.735 1.00 89.38 292 THR A N 1
ATOM 2261 C CA . THR A 1 292 ? 7.141 2.458 1.974 1.00 89.38 292 THR A CA 1
ATOM 2262 C C . THR A 1 292 ? 7.045 2.231 0.461 1.00 89.38 292 THR A C 1
ATOM 2264 O O . THR A 1 292 ? 6.875 3.178 -0.305 1.00 89.38 292 THR A O 1
ATOM 2267 N N . PHE A 1 293 ? 7.054 0.968 0.023 1.00 91.69 293 PHE A N 1
ATOM 2268 C CA . PHE A 1 293 ? 6.863 0.556 -1.365 1.00 91.69 293 PHE A CA 1
ATOM 2269 C C . PHE A 1 293 ? 5.403 0.238 -1.701 1.00 91.69 293 PHE A C 1
ATOM 2271 O O . PHE A 1 293 ? 5.126 -0.093 -2.852 1.00 91.69 293 PHE A O 1
ATOM 2278 N N . GLN A 1 294 ? 4.449 0.354 -0.767 1.00 90.38 294 GLN A N 1
ATOM 2279 C CA . GLN A 1 294 ? 3.066 -0.106 -0.966 1.00 90.38 294 GLN A CA 1
ATOM 2280 C C . GLN A 1 294 ? 2.454 0.389 -2.287 1.00 90.38 294 GLN A C 1
ATOM 2282 O O . GLN A 1 294 ? 1.886 -0.399 -3.043 1.00 90.38 294 GLN A O 1
ATOM 2287 N N . ALA A 1 295 ? 2.591 1.681 -2.593 1.00 89.81 295 ALA A N 1
ATOM 2288 C CA . ALA A 1 295 ? 2.045 2.254 -3.821 1.00 89.81 295 ALA A CA 1
ATOM 2289 C C . ALA A 1 295 ? 2.691 1.662 -5.089 1.00 89.81 295 ALA A C 1
ATOM 2291 O O . ALA A 1 295 ? 1.996 1.410 -6.072 1.00 89.81 295 ALA A O 1
ATOM 2292 N N . ARG A 1 296 ? 4.002 1.383 -5.053 1.00 92.44 296 ARG A N 1
ATOM 2293 C CA . ARG A 1 296 ? 4.740 0.732 -6.149 1.00 92.44 296 ARG A CA 1
ATOM 2294 C C . ARG A 1 296 ? 4.322 -0.731 -6.307 1.00 92.44 296 ARG A C 1
ATOM 2296 O O . ARG A 1 296 ? 4.074 -1.176 -7.423 1.00 92.44 296 ARG A O 1
ATOM 2303 N N . ILE A 1 297 ? 4.158 -1.453 -5.197 1.00 93.25 297 ILE A N 1
ATOM 2304 C CA . ILE A 1 297 ? 3.674 -2.843 -5.190 1.00 93.25 297 ILE A CA 1
ATOM 2305 C C . ILE A 1 297 ? 2.267 -2.917 -5.809 1.00 93.25 297 ILE A C 1
ATOM 2307 O O . ILE A 1 297 ? 1.997 -3.783 -6.637 1.00 93.25 297 ILE A O 1
ATOM 2311 N N . GLU A 1 298 ? 1.381 -1.974 -5.480 1.00 90.44 298 GLU A N 1
ATOM 2312 C CA . GLU A 1 298 ? 0.050 -1.868 -6.098 1.00 90.44 298 GLU A CA 1
ATOM 2313 C C . GLU A 1 298 ? 0.093 -1.480 -7.580 1.00 90.44 298 GLU A C 1
ATOM 2315 O O . GLU A 1 298 ? -0.740 -1.950 -8.362 1.00 90.44 298 GLU A O 1
ATOM 2320 N N . ALA A 1 299 ? 1.046 -0.630 -7.970 1.00 91.62 299 ALA A N 1
ATOM 2321 C CA . ALA A 1 299 ? 1.268 -0.221 -9.354 1.00 91.62 299 ALA A CA 1
ATOM 2322 C C . ALA A 1 299 ? 1.790 -1.368 -10.236 1.00 91.62 299 ALA A C 1
ATOM 2324 O O . ALA A 1 299 ? 1.510 -1.393 -11.436 1.00 91.62 299 ALA A O 1
ATOM 2325 N N . TYR A 1 300 ? 2.493 -2.342 -9.652 1.00 92.44 300 TYR A N 1
ATOM 2326 C CA . TYR A 1 300 ? 3.183 -3.410 -10.378 1.00 92.44 300 TYR A CA 1
ATOM 2327 C C . TYR A 1 300 ? 2.280 -4.160 -11.371 1.00 92.44 300 TYR A C 1
ATOM 2329 O O . TYR A 1 300 ? 2.656 -4.366 -12.525 1.00 92.44 300 TYR A O 1
ATOM 2337 N N . LYS A 1 301 ? 1.038 -4.487 -10.985 1.00 89.31 301 LYS A N 1
ATOM 2338 C CA . LYS A 1 301 ? 0.072 -5.200 -11.851 1.00 89.31 301 LYS A CA 1
ATOM 2339 C C . LYS A 1 301 ? -0.294 -4.458 -13.148 1.00 89.31 301 LYS A C 1
ATOM 2341 O O . LYS A 1 301 ? -0.767 -5.086 -14.096 1.00 89.31 301 LYS A O 1
ATOM 2346 N N . TYR A 1 302 ? -0.099 -3.136 -13.192 1.00 89.56 302 TYR A N 1
ATOM 2347 C CA . TYR A 1 302 ? -0.307 -2.307 -14.386 1.00 89.56 302 TYR A CA 1
ATOM 2348 C C . TYR A 1 302 ? 0.943 -2.225 -15.272 1.00 89.56 302 TYR A C 1
ATOM 2350 O O . TYR A 1 302 ? 0.835 -1.894 -16.451 1.00 89.56 302 TYR A O 1
ATOM 2358 N N . LEU A 1 303 ? 2.120 -2.518 -14.711 1.00 92.50 303 LEU A N 1
ATOM 2359 C CA . LEU A 1 303 ? 3.421 -2.323 -15.350 1.00 92.50 303 LEU A CA 1
ATOM 2360 C C . LEU A 1 303 ? 4.111 -3.633 -15.748 1.00 92.50 303 LEU A C 1
ATOM 2362 O O . LEU A 1 303 ? 4.924 -3.607 -16.660 1.00 92.50 303 LEU A O 1
ATOM 2366 N N . ASN A 1 304 ? 3.752 -4.778 -15.164 1.00 90.69 304 ASN A N 1
ATOM 2367 C CA . ASN A 1 304 ? 4.379 -6.085 -15.431 1.00 90.69 304 ASN A CA 1
ATOM 2368 C C . ASN A 1 304 ? 4.425 -6.449 -16.941 1.00 90.69 304 ASN A C 1
ATOM 2370 O O . ASN A 1 304 ? 5.432 -6.913 -17.468 1.00 90.69 304 ASN A O 1
ATOM 2374 N N . ARG A 1 305 ? 3.361 -6.144 -17.704 1.00 90.81 305 ARG A N 1
ATOM 2375 C CA . ARG A 1 305 ? 3.368 -6.314 -19.176 1.00 90.81 305 ARG A CA 1
ATOM 2376 C C . ARG A 1 305 ? 4.414 -5.442 -19.866 1.00 90.81 305 ARG A C 1
ATOM 2378 O O . ARG A 1 305 ? 5.077 -5.910 -20.786 1.00 90.81 305 ARG A O 1
ATOM 2385 N N . LEU A 1 306 ? 4.501 -4.180 -19.453 1.00 93.38 306 LEU A N 1
ATOM 2386 C CA . LEU A 1 306 ? 5.432 -3.204 -20.008 1.00 93.38 306 LEU A CA 1
ATOM 2387 C C . LEU A 1 306 ? 6.879 -3.562 -19.640 1.00 93.38 306 LEU A C 1
ATOM 2389 O O . LEU A 1 306 ? 7.740 -3.518 -20.511 1.00 93.38 306 LEU A O 1
ATOM 2393 N N . GLU A 1 307 ? 7.113 -4.003 -18.403 1.00 94.69 307 GLU A N 1
ATOM 2394 C CA . GLU A 1 307 ? 8.379 -4.573 -17.926 1.00 94.69 307 GLU A CA 1
ATOM 2395 C C . GLU A 1 307 ? 8.869 -5.680 -18.856 1.00 94.69 307 GLU A C 1
ATOM 2397 O O . GLU A 1 307 ? 9.938 -5.545 -19.443 1.00 94.69 307 GLU A O 1
ATOM 2402 N N . GLY A 1 308 ? 8.053 -6.708 -19.108 1.00 93.38 308 GLY A N 1
ATOM 2403 C CA . GLY A 1 308 ? 8.454 -7.798 -19.999 1.00 93.38 308 GLY A CA 1
ATOM 2404 C C . GLY A 1 308 ? 8.697 -7.367 -21.453 1.00 93.38 308 GLY A C 1
ATOM 2405 O O . GLY A 1 308 ? 9.489 -7.994 -22.155 1.00 93.38 308 GLY A O 1
ATOM 2406 N N . MET A 1 309 ? 8.024 -6.318 -21.945 1.00 94.38 309 MET A N 1
ATOM 2407 C CA . MET A 1 309 ? 8.299 -5.768 -23.282 1.00 94.38 309 MET A CA 1
ATOM 2408 C C . MET A 1 309 ? 9.635 -5.025 -23.325 1.00 94.38 309 MET A C 1
ATOM 2410 O O . MET A 1 309 ? 10.416 -5.242 -24.250 1.00 94.38 309 MET A O 1
ATOM 2414 N N . ILE A 1 310 ? 9.902 -4.186 -22.323 1.00 95.81 310 ILE A N 1
ATOM 2415 C CA . ILE A 1 310 ? 11.140 -3.411 -22.225 1.00 95.81 310 ILE A CA 1
ATOM 2416 C C . ILE A 1 310 ? 12.334 -4.329 -21.967 1.00 95.81 310 ILE A C 1
ATOM 2418 O O . ILE A 1 310 ? 13.365 -4.150 -22.599 1.00 95.81 310 ILE A O 1
ATOM 2422 N N . GLU A 1 311 ? 12.197 -5.364 -21.139 1.00 95.81 311 GLU A N 1
ATOM 2423 C CA . GLU A 1 311 ? 13.253 -6.355 -20.901 1.00 95.81 311 GLU A CA 1
ATOM 2424 C C . GLU A 1 311 ? 13.690 -7.040 -22.203 1.00 95.81 311 GLU A C 1
ATOM 2426 O O . GLU A 1 311 ? 14.883 -7.157 -22.482 1.00 95.81 311 GLU A O 1
ATOM 2431 N N . ARG A 1 312 ? 12.729 -7.437 -23.051 1.00 93.12 312 ARG A N 1
ATOM 2432 C CA . ARG A 1 312 ? 13.034 -8.009 -24.372 1.00 93.12 312 ARG A CA 1
ATOM 2433 C C . ARG A 1 312 ? 13.730 -7.008 -25.287 1.00 93.12 312 ARG A C 1
ATOM 2435 O O . ARG A 1 312 ? 14.653 -7.398 -25.995 1.00 93.12 312 ARG A O 1
ATOM 2442 N N . LEU A 1 313 ? 13.288 -5.751 -25.275 1.00 92.88 313 LEU A N 1
ATOM 2443 C CA . LEU A 1 313 ? 13.881 -4.687 -26.079 1.00 92.88 313 LEU A CA 1
ATOM 2444 C C . LEU A 1 313 ? 15.326 -4.402 -25.640 1.00 92.88 313 LEU A C 1
ATOM 2446 O O . LEU A 1 313 ? 16.227 -4.421 -26.470 1.00 92.88 313 LEU A O 1
ATOM 2450 N N . VAL A 1 314 ? 15.561 -4.230 -24.336 1.00 93.62 314 VAL A N 1
ATOM 2451 C CA . VAL A 1 314 ? 16.893 -4.006 -23.756 1.00 93.62 314 VAL A CA 1
ATOM 2452 C C . VAL A 1 314 ? 17.813 -5.184 -24.035 1.00 93.62 314 VAL A C 1
ATOM 2454 O O . VAL A 1 314 ? 18.936 -4.966 -24.460 1.00 93.62 314 VAL A O 1
ATOM 2457 N N . ARG A 1 315 ? 17.358 -6.431 -23.880 1.00 89.81 315 ARG A N 1
ATOM 2458 C CA . ARG A 1 315 ? 18.194 -7.609 -24.165 1.00 89.81 315 ARG A CA 1
ATOM 2459 C C . ARG A 1 315 ? 18.685 -7.659 -25.616 1.00 89.81 315 ARG A C 1
ATOM 2461 O O . ARG A 1 315 ? 19.771 -8.166 -25.863 1.00 89.81 315 ARG A O 1
ATOM 2468 N N . ASN A 1 316 ? 17.889 -7.153 -26.556 1.00 85.69 316 ASN A N 1
ATOM 2469 C CA . ASN A 1 316 ? 18.252 -7.127 -27.972 1.00 85.69 316 ASN A CA 1
ATOM 2470 C C . ASN A 1 316 ? 19.162 -5.943 -28.339 1.00 85.69 316 ASN A C 1
ATOM 2472 O O . ASN A 1 316 ? 19.793 -5.985 -29.386 1.00 85.69 316 ASN A O 1
ATOM 2476 N N . LEU A 1 317 ? 19.198 -4.886 -27.523 1.00 89.06 317 LEU A N 1
ATOM 2477 C CA . LEU A 1 317 ? 19.932 -3.651 -27.819 1.00 89.06 317 LEU A CA 1
ATOM 2478 C C . LEU A 1 317 ? 21.188 -3.482 -26.960 1.00 89.06 317 LEU A C 1
ATOM 2480 O O . LEU A 1 317 ? 22.183 -2.919 -27.395 1.00 89.06 317 LEU A O 1
ATOM 2484 N N . ASP A 1 318 ? 21.160 -3.953 -25.721 1.00 87.56 318 ASP A N 1
ATOM 2485 C CA . ASP A 1 318 ? 22.165 -3.636 -24.720 1.00 87.56 318 ASP A CA 1
ATOM 2486 C C . ASP A 1 318 ? 23.098 -4.812 -24.443 1.00 87.56 318 ASP A C 1
ATOM 2488 O O . ASP A 1 318 ? 23.174 -5.359 -23.337 1.00 87.56 318 ASP A O 1
ATOM 2492 N N . HIS A 1 319 ? 23.781 -5.206 -25.510 1.00 84.94 319 HIS A N 1
ATOM 2493 C CA . HIS A 1 319 ? 24.785 -6.252 -25.518 1.00 84.94 319 HIS A CA 1
ATOM 2494 C C . HIS A 1 319 ? 25.942 -5.811 -26.417 1.00 84.94 319 HIS A C 1
ATOM 2496 O O . HIS A 1 319 ? 25.734 -5.283 -27.506 1.00 84.94 319 HIS A O 1
ATOM 2502 N N . GLU A 1 320 ? 27.167 -6.056 -25.955 1.00 81.50 320 GLU A N 1
ATOM 2503 C CA . GLU A 1 320 ? 28.426 -5.558 -26.537 1.00 81.50 320 GLU A CA 1
ATOM 2504 C C . GLU A 1 320 ? 28.668 -5.904 -28.016 1.00 81.50 320 GLU A C 1
ATOM 2506 O O . GLU A 1 320 ? 29.497 -5.282 -28.667 1.00 81.50 320 GLU A O 1
ATOM 2511 N N . HIS A 1 321 ? 27.948 -6.882 -28.570 1.00 86.81 321 HIS A N 1
ATOM 2512 C CA . HIS A 1 321 ? 28.075 -7.279 -29.972 1.00 86.81 321 HIS A CA 1
ATOM 2513 C C . HIS A 1 321 ? 27.029 -6.633 -30.880 1.00 86.81 321 HIS A C 1
ATOM 2515 O O . HIS A 1 321 ? 27.091 -6.810 -32.090 1.00 86.81 321 HIS A O 1
ATOM 2521 N N . PHE A 1 322 ? 26.057 -5.913 -30.324 1.00 88.75 322 PHE A N 1
ATOM 2522 C CA . PHE A 1 322 ? 24.940 -5.331 -31.070 1.00 88.75 322 PHE A CA 1
ATOM 2523 C C . PHE A 1 322 ? 25.059 -3.822 -31.262 1.00 88.75 322 PHE A C 1
ATOM 2525 O O . PHE A 1 322 ? 24.326 -3.255 -32.070 1.00 88.75 322 PHE A O 1
ATOM 2532 N N . PHE A 1 323 ? 25.989 -3.174 -30.561 1.00 92.25 323 PHE A N 1
ATOM 2533 C CA . PHE A 1 323 ? 26.267 -1.758 -30.741 1.00 92.25 323 PHE A CA 1
ATOM 2534 C C . PHE A 1 323 ? 27.756 -1.452 -30.600 1.00 92.25 323 PHE A C 1
ATOM 2536 O O . PHE A 1 323 ? 28.492 -2.175 -29.932 1.00 92.25 323 PHE A O 1
ATOM 2543 N N . SER A 1 324 ? 28.177 -0.337 -31.187 1.00 91.62 324 SER A N 1
ATOM 2544 C CA . SER A 1 324 ? 29.449 0.319 -30.895 1.00 91.62 324 SER A CA 1
ATOM 2545 C C . SER A 1 324 ? 29.201 1.737 -30.382 1.00 91.62 324 SER A C 1
ATOM 2547 O O . SER A 1 324 ? 28.164 2.346 -30.660 1.00 91.62 324 SER A O 1
ATOM 2549 N N . TYR A 1 325 ? 30.128 2.266 -29.591 1.00 91.62 325 TYR A N 1
ATOM 2550 C CA . TYR A 1 325 ? 30.107 3.678 -29.223 1.00 91.62 325 TYR A CA 1
ATOM 2551 C C . TYR A 1 325 ? 30.717 4.534 -30.333 1.00 91.62 325 TYR A C 1
ATOM 2553 O O . TYR A 1 325 ? 31.516 4.056 -31.143 1.00 91.62 325 TYR A O 1
ATOM 2561 N N . GLY A 1 326 ? 30.329 5.808 -30.369 1.00 81.88 326 GLY A N 1
ATOM 2562 C CA . GLY A 1 326 ? 30.936 6.771 -31.281 1.00 81.88 326 GLY A CA 1
ATOM 2563 C C . GLY A 1 326 ? 32.391 7.075 -30.932 1.00 81.88 326 GLY A C 1
ATOM 2564 O O . GLY A 1 326 ? 32.915 6.639 -29.909 1.00 81.88 326 GLY A O 1
ATOM 2565 N N . GLN A 1 327 ? 33.031 7.876 -31.776 1.00 83.50 327 GLN A N 1
ATOM 2566 C CA . GLN A 1 327 ? 34.329 8.485 -31.497 1.00 83.50 327 GLN A CA 1
ATOM 2567 C C . GLN A 1 327 ? 34.139 10.000 -31.443 1.00 83.50 327 GLN A C 1
ATOM 2569 O O . GLN A 1 327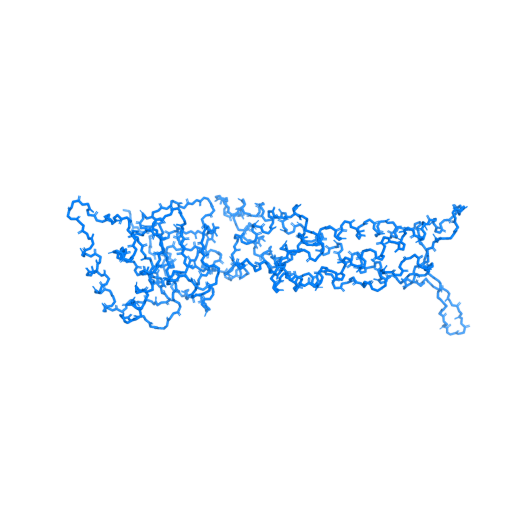 ? 33.440 10.569 -32.286 1.00 83.50 327 GLN A O 1
ATOM 2574 N N . LYS A 1 328 ? 34.750 10.648 -30.454 1.00 80.94 328 LYS A N 1
ATOM 2575 C CA . LYS A 1 328 ? 34.742 12.097 -30.279 1.00 80.94 328 LYS A CA 1
ATOM 2576 C C . LYS A 1 328 ? 36.172 12.608 -30.247 1.00 80.94 328 LYS A C 1
ATOM 2578 O O . LYS A 1 328 ? 37.013 12.090 -29.520 1.00 80.94 328 LYS A O 1
ATOM 2583 N N . GLU A 1 329 ? 36.427 13.639 -31.037 1.00 81.38 329 GLU A N 1
ATOM 2584 C CA . GLU A 1 329 ? 37.710 14.329 -31.058 1.00 81.38 329 GLU A CA 1
ATOM 2585 C C . GLU A 1 329 ? 37.753 15.372 -29.934 1.00 81.38 329 GLU A C 1
ATOM 2587 O O . GLU A 1 329 ? 36.861 16.217 -29.808 1.00 81.38 329 GLU A O 1
ATOM 2592 N N . PHE A 1 330 ? 38.789 15.302 -29.104 1.00 78.88 330 PHE A N 1
ATOM 2593 C CA . PHE A 1 330 ? 39.115 16.287 -28.084 1.00 78.88 330 PHE A CA 1
ATOM 2594 C C . PHE A 1 330 ? 40.384 17.024 -28.501 1.00 78.88 330 PHE A C 1
ATOM 2596 O O . PHE A 1 330 ? 41.418 16.405 -28.749 1.00 78.88 330 PHE A O 1
ATOM 2603 N N . HIS A 1 331 ? 40.313 18.353 -28.555 1.00 73.56 331 HIS A N 1
ATOM 2604 C CA . HIS A 1 331 ? 41.480 19.187 -28.818 1.00 73.56 331 HIS A CA 1
ATOM 2605 C C . HIS A 1 331 ? 42.102 19.631 -27.495 1.00 73.56 331 HIS A C 1
ATOM 2607 O O . HIS A 1 331 ? 41.447 20.309 -26.699 1.00 73.56 331 HIS A O 1
ATOM 2613 N N . TYR A 1 332 ? 43.361 19.265 -27.270 1.00 72.81 332 TYR A N 1
ATOM 2614 C CA . TYR A 1 332 ? 44.142 19.690 -26.111 1.00 72.81 332 TYR A CA 1
ATOM 2615 C C . TYR A 1 332 ? 45.516 20.163 -26.584 1.00 72.81 332 TYR A C 1
ATOM 2617 O O . TYR A 1 332 ? 46.235 19.394 -27.215 1.00 72.81 332 TYR A O 1
ATOM 2625 N N . GLU A 1 333 ? 45.855 21.427 -26.306 1.00 64.50 333 GLU A N 1
ATOM 2626 C CA . GLU A 1 333 ? 47.191 22.014 -26.535 1.00 64.50 333 GLU A CA 1
ATOM 2627 C C . GLU A 1 333 ? 47.815 21.646 -27.904 1.00 64.50 333 GLU A C 1
ATOM 2629 O O . GLU A 1 333 ? 48.922 21.126 -27.975 1.00 64.50 333 GLU A O 1
ATOM 2634 N N . GLU A 1 334 ? 47.081 21.905 -28.996 1.00 64.56 334 GLU A N 1
ATOM 2635 C CA . GLU A 1 334 ? 47.477 21.640 -30.400 1.00 64.56 334 GLU A CA 1
ATOM 2636 C C . GLU A 1 334 ? 47.494 20.162 -30.851 1.00 64.56 334 GLU A C 1
ATOM 2638 O O . GLU A 1 334 ? 47.844 19.875 -31.996 1.00 64.56 334 GLU A O 1
ATOM 2643 N N . MET A 1 335 ? 47.035 19.221 -30.018 1.00 62.03 335 MET A N 1
ATOM 2644 C CA . MET A 1 335 ? 46.826 17.818 -30.395 1.00 62.03 335 MET A CA 1
ATOM 2645 C C . MET A 1 335 ? 45.343 17.434 -30.410 1.00 62.03 335 MET A C 1
ATOM 2647 O O . MET A 1 335 ? 44.561 17.850 -29.553 1.00 62.03 335 MET A O 1
ATOM 2651 N N . SER A 1 336 ? 44.977 16.584 -31.369 1.00 70.94 336 SER A N 1
ATOM 2652 C CA . SER A 1 336 ? 43.675 15.920 -31.431 1.00 70.94 336 SER A CA 1
ATOM 2653 C C . SER A 1 336 ? 43.773 14.512 -30.857 1.00 70.94 336 SER A C 1
ATOM 2655 O O . SER A 1 336 ? 44.491 13.667 -31.394 1.00 70.94 336 SER A O 1
ATOM 2657 N N . VAL A 1 337 ? 43.036 14.252 -29.780 1.00 82.75 337 VAL A N 1
ATOM 2658 C CA . VAL A 1 337 ? 42.901 12.923 -29.175 1.00 82.75 337 VAL A CA 1
ATOM 2659 C C . VAL A 1 337 ? 41.494 12.410 -29.448 1.00 82.75 337 VAL A C 1
ATOM 2661 O O . VAL A 1 337 ? 40.513 13.090 -29.157 1.00 82.75 337 VAL A O 1
ATOM 2664 N N . TRP A 1 338 ? 41.393 11.212 -30.016 1.00 79.88 338 TRP A N 1
ATOM 2665 C CA . TRP A 1 338 ? 40.118 10.523 -30.194 1.00 79.88 338 TRP A CA 1
ATOM 2666 C C . TRP A 1 338 ? 39.801 9.724 -28.935 1.00 79.88 338 TRP A C 1
ATOM 2668 O O . TRP A 1 338 ? 40.627 8.931 -28.487 1.00 79.88 338 TRP A O 1
ATOM 2678 N N . ASP A 1 339 ? 38.617 9.942 -28.375 1.00 84.25 339 ASP A N 1
ATOM 2679 C CA . ASP A 1 339 ? 38.099 9.182 -27.242 1.00 84.25 339 ASP A CA 1
ATOM 2680 C C . ASP A 1 339 ? 36.675 8.687 -27.542 1.00 84.25 339 ASP A C 1
ATOM 2682 O O . ASP A 1 339 ? 36.013 9.128 -28.487 1.00 84.25 339 ASP A O 1
ATOM 2686 N N . THR A 1 340 ? 36.210 7.721 -26.762 1.00 86.12 340 THR A N 1
ATOM 2687 C CA . THR A 1 340 ? 34.937 7.039 -26.982 1.00 86.12 340 THR A CA 1
ATOM 2688 C C . THR A 1 340 ? 33.763 7.940 -26.594 1.00 86.12 340 THR A C 1
ATOM 2690 O O . THR A 1 340 ? 33.662 8.415 -25.465 1.00 86.12 340 THR A O 1
ATOM 2693 N N . ASP A 1 341 ? 32.827 8.156 -27.521 1.00 87.25 341 ASP A N 1
ATOM 2694 C CA . ASP A 1 341 ? 31.580 8.870 -27.245 1.00 87.25 341 ASP A CA 1
ATOM 2695 C C . ASP A 1 341 ? 30.525 7.920 -26.670 1.00 87.25 341 ASP A C 1
ATOM 2697 O O . ASP A 1 341 ? 29.705 7.348 -27.394 1.00 87.25 341 ASP A O 1
ATOM 2701 N N . GLU A 1 342 ? 30.516 7.780 -25.346 1.00 88.19 342 GLU A N 1
ATOM 2702 C CA . GLU A 1 342 ? 29.533 6.956 -24.635 1.00 88.19 342 GLU A CA 1
ATOM 2703 C C . GLU A 1 342 ? 28.109 7.537 -24.659 1.00 88.19 342 GLU A C 1
ATOM 2705 O O . GLU A 1 342 ? 27.161 6.871 -24.234 1.00 88.19 342 GLU A O 1
ATOM 2710 N N . SER A 1 343 ? 27.907 8.760 -25.167 1.00 88.94 343 SER A N 1
ATOM 2711 C CA . SER A 1 343 ? 26.577 9.378 -25.241 1.00 88.94 343 SER A CA 1
ATOM 2712 C C . SER A 1 343 ? 25.707 8.802 -26.362 1.00 88.94 343 SER A C 1
ATOM 2714 O O . SER A 1 343 ? 24.474 8.846 -26.271 1.00 88.94 343 SER A O 1
ATOM 2716 N N . THR A 1 344 ? 26.335 8.213 -27.386 1.00 91.00 344 THR A N 1
ATOM 2717 C CA . THR A 1 344 ? 25.666 7.706 -28.587 1.00 91.00 344 THR A CA 1
ATOM 2718 C C . THR A 1 344 ? 26.087 6.274 -28.890 1.00 91.00 344 THR A C 1
ATOM 2720 O O . THR A 1 344 ? 27.272 5.958 -28.977 1.00 91.00 344 THR A O 1
ATOM 2723 N N . ARG A 1 345 ? 25.097 5.412 -29.123 1.00 93.50 345 ARG A N 1
ATOM 2724 C CA . ARG A 1 345 ? 25.275 4.034 -29.583 1.00 93.50 345 ARG A CA 1
ATOM 2725 C C . ARG A 1 345 ? 24.925 3.927 -31.059 1.00 93.50 345 ARG A C 1
ATOM 2727 O O . ARG A 1 345 ? 23.918 4.481 -31.503 1.00 93.50 345 ARG A O 1
ATOM 2734 N N . TYR A 1 346 ? 25.752 3.194 -31.785 1.00 92.25 346 TYR A N 1
ATOM 2735 C CA . TYR A 1 346 ? 25.622 2.915 -33.205 1.00 92.25 346 TYR A CA 1
ATOM 2736 C C . TYR A 1 346 ? 25.235 1.451 -33.387 1.00 92.25 346 TYR A C 1
ATOM 2738 O O . TYR A 1 346 ? 25.942 0.559 -32.923 1.00 92.25 346 TYR A O 1
ATOM 2746 N N . TYR A 1 347 ? 24.106 1.216 -34.045 1.00 93.38 347 TYR A N 1
ATOM 2747 C CA . TYR A 1 347 ? 23.543 -0.105 -34.303 1.00 93.38 347 TYR A CA 1
ATOM 2748 C C . TYR A 1 347 ? 23.561 -0.420 -35.794 1.00 93.38 347 TYR A C 1
ATOM 2750 O O . TYR A 1 347 ? 23.420 0.476 -36.621 1.00 93.38 347 TYR A O 1
ATOM 2758 N N . ASN A 1 348 ? 23.638 -1.702 -36.137 1.00 90.94 348 ASN A N 1
ATOM 2759 C CA . ASN A 1 348 ? 23.470 -2.157 -37.511 1.00 90.94 348 ASN A CA 1
ATOM 2760 C C . ASN A 1 348 ? 22.008 -2.556 -37.769 1.00 90.94 348 ASN A C 1
ATOM 2762 O O . ASN A 1 348 ? 21.553 -3.610 -37.319 1.00 90.94 348 ASN A O 1
ATOM 2766 N N . PHE A 1 349 ? 21.274 -1.717 -38.505 1.00 88.44 349 PHE A N 1
ATOM 2767 C CA . PHE A 1 349 ? 19.878 -1.979 -38.888 1.00 88.44 349 PHE A CA 1
ATOM 2768 C C . PHE A 1 349 ? 19.686 -2.308 -40.369 1.00 88.44 349 PHE A C 1
ATOM 2770 O O . PHE A 1 349 ? 18.556 -2.569 -40.797 1.00 88.44 349 PHE A O 1
ATOM 2777 N N . SER A 1 350 ? 20.766 -2.290 -41.149 1.00 83.81 350 SER A N 1
ATOM 2778 C CA . SER A 1 350 ? 20.728 -2.263 -42.610 1.00 83.81 350 SER A CA 1
ATOM 2779 C C . SER A 1 350 ? 21.469 -3.435 -43.263 1.00 83.81 350 SER A C 1
ATOM 2781 O O . SER A 1 350 ? 20.980 -3.954 -44.267 1.00 83.81 350 SER A O 1
ATOM 2783 N N . ASP A 1 351 ? 22.577 -3.907 -42.686 1.00 84.56 351 ASP A N 1
ATOM 2784 C CA . ASP A 1 351 ? 23.428 -4.941 -43.281 1.00 84.56 351 ASP A CA 1
ATOM 2785 C C . ASP A 1 351 ? 23.292 -6.289 -42.564 1.00 84.56 351 ASP A C 1
ATOM 2787 O O . ASP A 1 351 ? 23.841 -6.497 -41.486 1.00 84.56 351 ASP A O 1
ATOM 2791 N N . SER A 1 352 ? 22.578 -7.236 -43.180 1.00 85.06 352 SER A N 1
ATOM 2792 C CA . SER A 1 352 ? 22.379 -8.584 -42.632 1.00 85.06 352 SER A CA 1
ATOM 2793 C C . SER A 1 352 ? 23.573 -9.525 -42.790 1.00 85.06 352 SER A C 1
ATOM 2795 O O . SER A 1 352 ? 23.560 -10.600 -42.193 1.00 85.06 352 SER A O 1
ATOM 2797 N N . ASN A 1 353 ? 24.570 -9.163 -43.604 1.00 83.31 353 ASN A N 1
ATOM 2798 C CA . ASN A 1 353 ? 25.700 -10.030 -43.957 1.00 83.31 353 ASN A CA 1
ATOM 2799 C C . ASN A 1 353 ? 26.987 -9.652 -43.212 1.00 83.31 353 ASN A C 1
ATOM 2801 O O . ASN A 1 353 ? 28.077 -10.083 -43.582 1.00 83.31 353 ASN A O 1
ATOM 2805 N N . THR A 1 354 ? 26.866 -8.842 -42.167 1.00 83.06 354 THR A N 1
ATOM 2806 C CA . THR A 1 354 ? 27.997 -8.361 -41.389 1.00 83.06 354 THR A CA 1
ATOM 2807 C C . THR A 1 354 ? 28.698 -9.500 -40.634 1.00 83.06 354 THR A C 1
ATOM 2809 O O . THR A 1 354 ? 28.113 -10.137 -39.758 1.00 83.06 354 THR A O 1
ATOM 2812 N N . GLU A 1 355 ? 29.983 -9.717 -40.930 1.00 81.62 355 GLU A N 1
ATOM 2813 C CA . GLU A 1 355 ? 30.824 -10.735 -40.277 1.00 81.62 355 GLU A CA 1
ATOM 2814 C C . GLU A 1 355 ? 31.424 -10.261 -38.935 1.00 81.62 355 GLU A C 1
ATOM 2816 O O . GLU A 1 355 ? 31.822 -11.079 -38.105 1.00 81.62 355 GLU A O 1
ATOM 2821 N N . THR A 1 356 ? 31.463 -8.945 -38.688 1.00 83.56 356 THR A N 1
ATOM 2822 C CA . THR A 1 356 ? 32.071 -8.322 -37.495 1.00 83.56 356 THR A CA 1
ATOM 2823 C C . THR A 1 356 ? 31.090 -7.403 -36.758 1.00 83.56 356 THR A C 1
ATOM 2825 O O . THR A 1 356 ? 30.439 -6.606 -37.419 1.00 83.56 356 THR A O 1
ATOM 2828 N N . PRO A 1 357 ? 30.997 -7.419 -35.414 1.00 84.25 357 PRO A N 1
ATOM 2829 C CA . PRO A 1 357 ? 30.106 -6.524 -34.664 1.00 84.25 357 PRO A CA 1
ATOM 2830 C C . PRO A 1 357 ? 30.193 -5.037 -35.085 1.00 84.25 357 PRO A C 1
ATOM 2832 O O . PRO A 1 357 ? 31.292 -4.576 -35.405 1.00 84.25 357 PRO A O 1
ATOM 2835 N N . PRO A 1 358 ? 29.089 -4.260 -35.033 1.00 89.94 358 PRO A N 1
ATOM 2836 C CA . PRO A 1 358 ? 27.781 -4.616 -34.480 1.00 89.94 358 PRO A CA 1
ATOM 2837 C C . PRO A 1 358 ? 26.947 -5.532 -35.391 1.00 89.94 358 PRO A C 1
ATOM 2839 O O . PRO A 1 358 ? 26.760 -5.274 -36.580 1.00 89.94 358 PRO A O 1
ATOM 2842 N N . TRP A 1 359 ? 26.419 -6.612 -34.812 1.00 89.12 359 TRP A N 1
ATOM 2843 C CA . TRP A 1 359 ? 25.574 -7.576 -35.509 1.00 89.12 359 TRP A CA 1
ATOM 2844 C C . TRP A 1 359 ? 24.227 -6.975 -35.907 1.00 89.12 359 TRP A C 1
ATOM 2846 O O . TRP A 1 359 ? 23.657 -6.140 -35.203 1.00 89.12 359 TRP A O 1
ATOM 2856 N N . TYR A 1 360 ? 23.708 -7.457 -37.033 1.00 89.94 360 TYR A N 1
ATOM 2857 C CA . TYR A 1 360 ? 22.454 -7.006 -37.618 1.00 89.94 360 TYR A CA 1
ATOM 2858 C C . TYR A 1 360 ? 21.246 -7.199 -36.695 1.00 89.94 360 TYR A C 1
ATOM 2860 O O . TYR A 1 360 ? 20.980 -8.300 -36.204 1.00 89.94 360 TYR A O 1
ATOM 2868 N N . ILE A 1 361 ? 20.445 -6.143 -36.554 1.00 88.38 361 ILE A N 1
ATOM 2869 C CA . ILE A 1 361 ? 19.119 -6.175 -35.937 1.00 88.38 361 ILE A CA 1
ATOM 2870 C C . ILE A 1 361 ? 18.087 -5.728 -36.982 1.00 88.38 361 ILE A C 1
ATOM 2872 O O . ILE A 1 361 ? 18.219 -4.641 -37.538 1.00 88.38 361 ILE A O 1
ATOM 2876 N N . PRO A 1 362 ? 17.002 -6.486 -37.224 1.00 87.75 362 PRO A N 1
ATOM 2877 C CA . PRO A 1 362 ? 15.964 -6.070 -38.167 1.00 87.75 362 PRO A CA 1
ATOM 2878 C C . PRO A 1 362 ? 15.274 -4.752 -37.759 1.00 87.75 362 PRO A C 1
ATOM 2880 O O . PRO A 1 362 ? 14.363 -4.749 -36.922 1.00 87.75 362 PRO A O 1
ATOM 2883 N N . GLY A 1 363 ? 15.665 -3.635 -38.385 1.00 85.81 363 GLY A N 1
ATOM 2884 C CA . GLY A 1 363 ? 15.214 -2.284 -38.024 1.00 85.81 363 GLY A CA 1
ATOM 2885 C C . GLY A 1 363 ? 13.697 -2.086 -38.100 1.00 85.81 363 GLY A C 1
ATOM 2886 O O . GLY A 1 363 ? 13.097 -1.537 -37.182 1.00 85.81 363 GLY A O 1
ATOM 2887 N N . GLN A 1 364 ? 13.033 -2.620 -39.133 1.00 87.81 364 GLN A N 1
ATOM 2888 C CA . GLN A 1 364 ? 11.576 -2.482 -39.292 1.00 87.81 364 GLN A CA 1
ATOM 2889 C C . GLN A 1 364 ? 10.791 -3.170 -38.165 1.00 87.81 364 GLN A C 1
ATOM 2891 O O . GLN A 1 364 ? 9.786 -2.638 -37.691 1.00 87.81 364 GLN A O 1
ATOM 2896 N N . ARG A 1 365 ? 11.251 -4.347 -37.722 1.00 88.00 365 ARG A N 1
ATOM 2897 C CA . ARG A 1 365 ? 10.628 -5.077 -36.612 1.00 88.00 365 ARG A CA 1
ATOM 2898 C C . ARG A 1 365 ? 10.873 -4.356 -35.289 1.00 88.00 365 ARG A C 1
ATOM 2900 O O . ARG A 1 365 ? 9.930 -4.165 -34.528 1.00 88.00 365 ARG A O 1
ATOM 2907 N N . LEU A 1 366 ? 12.109 -3.906 -35.062 1.00 91.00 366 LEU A N 1
ATOM 2908 C CA . LEU A 1 366 ? 12.475 -3.104 -33.896 1.00 91.00 366 LEU A CA 1
ATOM 2909 C C . LEU A 1 366 ? 11.610 -1.841 -33.797 1.00 91.00 366 LEU A C 1
ATOM 2911 O O . LEU A 1 366 ? 11.051 -1.568 -32.740 1.00 91.00 366 LEU A O 1
ATOM 2915 N N . LEU A 1 367 ? 11.429 -1.130 -34.909 1.00 92.38 367 LEU A N 1
ATOM 2916 C CA . LEU A 1 367 ? 10.623 0.083 -34.980 1.00 92.38 367 LEU A CA 1
ATOM 2917 C C . LEU A 1 367 ? 9.152 -0.161 -34.634 1.00 92.38 367 LEU A C 1
ATOM 2919 O O . LEU A 1 367 ? 8.540 0.614 -33.896 1.00 92.38 367 LEU A O 1
ATOM 2923 N N . GLN A 1 368 ? 8.565 -1.243 -35.150 1.00 92.56 368 GLN A N 1
ATOM 2924 C CA . GLN A 1 368 ? 7.190 -1.623 -34.821 1.00 92.56 368 GLN A CA 1
ATOM 2925 C C . GLN A 1 368 ? 7.037 -1.929 -33.326 1.00 92.56 368 GLN A C 1
ATOM 2927 O O . GLN A 1 368 ? 6.127 -1.396 -32.681 1.00 92.56 368 GLN A O 1
ATOM 2932 N N . ASP A 1 369 ? 7.951 -2.726 -32.768 1.00 92.56 369 ASP A N 1
ATOM 2933 C CA . ASP A 1 369 ? 7.955 -3.083 -31.349 1.00 92.56 369 ASP A CA 1
ATOM 2934 C C . ASP A 1 369 ? 8.142 -1.839 -30.463 1.00 92.56 369 ASP A C 1
ATOM 2936 O O . ASP A 1 369 ? 7.406 -1.641 -29.491 1.00 92.56 369 ASP A O 1
ATOM 2940 N N . ALA A 1 370 ? 9.066 -0.948 -30.823 1.00 94.94 370 ALA A N 1
ATOM 2941 C CA . ALA A 1 370 ? 9.385 0.240 -30.045 1.00 94.94 370 ALA A CA 1
ATOM 2942 C C . ALA A 1 370 ? 8.252 1.282 -30.069 1.00 94.94 370 ALA A C 1
ATOM 2944 O O . ALA A 1 370 ? 7.869 1.815 -29.023 1.00 94.94 370 ALA A O 1
ATOM 2945 N N . ARG A 1 371 ? 7.604 1.497 -31.225 1.00 96.25 371 ARG A N 1
ATOM 2946 C CA . ARG A 1 371 ? 6.388 2.329 -31.330 1.00 96.25 371 ARG A CA 1
ATOM 2947 C C . ARG A 1 371 ? 5.234 1.763 -30.509 1.00 96.25 371 ARG A C 1
ATOM 2949 O O . ARG A 1 371 ? 4.505 2.519 -29.856 1.00 96.25 371 ARG A O 1
ATOM 2956 N N . PHE A 1 372 ? 5.066 0.441 -30.510 1.00 94.75 372 PHE A N 1
ATOM 2957 C CA . PHE A 1 372 ? 4.060 -0.210 -29.682 1.00 94.75 372 PHE A CA 1
ATOM 2958 C C . PHE A 1 372 ? 4.342 0.002 -28.188 1.00 94.75 372 PHE A C 1
ATOM 2960 O O . PHE A 1 372 ? 3.438 0.419 -27.458 1.00 94.75 372 PHE A O 1
ATOM 2967 N N . ILE A 1 373 ? 5.585 -0.201 -27.741 1.00 95.12 373 ILE A N 1
ATOM 2968 C CA . ILE A 1 373 ? 6.018 0.033 -26.353 1.00 95.12 373 ILE A CA 1
ATOM 2969 C C . ILE A 1 373 ? 5.792 1.493 -25.947 1.00 95.12 373 ILE A C 1
ATOM 2971 O O . ILE A 1 373 ? 5.170 1.747 -24.916 1.00 95.12 373 ILE A O 1
ATOM 2975 N N . ALA A 1 374 ? 6.188 2.455 -26.782 1.00 95.25 374 ALA A N 1
ATOM 2976 C CA . ALA A 1 374 ? 5.944 3.878 -26.555 1.00 95.25 374 ALA A CA 1
ATOM 2977 C C . ALA A 1 374 ? 4.451 4.204 -26.371 1.00 95.25 374 ALA A C 1
ATOM 2979 O O . ALA A 1 374 ? 4.078 4.984 -25.491 1.00 95.25 374 ALA A O 1
ATOM 2980 N N . SER A 1 375 ? 3.572 3.575 -27.159 1.00 93.69 375 SER A N 1
ATOM 2981 C CA . SER A 1 375 ? 2.120 3.680 -26.967 1.00 93.69 375 SER A CA 1
ATOM 2982 C C . SER A 1 375 ? 1.684 3.135 -25.602 1.00 93.69 375 SER A C 1
ATOM 2984 O O . SER A 1 375 ? 0.887 3.777 -24.916 1.00 93.69 375 SER A O 1
ATOM 2986 N N . GLN A 1 376 ? 2.223 1.989 -25.170 1.00 92.88 376 GLN A N 1
ATOM 2987 C CA . GLN A 1 376 ? 1.905 1.421 -23.856 1.00 92.88 376 GLN A CA 1
ATOM 2988 C C . GLN A 1 376 ? 2.391 2.312 -22.703 1.00 92.88 376 GLN A C 1
ATOM 2990 O O . GLN A 1 376 ? 1.639 2.501 -21.748 1.00 92.88 376 GLN A O 1
ATOM 2995 N N . ILE A 1 377 ? 3.583 2.916 -22.808 1.00 93.75 377 ILE A N 1
ATOM 2996 C CA . ILE A 1 377 ? 4.114 3.872 -21.816 1.00 93.75 377 ILE A CA 1
ATOM 2997 C C . ILE A 1 377 ? 3.144 5.044 -21.632 1.00 93.75 377 ILE A C 1
ATOM 2999 O O . ILE A 1 377 ? 2.790 5.401 -20.510 1.00 93.75 377 ILE A O 1
ATOM 3003 N N . ARG A 1 378 ? 2.649 5.617 -22.735 1.00 91.38 378 ARG A N 1
ATOM 3004 C CA . ARG A 1 378 ? 1.668 6.711 -22.673 1.00 91.38 378 ARG A CA 1
ATOM 3005 C C . ARG A 1 378 ? 0.364 6.263 -22.009 1.00 91.38 378 ARG A C 1
ATOM 3007 O O . ARG A 1 378 ? -0.181 6.992 -21.190 1.00 91.38 378 ARG A O 1
ATOM 3014 N N . LYS A 1 379 ? -0.115 5.052 -22.311 1.00 90.06 379 LYS A N 1
ATOM 3015 C CA . LYS A 1 379 ? -1.364 4.510 -21.748 1.00 90.06 379 LYS A CA 1
ATOM 3016 C C . LYS A 1 379 ? -1.294 4.251 -20.245 1.00 90.06 379 LYS A C 1
ATOM 3018 O O . LYS A 1 379 ? -2.280 4.501 -19.558 1.00 90.06 379 LYS A O 1
ATOM 3023 N N . VAL A 1 380 ? -0.175 3.743 -19.717 1.00 89.56 380 VAL A N 1
ATOM 3024 C CA . VAL A 1 380 ? -0.073 3.454 -18.271 1.00 89.56 380 VAL A CA 1
ATOM 3025 C C . VAL A 1 380 ? -0.091 4.721 -17.414 1.00 89.56 380 VAL A C 1
ATOM 3027 O O . VAL A 1 380 ? -0.615 4.676 -16.304 1.00 89.56 380 VAL A O 1
ATOM 3030 N N . ARG A 1 381 ? 0.406 5.848 -17.945 1.00 89.06 381 ARG A N 1
ATOM 3031 C CA . ARG A 1 381 ? 0.461 7.155 -17.263 1.00 89.06 381 ARG A CA 1
ATOM 3032 C C . ARG A 1 381 ? -0.878 7.900 -17.222 1.00 89.06 381 ARG A C 1
ATOM 3034 O O . ARG A 1 381 ? -0.963 8.971 -16.632 1.00 89.06 381 ARG A O 1
ATOM 3041 N N . VAL A 1 382 ? -1.929 7.355 -17.836 1.00 84.44 382 VAL A N 1
ATOM 3042 C CA . VAL A 1 382 ? -3.260 7.972 -17.859 1.00 84.44 382 VAL A CA 1
ATOM 3043 C C . VAL A 1 382 ? -4.246 7.111 -17.077 1.00 84.44 382 VAL A C 1
ATOM 3045 O O . VAL A 1 382 ? -4.296 5.883 -17.203 1.00 84.44 382 VAL A O 1
ATOM 3048 N N . ASN A 1 383 ? -5.073 7.767 -16.265 1.00 74.19 383 ASN A N 1
ATOM 3049 C CA . ASN A 1 383 ? -6.212 7.121 -15.635 1.00 74.19 383 ASN A CA 1
ATOM 3050 C C . ASN A 1 383 ? -7.408 7.210 -16.585 1.00 74.19 383 ASN A C 1
ATOM 3052 O O . ASN A 1 383 ? -8.080 8.235 -16.638 1.00 74.19 383 ASN A O 1
ATOM 3056 N N . ILE A 1 384 ? -7.646 6.160 -17.369 1.00 62.44 384 ILE A N 1
ATOM 3057 C CA . ILE A 1 384 ? -8.885 6.039 -18.139 1.00 62.44 384 ILE A CA 1
ATOM 3058 C C . ILE A 1 384 ? -9.919 5.429 -17.183 1.00 62.44 384 ILE A C 1
ATOM 3060 O O . ILE A 1 384 ? -9.747 4.270 -16.787 1.00 62.44 384 ILE A O 1
ATOM 3064 N N . PRO A 1 385 ? -10.941 6.182 -16.736 1.00 53.78 385 PRO A N 1
ATOM 3065 C CA . PRO A 1 385 ? -11.977 5.618 -15.884 1.00 53.78 385 PRO A CA 1
ATOM 3066 C C . PRO A 1 385 ? -12.703 4.491 -16.635 1.00 53.78 385 PRO A C 1
ATOM 3068 O O . PRO A 1 385 ? -12.827 4.557 -17.862 1.00 53.78 385 PRO A O 1
ATOM 3071 N N . PRO A 1 386 ? -13.175 3.441 -15.936 1.00 50.12 386 PRO A N 1
ATOM 3072 C CA . PRO A 1 386 ? -14.040 2.457 -16.570 1.00 50.12 386 PRO A CA 1
ATOM 3073 C C . PRO A 1 386 ? -15.259 3.175 -17.174 1.00 50.12 386 PRO A C 1
ATOM 3075 O O . PRO A 1 386 ? -15.727 4.154 -16.581 1.00 50.12 386 PRO A O 1
ATOM 3078 N N . PRO A 1 387 ? -15.759 2.731 -18.342 1.00 48.34 387 PRO A N 1
ATOM 3079 C CA . PRO A 1 387 ? -16.964 3.307 -18.922 1.00 48.34 387 PRO A CA 1
ATOM 3080 C C . PRO A 1 387 ? -18.078 3.268 -17.875 1.00 48.34 387 PRO A C 1
ATOM 3082 O O . PRO A 1 387 ? -18.304 2.231 -17.244 1.00 48.34 387 PRO A O 1
ATOM 3085 N N . ARG A 1 388 ? -18.734 4.412 -17.654 1.00 43.16 388 ARG A N 1
ATOM 3086 C CA . ARG A 1 388 ? -19.973 4.443 -16.881 1.00 43.16 388 ARG A CA 1
ATOM 3087 C C . ARG A 1 388 ? -20.994 3.660 -17.690 1.00 43.16 388 ARG A C 1
ATOM 3089 O O . ARG A 1 388 ? -21.419 4.107 -18.749 1.00 43.16 388 ARG A O 1
ATOM 3096 N N . PHE A 1 389 ? -21.310 2.458 -17.229 1.00 44.69 389 PHE A N 1
ATOM 3097 C CA . PHE A 1 389 ? -22.547 1.815 -17.625 1.00 44.69 389 PHE A CA 1
ATOM 3098 C C . PHE A 1 389 ? -23.627 2.474 -16.780 1.00 44.69 389 PHE A C 1
ATOM 3100 O O . PHE A 1 389 ? -23.877 2.056 -15.650 1.00 44.69 389 PHE A O 1
ATOM 3107 N N . ASP A 1 390 ? -24.172 3.569 -17.300 1.00 41.38 390 ASP A N 1
ATOM 3108 C CA . ASP A 1 390 ? -25.437 4.093 -16.813 1.00 41.38 390 ASP A CA 1
ATOM 3109 C C . ASP A 1 390 ? -26.483 3.049 -17.228 1.00 41.38 390 ASP A C 1
ATOM 3111 O O . ASP A 1 390 ? -26.832 2.911 -18.400 1.00 41.38 390 ASP A O 1
ATOM 3115 N N . PHE A 1 391 ? -26.844 2.184 -16.282 1.00 43.28 391 PHE A N 1
ATOM 3116 C CA . PHE A 1 391 ? -28.030 1.354 -16.413 1.00 43.28 391 PHE A CA 1
ATOM 3117 C C . PHE A 1 391 ? -29.203 2.247 -16.019 1.00 43.28 391 PHE A C 1
ATOM 3119 O O . PHE A 1 391 ? -29.443 2.436 -14.825 1.00 43.28 391 PHE A O 1
ATOM 3126 N N . ASP A 1 392 ? -29.837 2.846 -17.026 1.00 40.78 392 ASP A N 1
ATOM 3127 C CA . ASP A 1 392 ? -31.157 3.473 -16.896 1.00 40.78 392 ASP A CA 1
ATOM 3128 C C . ASP A 1 392 ? -32.227 2.439 -16.511 1.00 40.78 392 ASP A C 1
ATOM 3130 O O . ASP A 1 392 ? -32.198 1.309 -17.067 1.00 40.78 392 ASP A O 1
#

pLDDT: mean 82.32, std 14.94, range [26.36, 97.75]